Protein AF-A0A950E6N6-F1 (afdb_monomer_lite)

Secondary structure (DSSP, 8-state):
--TT---GGGGS-GGG-SEE-SSEEEEE-SS-SSTT-EEEEESS--SSGGGS-HHHHHHHHHHHHHHHHHHHHH-SSPPSEEEEE---SGGGT--SSS-EEEEEEE-TTSSS--TTGGGGGSTT-S--SS-S-------EEEEEEETTTB-HHHHHGGGSTTEEEEEEEES-B-HHHHHHHHHHHHHHHHTT-EEEEEEE-GGG-S-HHHHHHHHHHHHHHHHHT-TTSEEEEEE-GGGSTT--S-----EEEEEETT--EEEEES--BSHIIIIISEEEEEEEE-SSHHHHHHHHHHHHHHHTTSEEP-HHHHHHHHHHHHHHHHT-S--------PPPPPPPHHHHHHHHHHHHHHHTT---------TTS-HHHHHHHHHHHHHHHHTSPPPEEEEESSHHHHHHHHHHHHHHHHTTS-SPPEEEEETTEE---SSEEEEEHHHHTSHHHHHHHTT---SEEEES-GGG-

Radius of gyration: 32.16 Å; chains: 1; bounding box: 91×50×79 Å

Structure (mmCIF, N/CA/C/O backbone):
data_AF-A0A950E6N6-F1
#
_entry.id   AF-A0A950E6N6-F1
#
loop_
_atom_site.group_PDB
_atom_site.id
_atom_site.type_symbol
_atom_site.label_atom_id
_atom_site.label_alt_id
_atom_site.label_comp_id
_atom_site.label_asym_id
_atom_site.label_entity_id
_atom_site.label_seq_id
_atom_site.pdbx_PDB_ins_code
_atom_site.Cartn_x
_atom_site.Cartn_y
_atom_site.Cartn_z
_atom_site.occupancy
_atom_site.B_iso_or_equiv
_atom_site.auth_seq_id
_atom_site.auth_comp_id
_atom_site.auth_asym_id
_atom_site.auth_atom_id
_atom_site.pdbx_PDB_model_num
ATOM 1 N N . MET A 1 1 ? -47.656 -6.901 5.750 1.00 70.44 1 MET A N 1
ATOM 2 C CA . MET A 1 1 ? -47.144 -8.288 5.681 1.00 70.44 1 MET A CA 1
ATOM 3 C C . MET A 1 1 ? -47.259 -8.791 4.247 1.00 70.44 1 MET A C 1
ATOM 5 O O . MET A 1 1 ? -48.189 -8.353 3.576 1.00 70.44 1 MET A O 1
ATOM 9 N N . PRO A 1 2 ? -46.341 -9.650 3.765 1.00 67.88 2 PRO A N 1
ATOM 10 C CA . PRO A 1 2 ? -46.510 -10.362 2.494 1.00 67.88 2 PRO A CA 1
ATOM 11 C C . PRO A 1 2 ? -47.829 -11.148 2.483 1.00 67.88 2 PRO A C 1
ATOM 13 O O . PRO A 1 2 ? -48.257 -11.606 3.542 1.00 67.88 2 PRO A O 1
ATOM 16 N N . GLN A 1 3 ? -48.458 -11.304 1.313 1.00 65.81 3 GLN A N 1
ATOM 17 C CA . GLN A 1 3 ? -49.791 -11.915 1.183 1.00 65.81 3 GLN A CA 1
ATOM 18 C C . GLN A 1 3 ? -49.873 -13.385 1.646 1.00 65.81 3 GLN A C 1
ATOM 20 O O . GLN A 1 3 ? -50.966 -13.824 1.976 1.00 65.81 3 GLN A O 1
ATOM 25 N N . ASP A 1 4 ? -48.741 -14.081 1.815 1.00 78.81 4 ASP A N 1
ATOM 26 C CA . ASP A 1 4 ? -48.680 -15.503 2.201 1.00 78.81 4 ASP A CA 1
ATOM 27 C C . ASP A 1 4 ? -47.769 -15.771 3.418 1.00 78.81 4 ASP A C 1
ATOM 29 O O . ASP A 1 4 ? -47.120 -16.813 3.530 1.00 78.81 4 ASP A O 1
ATOM 33 N N . PHE A 1 5 ? -47.640 -14.806 4.333 1.00 89.44 5 PHE A N 1
ATOM 34 C CA . PHE A 1 5 ? -46.761 -14.980 5.490 1.00 89.44 5 PHE A CA 1
ATOM 35 C C . PHE A 1 5 ? -47.341 -15.956 6.527 1.00 89.44 5 PHE A C 1
ATOM 37 O O . PHE A 1 5 ? -48.295 -15.642 7.238 1.00 89.44 5 PHE A O 1
ATOM 44 N N . GLU A 1 6 ? -46.695 -17.111 6.690 1.00 92.31 6 GLU A N 1
ATOM 45 C CA . GLU A 1 6 ? -46.945 -18.020 7.808 1.00 92.31 6 GLU A CA 1
ATOM 46 C C . GLU A 1 6 ? -46.004 -17.732 8.981 1.00 92.31 6 GLU A C 1
ATOM 48 O O . GLU A 1 6 ? -44.783 -17.876 8.875 1.00 92.31 6 GLU A O 1
ATOM 53 N N . SER A 1 7 ? -46.561 -17.410 10.150 1.00 94.75 7 SER A N 1
ATOM 54 C CA . SER A 1 7 ? -45.726 -17.211 11.333 1.00 94.75 7 SER A CA 1
ATOM 55 C C . SER A 1 7 ? -45.156 -18.533 11.866 1.00 94.75 7 SER A C 1
ATOM 57 O O . SER A 1 7 ? -45.921 -19.453 12.173 1.00 94.75 7 SER A O 1
ATOM 59 N N . PRO A 1 8 ? -43.832 -18.622 12.104 1.00 94.88 8 PRO A N 1
ATOM 60 C CA . PRO A 1 8 ? -43.227 -19.797 12.727 1.00 94.88 8 PRO A CA 1
ATOM 61 C C . PRO A 1 8 ? -43.694 -20.013 14.174 1.00 94.88 8 PRO A C 1
ATOM 63 O O . PRO A 1 8 ? -43.654 -21.142 14.657 1.00 94.88 8 PRO A O 1
ATOM 66 N N . PHE A 1 9 ? -44.160 -18.966 14.863 1.00 96.38 9 PHE A N 1
ATOM 67 C CA . PHE A 1 9 ? -44.637 -19.078 16.243 1.00 96.38 9 PHE A CA 1
ATOM 68 C C . PHE A 1 9 ? -45.941 -19.872 16.342 1.00 96.38 9 PHE A C 1
ATOM 70 O O . PHE A 1 9 ? -46.110 -20.656 17.270 1.00 96.38 9 PHE A O 1
ATOM 77 N N . LEU A 1 10 ? -46.832 -19.743 15.356 1.00 95.25 10 LEU A N 1
ATOM 78 C CA . LEU A 1 10 ? -48.110 -20.466 15.336 1.00 95.25 10 LEU A CA 1
ATOM 79 C C . LEU A 1 10 ? -47.948 -21.968 15.051 1.00 95.25 10 LEU A C 1
ATOM 81 O O . LEU A 1 10 ? -48.895 -22.730 15.215 1.00 95.25 10 LEU A O 1
ATOM 85 N N . LYS A 1 11 ? -46.742 -22.409 14.666 1.00 94.88 11 LYS A N 1
ATOM 86 C CA . LYS A 1 11 ? -46.396 -23.828 14.485 1.00 94.88 11 LYS A CA 1
ATOM 87 C C . LYS A 1 11 ? -45.990 -24.514 15.800 1.00 94.88 11 LYS A C 1
ATOM 89 O O . LYS A 1 11 ? -45.809 -25.730 15.811 1.00 94.88 11 LYS A O 1
ATOM 94 N N . VAL A 1 12 ? -45.821 -23.763 16.894 1.00 95.12 12 VAL A N 1
ATOM 95 C CA . VAL A 1 12 ? -45.461 -24.306 18.215 1.00 95.12 12 VAL A CA 1
ATOM 96 C C . VAL A 1 12 ? -46.676 -24.986 18.845 1.00 95.12 12 VAL A C 1
ATOM 98 O O . VAL A 1 12 ? -47.727 -24.365 19.013 1.00 95.12 12 VAL A O 1
ATOM 101 N N . ARG A 1 13 ? -46.535 -26.262 19.222 1.00 94.31 13 ARG A N 1
ATOM 102 C CA . ARG A 1 13 ? -47.626 -27.052 19.812 1.00 94.31 13 ARG A CA 1
ATOM 103 C C . ARG A 1 13 ? -47.976 -26.542 21.207 1.00 94.31 13 ARG A C 1
ATOM 105 O O . ARG A 1 13 ? -47.090 -26.172 21.971 1.00 94.31 13 ARG A O 1
ATOM 112 N N . SER A 1 14 ? -49.251 -26.620 21.584 1.00 93.81 14 SER A N 1
ATOM 113 C CA . SER A 1 14 ? -49.719 -26.176 22.907 1.00 93.81 14 SER A CA 1
ATOM 114 C C . SER A 1 14 ? -49.080 -26.919 24.083 1.00 93.81 14 SER A C 1
ATOM 116 O O . SER A 1 14 ? -48.939 -26.350 25.160 1.00 93.81 14 SER A O 1
ATOM 118 N N . SER A 1 15 ? -48.622 -28.156 23.873 1.00 94.06 15 SER A N 1
ATOM 119 C CA . SER A 1 15 ? -47.852 -28.931 24.855 1.00 94.06 15 SER A CA 1
ATOM 120 C C . SER A 1 15 ? -46.458 -28.362 25.149 1.00 94.06 15 SER A C 1
ATOM 122 O O . SER A 1 15 ? -45.838 -28.753 26.132 1.00 94.06 15 SER A O 1
ATOM 124 N N . GLU A 1 16 ? -45.941 -27.490 24.282 1.00 92.75 16 GLU A N 1
ATOM 125 C CA . GLU A 1 16 ? -44.623 -26.855 24.412 1.00 92.75 16 GLU A CA 1
ATOM 126 C C . GLU A 1 16 ? -44.715 -25.444 25.013 1.00 92.75 16 GLU A C 1
ATOM 128 O O . GLU A 1 16 ? -43.692 -24.803 25.260 1.00 92.75 16 GLU A O 1
ATOM 133 N N . TRP A 1 17 ? -45.930 -24.943 25.256 1.00 97.31 17 TRP A N 1
ATOM 134 C CA . TRP A 1 17 ? -46.130 -23.611 25.812 1.00 97.31 17 TRP A CA 1
ATOM 135 C C . TRP A 1 17 ? -45.739 -23.559 27.292 1.00 97.31 17 TRP A C 1
ATOM 137 O O . TRP A 1 17 ? -46.041 -24.455 28.076 1.00 97.31 17 TRP A O 1
ATOM 147 N N . ILE A 1 18 ? -45.088 -22.463 27.681 1.00 96.06 18 ILE A N 1
ATOM 148 C CA . ILE A 1 18 ? -44.739 -22.146 29.071 1.00 96.06 18 ILE A CA 1
ATOM 149 C C . ILE A 1 18 ? -45.997 -21.737 29.849 1.00 96.06 18 ILE A C 1
ATOM 151 O O . ILE A 1 18 ? -46.204 -22.160 30.983 1.00 96.06 18 ILE A O 1
ATOM 155 N N . ALA A 1 19 ? -46.811 -20.884 29.232 1.00 96.19 19 ALA A N 1
ATOM 156 C CA . ALA A 1 19 ? -48.061 -20.348 29.755 1.00 96.19 19 ALA A CA 1
ATOM 157 C C . ALA A 1 19 ? -48.916 -19.858 28.579 1.00 96.19 19 ALA A C 1
ATOM 159 O O . ALA A 1 19 ? -48.382 -19.569 27.506 1.00 96.19 19 ALA A O 1
ATOM 160 N N . ALA A 1 20 ? -50.229 -19.753 28.759 1.00 97.88 20 ALA A N 1
ATOM 161 C CA . ALA A 1 20 ? -51.125 -19.192 27.755 1.00 97.88 20 ALA A CA 1
ATOM 162 C C . ALA A 1 20 ? -52.409 -18.660 28.391 1.00 97.88 20 ALA A C 1
ATOM 164 O O . ALA A 1 20 ? -52.840 -19.140 29.435 1.00 97.88 20 ALA A O 1
ATOM 165 N N . ASN A 1 21 ? -53.033 -17.699 27.719 1.00 97.50 21 ASN A N 1
ATOM 166 C CA . ASN A 1 21 ? -54.380 -17.216 28.012 1.00 97.50 21 ASN A CA 1
ATOM 167 C C . ASN A 1 21 ? -55.208 -17.219 26.719 1.00 97.50 21 ASN A C 1
ATOM 169 O O . ASN A 1 21 ? -54.811 -17.850 25.737 1.00 97.50 21 ASN A O 1
ATOM 173 N N . ASP A 1 22 ? -56.358 -16.549 26.694 1.00 97.25 22 ASP A N 1
ATOM 174 C CA . ASP A 1 22 ? -57.252 -16.572 25.532 1.00 97.25 22 ASP A CA 1
ATOM 175 C C . ASP A 1 22 ? -56.604 -15.994 24.269 1.00 97.25 22 ASP A C 1
ATOM 177 O O . ASP A 1 22 ? -56.767 -16.571 23.192 1.00 97.25 22 ASP A O 1
ATOM 181 N N . LEU A 1 23 ? -55.798 -14.935 24.398 1.00 98.12 23 LEU A N 1
ATOM 182 C CA . LEU A 1 23 ? -55.315 -14.127 23.270 1.00 98.12 23 LEU A CA 1
ATOM 183 C C . LEU A 1 23 ? -53.822 -14.305 22.950 1.00 98.12 23 LEU A C 1
ATOM 185 O O . LEU A 1 23 ? -53.386 -13.942 21.857 1.00 98.12 23 LEU A O 1
ATOM 189 N N . ALA A 1 24 ? -53.034 -14.878 23.858 1.00 98.25 24 ALA A N 1
ATOM 190 C CA . ALA A 1 24 ? -51.590 -15.022 23.712 1.00 98.25 24 ALA A CA 1
ATOM 191 C C . ALA A 1 24 ? -51.072 -16.327 24.340 1.00 98.25 24 ALA A C 1
ATOM 193 O O . ALA A 1 24 ? -51.760 -16.999 25.113 1.00 98.25 24 ALA A O 1
ATOM 194 N N . PHE A 1 25 ? -49.845 -16.696 23.991 1.00 98.62 25 PHE A N 1
ATOM 195 C CA . PHE A 1 25 ? -49.125 -17.828 24.573 1.00 98.62 25 PHE A CA 1
ATOM 196 C C . PHE A 1 25 ? -47.639 -17.501 24.711 1.00 98.62 25 PHE A C 1
ATOM 198 O O . PHE A 1 25 ? -47.134 -16.577 24.077 1.00 98.62 25 PHE A O 1
ATOM 205 N N . ALA A 1 26 ? -46.932 -18.256 25.544 1.00 98.44 26 ALA A N 1
ATOM 206 C CA . ALA A 1 26 ? -45.503 -18.119 25.753 1.00 98.44 26 ALA A CA 1
ATOM 207 C C . ALA A 1 26 ? -44.757 -19.407 25.406 1.00 98.44 26 ALA A C 1
ATOM 209 O O . ALA A 1 26 ? -45.222 -20.501 25.713 1.00 98.44 26 ALA A O 1
ATOM 210 N N . THR A 1 27 ? -43.577 -19.284 24.810 1.00 98.25 27 THR A N 1
ATOM 211 C CA . THR A 1 27 ? -42.704 -20.402 24.420 1.00 98.25 27 THR A CA 1
ATOM 212 C C . THR A 1 27 ? -41.243 -20.022 24.638 1.00 98.25 27 THR A C 1
ATOM 214 O O . THR A 1 27 ? -40.917 -18.842 24.718 1.00 98.25 27 THR A O 1
ATOM 217 N N . PHE A 1 28 ? -40.339 -20.996 24.717 1.00 97.88 28 PHE A N 1
ATOM 218 C CA . PHE A 1 28 ? -38.906 -20.699 24.675 1.00 97.88 28 PHE A CA 1
ATOM 219 C C . PHE A 1 28 ? -38.480 -20.215 23.286 1.00 97.88 28 PHE A C 1
ATOM 221 O O . PHE A 1 28 ? -39.022 -20.668 22.273 1.00 97.88 28 PHE A O 1
ATOM 228 N N . ASP A 1 29 ? -37.507 -19.304 23.250 1.00 96.44 29 ASP A N 1
ATOM 229 C CA . ASP A 1 29 ? -36.864 -18.885 22.007 1.00 96.44 29 ASP A CA 1
ATOM 230 C C . ASP A 1 29 ? -35.977 -20.024 21.472 1.00 96.44 29 ASP A C 1
ATOM 232 O O . ASP A 1 29 ? -35.286 -20.706 22.235 1.00 96.44 29 ASP A O 1
ATOM 236 N N . LYS A 1 30 ? -35.990 -20.237 20.153 1.00 94.06 30 LYS A N 1
ATOM 237 C CA . LYS A 1 30 ? -35.132 -21.226 19.481 1.00 94.06 30 LYS A CA 1
ATOM 238 C C . LYS A 1 30 ? -33.677 -20.760 19.362 1.00 94.06 30 LYS A C 1
ATOM 240 O O . LYS A 1 30 ? -32.791 -21.598 19.228 1.00 94.06 30 LYS A O 1
ATOM 245 N N . PHE A 1 31 ? -33.436 -19.453 19.440 1.00 93.69 31 PHE A N 1
ATOM 246 C CA . PHE A 1 31 ? -32.127 -18.805 19.400 1.00 93.69 31 PHE A CA 1
ATOM 247 C C . PHE A 1 31 ? -31.935 -17.958 20.671 1.00 93.69 31 PHE A C 1
ATOM 249 O O . PHE A 1 31 ? -31.953 -16.726 20.632 1.00 93.69 31 PHE A O 1
ATOM 256 N N . PRO A 1 32 ? -31.804 -18.602 21.844 1.00 94.31 32 PRO A N 1
ATOM 257 C CA . PRO A 1 32 ? -31.778 -17.900 23.116 1.00 94.31 32 PRO A CA 1
ATOM 258 C C . PRO A 1 32 ? -30.499 -17.066 23.281 1.00 94.31 32 PRO A C 1
ATOM 260 O O . PRO A 1 32 ? -29.398 -17.597 23.168 1.00 94.31 32 PRO A O 1
ATOM 263 N N . ILE A 1 33 ? -30.635 -15.781 23.632 1.00 92.12 33 ILE A N 1
ATOM 264 C CA . ILE A 1 33 ? -29.481 -14.929 23.977 1.00 92.12 33 ILE A CA 1
ATOM 265 C C . ILE A 1 33 ? -29.001 -15.138 25.420 1.00 92.12 33 ILE A C 1
ATOM 267 O O . ILE A 1 33 ? -27.883 -14.778 25.772 1.00 92.12 33 ILE A O 1
ATOM 271 N N . SER A 1 34 ? -29.843 -15.734 26.264 1.00 94.31 34 SER A N 1
ATOM 272 C CA . SER A 1 34 ? -29.496 -16.175 27.612 1.00 94.31 34 SER A CA 1
ATOM 273 C C . SER A 1 34 ? -30.292 -17.426 27.979 1.00 94.31 34 SER A C 1
ATOM 275 O O . SER A 1 34 ? -31.334 -17.730 27.385 1.00 94.31 34 SER A O 1
ATOM 277 N N . LYS A 1 35 ? -29.804 -18.186 28.968 1.00 95.12 35 LYS A N 1
ATOM 278 C CA . LYS A 1 35 ? -30.485 -19.396 29.447 1.00 95.12 35 LYS A CA 1
ATOM 279 C C . LYS A 1 35 ? -31.908 -19.048 29.897 1.00 95.12 35 LYS A C 1
ATOM 281 O O . LYS A 1 35 ? -32.096 -18.271 30.824 1.00 95.12 35 LYS A O 1
ATOM 286 N N . GLY A 1 36 ? -32.901 -19.665 29.256 1.00 95.88 36 GLY A N 1
ATOM 287 C CA . GLY A 1 36 ? -34.315 -19.446 29.565 1.00 95.88 36 GLY A CA 1
ATOM 288 C C . GLY A 1 36 ? -34.972 -18.269 28.843 1.00 95.88 36 GLY A C 1
ATOM 289 O O . GLY A 1 36 ? -36.087 -17.915 29.213 1.00 95.88 36 GLY A O 1
ATOM 290 N N . HIS A 1 37 ? -34.320 -17.680 27.833 1.00 98.44 37 HIS A N 1
ATOM 291 C CA . HIS A 1 37 ? -34.940 -16.697 26.943 1.00 98.44 37 HIS A CA 1
ATOM 292 C C . HIS A 1 37 ? -36.257 -17.242 26.368 1.00 98.44 37 HIS A C 1
ATOM 294 O O . HIS A 1 37 ? -36.290 -18.300 25.734 1.00 98.44 37 HIS A O 1
ATOM 300 N N . ALA A 1 38 ? -37.345 -16.523 26.627 1.00 98.31 38 ALA A N 1
ATOM 301 C CA . ALA A 1 38 ? -38.694 -16.883 26.226 1.00 98.31 38 ALA A CA 1
ATOM 302 C C . ALA A 1 38 ? -39.354 -15.756 25.430 1.00 98.31 38 ALA A C 1
ATOM 304 O O . ALA A 1 38 ? -38.977 -14.591 25.540 1.00 98.31 38 ALA A O 1
ATOM 305 N N . LEU A 1 39 ? -40.369 -16.120 24.658 1.00 98.38 39 LEU A N 1
ATOM 306 C CA . LEU A 1 39 ? -41.180 -15.236 23.837 1.00 98.38 39 LEU A CA 1
ATOM 307 C C . LEU A 1 39 ? -42.634 -15.332 24.292 1.00 98.38 39 LEU A C 1
ATOM 309 O O . LEU A 1 39 ? -43.148 -16.438 24.447 1.00 98.38 39 LEU A O 1
ATOM 313 N N . VAL A 1 40 ? -43.305 -14.194 24.462 1.00 98.62 40 VAL A N 1
ATOM 314 C CA . VAL A 1 40 ? -44.769 -14.101 24.563 1.00 98.62 40 VAL A CA 1
ATOM 315 C C . VAL A 1 40 ? -45.303 -13.622 23.223 1.00 98.62 40 VAL A C 1
ATOM 317 O O . VAL A 1 40 ? -44.908 -12.557 22.763 1.00 98.62 40 VAL A O 1
ATOM 320 N N . VAL A 1 41 ? -46.197 -14.382 22.602 1.00 98.25 41 VAL A N 1
ATOM 321 C CA . VAL A 1 41 ? -46.661 -14.168 21.228 1.00 98.25 41 VAL A CA 1
ATOM 322 C C . VAL A 1 41 ? -48.184 -14.066 21.203 1.00 98.25 41 VAL A C 1
ATOM 324 O O . VAL A 1 41 ? -48.874 -14.812 21.905 1.00 98.25 41 VAL A O 1
ATOM 327 N N . SER A 1 42 ? -48.724 -13.161 20.387 1.00 98.31 42 SER A N 1
ATOM 328 C CA . SER A 1 42 ? -50.160 -13.129 20.099 1.00 98.31 42 SER A CA 1
ATOM 329 C C . SER A 1 42 ? -50.603 -14.413 19.384 1.00 98.31 42 SER A C 1
ATOM 331 O O . SER A 1 42 ? -49.884 -14.966 18.554 1.00 98.31 42 SER A O 1
ATOM 333 N N . LYS A 1 43 ? -51.807 -14.915 19.678 1.00 97.75 43 LYS A N 1
ATOM 334 C CA . LYS A 1 43 ? -52.387 -16.035 18.912 1.00 97.75 43 LYS A CA 1
ATOM 335 C C . LYS A 1 43 ? -52.885 -15.589 17.542 1.00 97.75 43 LYS A C 1
ATOM 337 O O . LYS A 1 43 ? -52.811 -16.348 16.580 1.00 97.75 43 LYS A O 1
ATOM 342 N N . ARG A 1 44 ? -53.407 -14.364 17.455 1.00 96.94 44 ARG A N 1
ATOM 343 C CA . ARG A 1 44 ? -53.751 -13.737 16.180 1.00 96.94 44 ARG A CA 1
ATOM 344 C C . ARG A 1 44 ? -52.473 -13.257 15.504 1.00 96.94 44 ARG A C 1
ATOM 346 O O . ARG A 1 44 ? -51.632 -12.645 16.152 1.00 96.94 44 ARG A O 1
ATOM 353 N N . LEU A 1 45 ? -52.359 -13.496 14.199 1.00 96.44 45 LEU A N 1
ATOM 354 C CA . LEU A 1 45 ? -51.239 -13.016 13.396 1.00 96.44 45 LEU A CA 1
ATOM 355 C C . LEU A 1 45 ? -51.325 -11.493 13.210 1.00 96.44 45 LEU A C 1
ATOM 357 O O . LEU A 1 45 ? -52.095 -10.996 12.390 1.00 96.44 45 LEU A O 1
ATOM 361 N N . ILE A 1 46 ? -50.536 -10.766 13.995 1.00 94.25 46 ILE A N 1
ATOM 362 C CA . ILE A 1 46 ? -50.486 -9.298 14.043 1.00 94.25 46 ILE A CA 1
ATOM 363 C C . ILE A 1 46 ? -49.064 -8.857 13.720 1.00 94.25 46 ILE A C 1
ATOM 365 O O . ILE A 1 46 ? -48.142 -9.367 14.340 1.00 94.25 46 ILE A O 1
ATOM 369 N N . SER A 1 47 ? -48.860 -7.926 12.784 1.00 93.81 47 SER A N 1
ATOM 370 C CA . SER A 1 47 ? -47.510 -7.626 12.276 1.00 93.81 47 SER A CA 1
ATOM 371 C C . SER A 1 47 ? -46.580 -7.046 13.344 1.00 93.81 47 SER A C 1
ATOM 373 O O . SER A 1 47 ? -45.446 -7.504 13.486 1.00 93.81 47 SER A O 1
ATOM 375 N N . THR A 1 48 ? -47.036 -6.039 14.087 1.00 95.44 48 THR A N 1
ATOM 376 C CA . THR A 1 48 ? -46.244 -5.342 15.109 1.00 95.44 48 THR A CA 1
ATOM 377 C C . THR A 1 48 ? -47.043 -5.168 16.398 1.00 95.44 48 THR A C 1
ATOM 379 O O . THR A 1 48 ? -48.263 -5.314 16.405 1.00 95.44 48 THR A O 1
ATOM 382 N N . TRP A 1 49 ? -46.369 -4.820 17.497 1.00 95.88 49 TRP A N 1
ATOM 383 C CA . TRP A 1 49 ? -47.039 -4.485 18.761 1.00 95.88 49 TRP A CA 1
ATOM 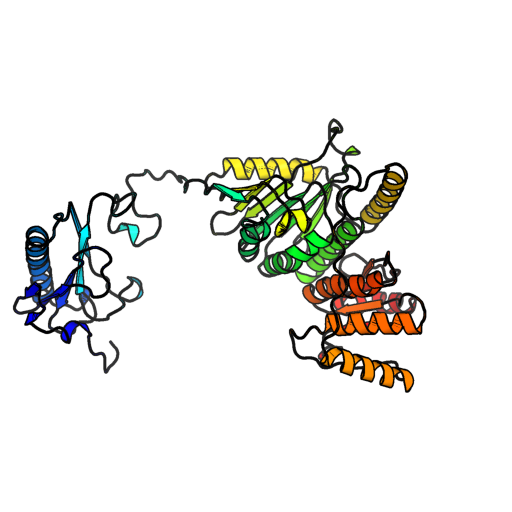384 C C . TRP A 1 49 ? -48.122 -3.408 18.591 1.00 95.88 49 TRP A C 1
ATOM 386 O O . TRP A 1 49 ? -49.182 -3.487 19.205 1.00 95.88 49 TRP A O 1
ATOM 396 N N . PHE A 1 50 ? -47.872 -2.424 17.726 1.00 96.31 50 PHE A N 1
ATOM 397 C CA . PHE A 1 50 ? -48.761 -1.281 17.518 1.00 96.31 50 PHE A CA 1
ATOM 398 C C . PHE A 1 50 ? -50.020 -1.618 16.707 1.00 96.31 50 PHE A C 1
ATOM 400 O O . PHE A 1 50 ? -50.957 -0.828 16.699 1.00 96.31 50 PHE A O 1
ATOM 407 N N . ASP A 1 51 ? -50.069 -2.795 16.075 1.00 95.12 51 ASP A N 1
ATOM 408 C CA . ASP A 1 51 ? -51.250 -3.292 15.359 1.00 95.12 51 ASP A CA 1
ATOM 409 C C . ASP A 1 51 ? -52.154 -4.173 16.255 1.00 95.12 51 ASP A C 1
ATOM 411 O O . ASP A 1 51 ? -53.198 -4.669 15.812 1.00 95.12 51 ASP A O 1
ATOM 415 N N . ALA A 1 52 ? -51.741 -4.433 17.502 1.00 95.88 52 ALA A N 1
ATOM 416 C CA . ALA A 1 52 ? -52.501 -5.225 18.462 1.00 95.88 52 ALA A CA 1
ATOM 417 C C . ALA A 1 52 ? -53.567 -4.375 19.162 1.00 95.88 52 ALA A C 1
ATOM 419 O O . ALA A 1 52 ? -53.318 -3.223 19.517 1.00 95.88 52 ALA A O 1
ATOM 420 N N . SER A 1 53 ? -54.738 -4.967 19.403 1.00 97.69 53 SER A N 1
ATOM 421 C CA . SER A 1 53 ? -55.797 -4.336 20.198 1.00 97.69 53 SER A CA 1
ATOM 422 C C . SER A 1 53 ? -55.390 -4.193 21.667 1.00 97.69 53 SER A C 1
ATOM 424 O O . SER A 1 53 ? -54.552 -4.948 22.163 1.00 97.69 53 SER A O 1
ATOM 426 N N . ASP A 1 54 ? -56.045 -3.290 22.398 1.00 97.69 54 ASP A N 1
ATOM 427 C CA . ASP A 1 54 ? -55.791 -3.083 23.832 1.00 97.69 54 ASP A CA 1
ATOM 428 C C . ASP A 1 54 ? -55.937 -4.379 24.648 1.00 97.69 54 ASP A C 1
ATOM 430 O O . ASP A 1 54 ? -55.147 -4.651 25.554 1.00 97.69 54 ASP A O 1
ATOM 434 N N . ALA A 1 55 ? -56.914 -5.220 24.291 1.00 97.88 55 ALA A N 1
ATOM 435 C CA . ALA A 1 55 ? -57.129 -6.516 24.930 1.00 97.88 55 ALA A CA 1
ATOM 436 C C . ALA A 1 55 ? -55.960 -7.486 24.684 1.00 97.88 55 ALA A C 1
ATOM 438 O O . ALA A 1 55 ? -55.535 -8.193 25.599 1.00 97.88 55 ALA A O 1
ATOM 439 N N . GLU A 1 56 ? -55.405 -7.503 23.471 1.00 98.06 56 GLU A N 1
ATOM 440 C CA . GLU A 1 56 ? -54.255 -8.344 23.124 1.00 98.06 56 GLU A CA 1
ATOM 441 C C . GLU A 1 56 ? -52.976 -7.848 23.795 1.00 98.06 56 GLU A C 1
ATOM 443 O O . GLU A 1 56 ? -52.240 -8.651 24.368 1.00 98.06 56 GLU A O 1
ATOM 448 N N . GLN A 1 57 ? -52.741 -6.533 23.803 1.00 98.06 57 GLN A N 1
ATOM 449 C CA . GLN A 1 57 ? -51.609 -5.939 24.514 1.00 98.06 57 GLN A CA 1
ATOM 450 C C . GLN A 1 57 ? -51.666 -6.276 26.011 1.00 98.06 57 GLN A C 1
ATOM 452 O O . GLN A 1 57 ? -50.675 -6.734 26.588 1.00 98.06 57 GLN A O 1
ATOM 457 N N . ALA A 1 58 ? -52.839 -6.134 26.638 1.00 97.69 58 ALA A N 1
ATOM 458 C CA . ALA A 1 58 ? -53.043 -6.490 28.040 1.00 97.69 58 ALA A CA 1
ATOM 459 C C . ALA A 1 58 ? -52.794 -7.986 28.305 1.00 97.69 58 ALA A C 1
ATOM 461 O O . ALA A 1 58 ? -52.108 -8.336 29.270 1.00 97.69 58 ALA A O 1
ATOM 462 N N . ALA A 1 59 ? -53.293 -8.864 27.432 1.00 97.88 59 ALA A N 1
ATOM 463 C CA . ALA A 1 59 ? -53.110 -10.308 27.541 1.00 97.88 59 ALA A CA 1
ATOM 464 C C . ALA A 1 59 ? -51.647 -10.746 27.354 1.00 97.88 59 ALA A C 1
ATOM 466 O O . ALA A 1 59 ? -51.174 -11.647 28.048 1.00 97.88 59 ALA A O 1
ATOM 467 N N . MET A 1 60 ? -50.898 -10.117 26.447 1.00 98.19 60 MET A N 1
ATOM 468 C CA . MET A 1 60 ? -49.470 -10.400 26.274 1.00 98.19 60 MET A CA 1
ATOM 469 C C . MET A 1 60 ? -48.663 -9.929 27.494 1.00 98.19 60 MET A C 1
ATOM 471 O O . MET A 1 60 ? -47.823 -10.664 28.014 1.00 98.19 60 MET A O 1
ATOM 475 N N . ILE A 1 61 ? -48.949 -8.734 28.017 1.00 97.75 61 ILE A N 1
ATOM 476 C CA . ILE A 1 61 ? -48.266 -8.207 29.210 1.00 97.75 61 ILE A CA 1
ATOM 477 C C . ILE A 1 61 ? -48.581 -9.035 30.461 1.00 97.75 61 ILE A C 1
ATOM 479 O O . ILE A 1 61 ? -47.699 -9.215 31.307 1.00 97.75 61 ILE A O 1
ATOM 483 N N . SER A 1 62 ? -49.796 -9.578 30.596 1.00 97.12 62 SER A N 1
ATOM 484 C CA . SER A 1 62 ? -50.124 -10.457 31.724 1.00 97.12 62 SER A CA 1
ATOM 485 C C . SER A 1 62 ? -49.251 -11.718 31.720 1.00 97.12 62 SER A C 1
ATOM 487 O O . SER A 1 62 ? -48.705 -12.085 32.763 1.00 97.12 62 SER A O 1
ATOM 489 N N . LEU A 1 63 ? -49.022 -12.317 30.545 1.00 97.81 63 LEU A N 1
ATOM 490 C CA . LEU A 1 63 ? -48.192 -13.516 30.399 1.00 97.81 63 LEU A CA 1
ATOM 491 C C . LEU A 1 63 ? -46.714 -13.281 30.704 1.00 97.81 63 LEU A C 1
ATOM 493 O O . LEU A 1 63 ? -46.064 -14.188 31.214 1.00 97.81 63 LEU A O 1
ATOM 497 N N . VAL A 1 64 ? -46.170 -12.078 30.490 1.00 98.19 64 VAL A N 1
ATOM 498 C CA . VAL A 1 64 ? -44.782 -11.763 30.889 1.00 98.19 64 VAL A CA 1
ATOM 499 C C . VAL A 1 64 ? -44.554 -12.061 32.377 1.00 98.19 64 VAL A C 1
ATOM 501 O O . VAL A 1 64 ? -43.514 -12.607 32.756 1.00 98.19 64 VAL A O 1
ATOM 504 N N . ARG A 1 65 ? -45.534 -11.739 33.235 1.00 94.81 65 ARG A N 1
ATOM 505 C CA . ARG A 1 65 ? -45.445 -11.993 34.683 1.00 94.81 65 ARG A CA 1
ATOM 506 C C . ARG A 1 65 ? -45.449 -13.488 34.991 1.00 94.81 65 ARG A C 1
ATOM 508 O O . ARG A 1 65 ? -44.679 -13.936 35.840 1.00 94.81 65 ARG A O 1
ATOM 515 N N . GLU A 1 66 ? -46.291 -14.250 34.301 1.00 97.12 66 GLU A N 1
ATOM 516 C CA . GLU A 1 66 ? -46.387 -15.704 34.459 1.00 97.12 66 GLU A CA 1
ATOM 517 C C . GLU A 1 66 ? -45.111 -16.407 33.998 1.00 97.12 66 GLU A C 1
ATOM 519 O O . GLU A 1 66 ? -44.567 -17.230 34.734 1.00 97.12 66 GLU A O 1
ATOM 524 N N . VAL A 1 67 ? -44.577 -16.008 32.839 1.00 98.19 67 VAL A N 1
ATOM 525 C CA . VAL A 1 67 ? -43.309 -16.510 32.299 1.00 98.19 67 VAL A CA 1
ATOM 526 C C . VAL A 1 67 ? -42.173 -16.239 33.275 1.00 98.19 67 VAL A C 1
ATOM 528 O O . VAL A 1 67 ? -41.463 -17.169 33.645 1.00 98.19 67 VAL A O 1
ATOM 531 N N . ARG A 1 68 ? -42.028 -15.006 33.778 1.00 97.56 68 ARG A N 1
ATOM 532 C CA . ARG A 1 68 ? -41.018 -14.696 34.801 1.00 97.56 68 ARG A CA 1
ATOM 533 C C . ARG A 1 68 ? -41.150 -15.616 36.018 1.00 97.56 68 ARG A C 1
ATOM 535 O O . ARG A 1 68 ? -40.152 -16.147 36.496 1.00 97.56 68 ARG A O 1
ATOM 542 N N . ARG A 1 69 ? -42.371 -15.812 36.529 1.00 96.81 69 ARG A N 1
ATOM 543 C CA . ARG A 1 69 ? -42.614 -16.649 37.714 1.00 96.81 69 ARG A CA 1
ATOM 544 C C . ARG A 1 69 ? -42.238 -18.110 37.462 1.00 96.81 69 ARG A C 1
ATOM 546 O O . ARG A 1 69 ? -41.647 -18.742 38.331 1.00 96.81 69 ARG A O 1
ATOM 553 N N . PHE A 1 70 ? -42.547 -18.621 36.273 1.00 97.69 70 PHE A N 1
ATOM 554 C CA . PHE A 1 70 ? -42.145 -19.953 35.833 1.00 97.69 70 PHE A CA 1
ATOM 555 C C . PHE A 1 70 ? -40.617 -20.089 35.748 1.00 97.69 70 PHE A C 1
ATOM 557 O O . PHE A 1 70 ? -40.051 -21.047 36.274 1.00 97.69 70 PHE A O 1
ATOM 564 N N . LEU A 1 71 ? -39.936 -19.119 35.130 1.00 97.62 71 LEU A N 1
ATOM 565 C CA . LEU A 1 71 ? -38.479 -19.127 34.967 1.00 97.62 71 LEU A CA 1
ATOM 566 C C . LEU A 1 71 ? -37.756 -19.041 36.319 1.00 97.62 71 LEU A C 1
ATOM 568 O O . LEU A 1 71 ? -36.822 -19.809 36.548 1.00 97.62 71 LEU A O 1
ATOM 572 N N . ASP A 1 72 ? -38.241 -18.200 37.237 1.00 97.31 72 ASP A N 1
ATOM 573 C CA . ASP A 1 72 ? -37.724 -18.080 38.607 1.00 97.31 72 ASP A CA 1
ATOM 574 C C . ASP A 1 72 ? -37.793 -19.402 39.392 1.00 97.31 72 ASP A C 1
ATOM 576 O O . ASP A 1 72 ? -36.937 -19.652 40.237 1.00 97.31 72 ASP A O 1
ATOM 580 N N . GLN A 1 73 ? -38.806 -20.237 39.136 1.00 96.50 73 GLN A N 1
ATOM 581 C CA . GLN A 1 73 ? -39.002 -21.519 39.825 1.00 96.50 73 GLN A CA 1
ATOM 582 C C . GLN A 1 73 ? -38.226 -22.667 39.176 1.00 96.50 73 GLN A C 1
ATOM 584 O O . GLN A 1 73 ? -37.776 -23.583 39.863 1.00 96.50 73 GLN A O 1
ATOM 589 N N . ARG A 1 74 ? -38.103 -22.656 37.845 1.00 94.75 74 ARG A N 1
ATOM 590 C CA . ARG A 1 74 ? -37.579 -23.803 37.097 1.00 94.75 74 ARG A CA 1
ATOM 591 C C . ARG A 1 74 ? -36.072 -23.733 36.857 1.00 94.75 74 ARG A C 1
ATOM 593 O O . ARG A 1 74 ? -35.419 -24.773 36.757 1.00 94.75 74 ARG A O 1
ATOM 600 N N . LEU A 1 75 ? -35.514 -22.534 36.703 1.00 94.69 75 LEU A N 1
ATOM 601 C CA . LEU A 1 75 ? -34.112 -22.369 36.331 1.00 94.69 75 LEU A CA 1
ATOM 602 C C . LEU A 1 75 ? -33.194 -22.388 37.551 1.00 94.69 75 LEU A C 1
ATOM 604 O O . LEU A 1 75 ? -33.443 -21.728 38.553 1.00 94.69 75 LEU A O 1
ATOM 608 N N . HIS A 1 76 ? -32.095 -23.128 37.408 1.00 91.62 76 HIS A N 1
ATOM 609 C CA . HIS A 1 76 ? -31.002 -23.189 38.372 1.00 91.62 76 HIS A CA 1
ATOM 610 C C . HIS A 1 76 ? -29.672 -22.878 37.644 1.00 91.62 76 HIS A C 1
ATOM 612 O O . HIS A 1 76 ? -29.384 -23.527 36.623 1.00 91.62 76 HIS A O 1
ATOM 618 N N . PRO A 1 77 ? -28.884 -21.878 38.097 1.00 92.44 77 PRO A N 1
ATOM 619 C CA . PRO A 1 77 ? -29.243 -20.898 39.131 1.00 92.44 77 PRO A CA 1
ATOM 620 C C . PRO A 1 77 ? -30.489 -20.082 38.744 1.00 92.44 77 PRO A C 1
ATOM 622 O O . PRO A 1 77 ? -30.821 -19.966 37.558 1.00 92.44 77 PRO A O 1
ATOM 625 N N . ARG A 1 78 ? -31.187 -19.550 39.755 1.00 96.25 78 ARG A N 1
ATOM 626 C CA . ARG A 1 78 ? -32.310 -18.628 39.547 1.00 96.25 78 ARG A CA 1
ATOM 627 C C . ARG A 1 78 ? -31.793 -17.368 38.831 1.00 96.25 78 ARG A C 1
ATOM 629 O O . ARG A 1 78 ? -30.714 -16.906 39.195 1.00 96.25 78 ARG A O 1
ATOM 636 N N . PRO A 1 79 ? -32.526 -16.802 37.855 1.00 97.81 79 PRO A N 1
ATOM 637 C CA . PRO A 1 79 ? -32.153 -15.531 37.238 1.00 97.81 79 PRO A CA 1
ATOM 638 C C . PRO A 1 79 ? -32.028 -14.392 38.258 1.00 97.81 79 PRO A C 1
ATOM 640 O O . PRO A 1 79 ? -32.863 -14.252 39.152 1.00 97.81 79 PRO A O 1
ATOM 643 N N . ASP A 1 80 ? -31.006 -13.556 38.092 1.00 97.25 80 ASP A N 1
ATOM 644 C CA . ASP A 1 80 ? -30.738 -12.387 38.939 1.00 97.25 80 ASP A CA 1
ATOM 645 C C . ASP A 1 80 ? -31.544 -11.150 38.506 1.00 97.25 80 ASP A C 1
ATOM 647 O O . ASP A 1 80 ? -31.742 -10.216 39.285 1.00 97.25 80 ASP A O 1
ATOM 651 N N . GLY A 1 81 ? -32.018 -11.129 37.259 1.00 96.50 81 GLY A N 1
ATOM 652 C CA . GLY A 1 81 ? -32.800 -10.038 36.687 1.00 96.50 81 GLY A CA 1
ATOM 653 C C . GLY A 1 81 ? -33.440 -10.428 35.359 1.00 96.50 81 GLY A C 1
ATOM 654 O O . GLY A 1 81 ? -33.325 -11.569 34.919 1.00 96.50 81 GLY A O 1
ATOM 655 N N . TYR A 1 82 ? -34.126 -9.481 34.717 1.00 97.69 82 TYR A N 1
ATOM 656 C CA . TYR A 1 82 ? -34.759 -9.698 33.416 1.00 97.69 82 TYR A CA 1
ATOM 657 C C . TYR A 1 82 ? -34.679 -8.443 32.549 1.00 97.69 82 TYR A C 1
ATOM 659 O O . TYR A 1 82 ? -34.877 -7.332 33.044 1.00 97.69 82 TYR A O 1
ATOM 667 N N . ASN A 1 83 ? -34.468 -8.625 31.247 1.00 97.25 83 ASN A N 1
ATOM 668 C CA . ASN A 1 83 ? -34.844 -7.635 30.246 1.00 97.25 83 ASN A CA 1
ATOM 669 C C . ASN A 1 83 ? -36.106 -8.109 29.532 1.00 97.25 83 ASN A C 1
ATOM 671 O O . ASN A 1 83 ? -36.213 -9.272 29.150 1.00 97.25 83 ASN A O 1
ATOM 675 N N . VAL A 1 84 ? -37.066 -7.203 29.376 1.00 97.25 84 VAL A N 1
ATOM 676 C CA . VAL A 1 84 ? -38.320 -7.467 28.677 1.00 97.25 84 VAL A CA 1
ATOM 677 C C . VAL A 1 84 ? -38.510 -6.380 27.634 1.00 97.25 84 VAL A C 1
ATOM 679 O O . VAL A 1 84 ? -38.370 -5.201 27.958 1.00 97.25 84 VAL A O 1
ATOM 682 N N . GLY A 1 85 ? -38.805 -6.762 26.398 1.00 96.31 85 GLY A N 1
ATOM 683 C CA . GLY A 1 85 ? -38.976 -5.812 25.303 1.00 96.31 85 GLY A CA 1
ATOM 684 C C . GLY A 1 85 ? -39.504 -6.470 24.039 1.00 96.31 85 GLY A C 1
ATOM 685 O O . GLY A 1 85 ? -39.608 -7.689 23.961 1.00 96.31 85 GLY A O 1
ATOM 686 N N . PHE A 1 86 ? -39.846 -5.662 23.048 1.00 96.25 86 PHE A N 1
ATOM 687 C CA . PHE A 1 86 ? -40.290 -6.114 21.734 1.00 96.25 86 PHE A CA 1
ATOM 688 C C . PHE A 1 86 ? -39.684 -5.209 20.664 1.00 96.25 86 PHE A C 1
ATOM 690 O O . PHE A 1 86 ? -39.438 -4.028 20.913 1.00 96.25 86 PHE A O 1
ATOM 697 N N . ASN A 1 87 ? -39.493 -5.757 19.467 1.00 96.62 87 ASN A N 1
ATOM 698 C CA . ASN A 1 87 ? -39.073 -4.996 18.298 1.00 96.62 87 ASN A CA 1
ATOM 699 C C . ASN A 1 87 ? -40.285 -4.812 17.378 1.00 96.62 87 ASN A C 1
ATOM 701 O O . ASN A 1 87 ? -40.927 -5.793 17.002 1.00 96.62 87 ASN A O 1
ATOM 705 N N . SER A 1 88 ? -40.585 -3.568 17.003 1.00 95.62 88 SER A N 1
ATOM 706 C CA . SER A 1 88 ? -41.680 -3.229 16.085 1.00 95.62 88 SER A CA 1
ATOM 707 C C . SER A 1 88 ? -41.122 -2.592 14.817 1.00 95.62 88 SER A C 1
ATOM 709 O O . SER A 1 88 ? -40.650 -1.457 14.840 1.00 95.62 88 SER A O 1
ATOM 711 N N . GLY A 1 89 ? -41.197 -3.320 13.707 1.00 92.88 89 GLY A N 1
ATOM 712 C CA . GLY A 1 89 ? -40.675 -2.917 12.405 1.00 92.88 89 GLY A CA 1
ATOM 713 C C . GLY A 1 89 ? -39.214 -3.312 12.165 1.00 92.88 89 GLY A C 1
ATOM 714 O O . GLY A 1 89 ? -38.439 -3.568 13.088 1.00 92.88 89 GLY A O 1
ATOM 715 N N . ILE A 1 90 ? -38.833 -3.341 10.884 1.00 92.00 90 ILE A N 1
ATOM 716 C CA . ILE A 1 90 ? -37.511 -3.799 10.420 1.00 92.00 90 ILE A CA 1
ATOM 717 C C . ILE A 1 90 ? -36.383 -2.940 11.008 1.00 92.00 90 ILE A C 1
ATOM 719 O O . ILE A 1 90 ? -35.378 -3.479 11.460 1.00 92.00 90 ILE A O 1
ATOM 723 N N . ALA A 1 91 ? -36.564 -1.616 11.071 1.00 91.88 91 ALA A N 1
ATOM 724 C CA . ALA A 1 91 ? -35.562 -0.695 11.616 1.00 91.88 91 ALA A CA 1
ATOM 725 C C . ALA A 1 91 ? -35.277 -0.921 13.114 1.00 91.88 91 ALA A C 1
ATOM 727 O O . ALA A 1 91 ? -34.169 -0.662 13.570 1.00 91.88 91 ALA A O 1
ATOM 728 N N . ALA A 1 92 ? -36.251 -1.443 13.868 1.00 92.75 92 ALA A N 1
ATOM 729 C CA . ALA A 1 92 ? -36.079 -1.825 15.269 1.00 92.75 92 ALA A CA 1
ATOM 730 C C . ALA A 1 92 ? -35.491 -3.242 15.433 1.00 92.75 92 ALA A C 1
ATOM 732 O O . ALA A 1 92 ? -35.417 -3.745 16.549 1.00 92.75 92 ALA A O 1
ATOM 733 N N . GLY A 1 93 ? -35.113 -3.913 14.339 1.00 92.81 93 GLY A N 1
ATOM 734 C CA . GLY A 1 93 ? -34.579 -5.274 14.360 1.00 92.81 93 GLY A CA 1
ATOM 735 C C . GLY A 1 93 ? -35.645 -6.371 14.438 1.00 92.81 93 GLY A C 1
ATOM 736 O O . GLY A 1 93 ? -35.340 -7.484 14.865 1.00 92.81 93 GLY A O 1
ATOM 737 N N . GLN A 1 94 ? -36.902 -6.096 14.063 1.00 95.44 94 GLN A N 1
ATOM 738 C CA . GLN A 1 94 ? -37.930 -7.137 13.986 1.00 95.44 94 GLN A CA 1
ATOM 739 C C . GLN A 1 94 ? -37.691 -8.031 12.759 1.00 95.44 94 GLN A C 1
ATOM 741 O O . GLN A 1 94 ? -37.835 -7.589 11.621 1.00 95.44 94 GLN A O 1
ATOM 746 N N . THR A 1 95 ? -37.359 -9.302 12.989 1.00 93.00 95 THR A N 1
ATOM 747 C CA . THR A 1 95 ? -37.093 -10.286 11.923 1.00 93.00 95 THR A CA 1
ATOM 748 C C . THR A 1 95 ? -38.329 -11.093 11.532 1.00 93.00 95 THR A C 1
ATOM 750 O O . THR A 1 95 ? -38.494 -11.450 10.368 1.00 93.00 95 THR A O 1
ATOM 753 N N . ILE A 1 96 ? -39.222 -11.359 12.490 1.00 94.50 96 ILE A N 1
ATOM 754 C CA . ILE A 1 96 ? -40.490 -12.059 12.273 1.00 94.50 96 ILE A CA 1
ATOM 755 C C . ILE A 1 96 ? -41.633 -11.042 12.388 1.00 94.50 96 ILE A C 1
ATOM 757 O O . ILE A 1 96 ? -41.836 -10.517 13.488 1.00 94.50 96 ILE A O 1
ATOM 761 N N . PRO A 1 97 ? -42.403 -10.768 11.313 1.00 95.06 97 PRO A N 1
ATOM 762 C CA . PRO A 1 97 ? -43.533 -9.836 11.337 1.00 95.06 97 PRO A CA 1
ATOM 763 C C . PRO A 1 97 ? -44.758 -10.461 12.028 1.00 95.06 97 PRO A C 1
ATOM 765 O O . PRO A 1 97 ? -45.816 -10.640 11.436 1.00 95.06 97 PRO A O 1
ATOM 768 N N . HIS A 1 98 ? -44.586 -10.851 13.288 1.00 97.31 98 HIS A N 1
ATOM 769 C CA . HIS A 1 98 ? -45.632 -11.291 14.198 1.00 97.31 98 HIS A CA 1
ATOM 770 C C . HIS A 1 98 ? -45.316 -10.709 15.581 1.00 97.31 98 HIS A C 1
ATOM 772 O O . HIS A 1 98 ? -44.198 -10.892 16.050 1.00 97.31 98 HIS A O 1
ATOM 778 N N . ALA A 1 99 ? -46.245 -10.008 16.225 1.00 97.44 99 ALA A N 1
ATOM 779 C CA . ALA A 1 99 ? -46.053 -9.368 17.520 1.00 97.44 99 ALA A CA 1
ATOM 780 C C . ALA A 1 99 ? -45.601 -10.375 18.594 1.00 97.44 99 ALA A C 1
ATOM 782 O O . ALA A 1 99 ? -46.304 -11.336 18.916 1.00 97.44 99 ALA A O 1
ATOM 783 N N . HIS A 1 100 ? -44.416 -10.139 19.158 1.00 98.12 100 HIS A N 1
ATOM 784 C CA . HIS A 1 100 ? -43.871 -10.932 20.254 1.00 98.12 100 HIS A CA 1
ATOM 785 C C . HIS A 1 100 ? -43.057 -10.070 21.220 1.00 98.12 100 HIS A C 1
ATOM 787 O O . HIS A 1 100 ? -42.391 -9.120 20.817 1.00 98.12 100 HIS A O 1
ATOM 793 N N . ILE A 1 101 ? -43.113 -10.423 22.503 1.00 98.44 101 ILE A N 1
ATOM 794 C CA . ILE A 1 101 ? -42.327 -9.827 23.582 1.00 98.44 101 ILE A CA 1
ATOM 795 C C . ILE A 1 101 ? -41.259 -10.831 23.999 1.00 98.44 101 ILE A C 1
ATOM 797 O O . ILE A 1 101 ? -41.571 -11.956 24.385 1.00 98.44 101 ILE A O 1
ATOM 801 N N . HIS A 1 102 ? -40.008 -10.401 23.983 1.00 98.19 102 HIS A N 1
ATOM 802 C CA . HIS A 1 102 ? -38.890 -11.113 24.574 1.00 98.19 102 HIS A CA 1
ATOM 803 C C . HIS A 1 102 ? -38.927 -10.989 26.097 1.00 98.19 102 HIS A C 1
ATOM 805 O O . HIS A 1 102 ? -39.053 -9.892 26.641 1.00 98.19 102 HIS A O 1
ATOM 811 N N . VAL A 1 103 ? -38.767 -12.114 26.786 1.00 98.38 103 VAL A N 1
ATOM 812 C CA . VAL A 1 103 ? -38.544 -12.210 28.229 1.00 98.38 103 VAL A CA 1
ATOM 813 C C . VAL A 1 103 ? -37.194 -12.886 28.422 1.00 98.38 103 VAL A C 1
ATOM 815 O O . VAL A 1 103 ? -37.064 -14.100 28.277 1.00 98.38 103 VAL A O 1
ATOM 818 N N . ILE A 1 104 ? -36.171 -12.081 28.699 1.00 98.06 104 ILE A N 1
ATOM 819 C CA . ILE A 1 104 ? -34.765 -12.493 28.715 1.00 98.06 104 ILE A CA 1
ATOM 820 C C . ILE A 1 104 ? -34.275 -12.518 30.166 1.00 98.06 104 ILE A C 1
ATOM 822 O O . ILE A 1 104 ? -34.079 -11.449 30.754 1.00 98.06 104 ILE A O 1
ATOM 826 N N . PRO A 1 105 ? -34.049 -13.701 30.760 1.00 97.94 105 PRO A N 1
ATOM 827 C CA . PRO A 1 105 ? -33.370 -13.824 32.045 1.00 97.94 105 PRO A CA 1
ATOM 828 C C . PRO A 1 105 ? -31.960 -13.237 31.996 1.00 97.94 105 PRO A C 1
ATOM 830 O O . PRO A 1 105 ? -31.239 -13.426 31.017 1.00 97.94 105 PRO A O 1
ATOM 833 N N . ARG A 1 106 ? -31.548 -12.558 33.062 1.00 97.00 106 ARG A N 1
ATOM 834 C CA . ARG A 1 106 ? -30.206 -11.999 33.244 1.00 97.00 106 ARG A CA 1
ATOM 835 C C . ARG A 1 106 ? -29.543 -12.630 34.456 1.00 97.00 106 ARG A C 1
ATOM 837 O O . ARG A 1 106 ? -30.209 -12.902 35.455 1.00 97.00 106 ARG A O 1
ATOM 844 N N . TYR A 1 107 ? -28.240 -12.837 34.360 1.00 95.38 107 TYR A N 1
ATOM 845 C CA . TYR A 1 107 ? -27.418 -13.470 35.385 1.00 95.38 107 TYR A CA 1
ATOM 846 C C . TYR A 1 107 ? -26.232 -12.570 35.716 1.00 95.38 107 TYR A C 1
ATOM 848 O O . TYR A 1 107 ? -25.676 -11.915 34.838 1.00 95.38 107 TYR A O 1
ATOM 856 N N . ARG A 1 108 ? -25.811 -12.521 36.979 1.00 92.56 108 ARG A N 1
ATOM 857 C CA . ARG A 1 108 ? -24.619 -11.748 37.355 1.00 92.56 108 ARG A CA 1
ATOM 858 C C . ARG A 1 108 ? -23.402 -12.233 36.563 1.00 92.56 108 ARG A C 1
ATOM 860 O O . ARG A 1 108 ? -23.084 -13.418 36.574 1.00 92.56 108 ARG A O 1
ATOM 867 N N . GLY A 1 109 ? -22.723 -11.296 35.903 1.00 88.94 109 GLY A N 1
ATOM 868 C CA . GLY A 1 109 ? -21.553 -11.573 35.068 1.00 88.94 109 GLY A CA 1
ATOM 869 C C . GLY A 1 109 ? -21.868 -12.061 33.651 1.00 88.94 109 GLY A C 1
ATOM 870 O O . GLY A 1 109 ? -20.935 -12.397 32.929 1.00 88.94 109 GLY A O 1
ATOM 871 N N . ASP A 1 110 ? -23.139 -12.086 33.227 1.00 87.00 110 ASP A N 1
ATOM 872 C CA . ASP A 1 110 ? -23.499 -12.436 31.843 1.00 87.00 110 ASP A CA 1
ATOM 873 C C . ASP A 1 110 ? -23.027 -11.401 30.805 1.00 87.00 110 ASP A C 1
ATOM 875 O O . ASP A 1 110 ? -22.833 -11.735 29.639 1.00 87.00 110 ASP A O 1
ATOM 879 N N . VAL A 1 111 ? -22.790 -10.163 31.241 1.00 83.62 111 VAL A N 1
ATOM 880 C CA . VAL A 1 111 ? -22.111 -9.093 30.504 1.00 83.62 111 VAL A CA 1
ATOM 881 C C . VAL A 1 111 ? -21.213 -8.306 31.460 1.00 83.62 111 VAL A C 1
ATOM 883 O O . VAL A 1 111 ? -21.425 -8.307 32.673 1.00 83.62 111 VAL A O 1
ATOM 886 N N . THR A 1 112 ? -20.226 -7.596 30.913 1.00 83.88 112 THR A N 1
ATOM 887 C CA . THR A 1 112 ? -19.249 -6.814 31.689 1.00 83.88 112 THR A CA 1
ATOM 888 C C . THR A 1 112 ? -19.860 -5.608 32.408 1.00 83.88 112 THR A C 1
ATOM 890 O O . THR A 1 112 ? -19.527 -5.362 33.563 1.00 83.88 112 THR A O 1
ATOM 893 N N . ASP A 1 113 ? -20.763 -4.870 31.754 1.00 84.88 113 ASP A N 1
ATOM 894 C CA . ASP A 1 113 ? -21.479 -3.726 32.333 1.00 84.88 113 ASP A CA 1
ATOM 895 C C . ASP A 1 113 ? -22.972 -3.774 31.952 1.00 84.88 113 ASP A C 1
ATOM 897 O O . ASP A 1 113 ? -23.344 -3.410 30.832 1.00 84.88 113 ASP A O 1
ATOM 901 N N . PRO A 1 114 ? -23.857 -4.229 32.857 1.00 85.00 114 PRO A N 1
ATOM 902 C CA . PRO A 1 114 ? -25.290 -4.303 32.582 1.00 85.00 114 PRO A CA 1
ATOM 903 C C . PRO A 1 114 ? -25.989 -2.934 32.654 1.00 85.00 114 PRO A C 1
ATOM 905 O O . PRO A 1 114 ? -27.177 -2.836 32.324 1.00 85.00 114 PRO A O 1
ATOM 908 N N . THR A 1 115 ? -25.294 -1.876 33.090 1.00 87.56 115 THR A N 1
ATOM 909 C CA . THR A 1 115 ? -25.877 -0.544 33.283 1.00 87.56 115 THR A CA 1
ATOM 910 C C . THR A 1 115 ? -26.426 -0.012 31.964 1.00 87.56 115 THR A C 1
ATOM 912 O O . THR A 1 115 ? -25.757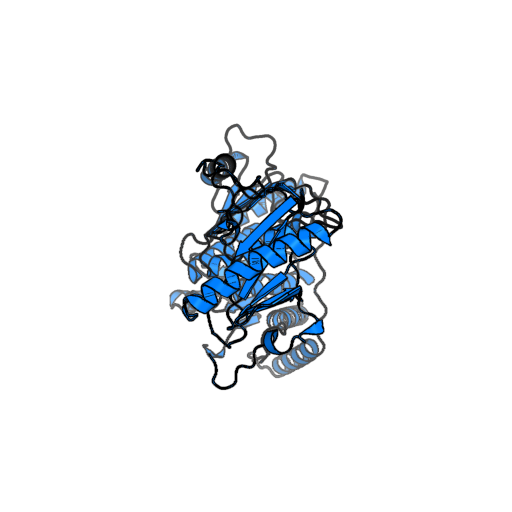 -0.047 30.932 1.00 87.56 115 THR A O 1
ATOM 915 N N . GLY A 1 116 ? -27.669 0.472 31.986 1.00 89.06 116 GLY A N 1
ATOM 916 C CA . GLY A 1 116 ? -28.359 0.965 30.793 1.00 89.06 116 GLY A CA 1
ATOM 917 C C . GLY A 1 116 ? -29.302 -0.021 30.112 1.00 89.06 116 GLY A C 1
ATOM 918 O O . GLY A 1 116 ? -30.215 0.423 29.418 1.00 89.06 116 GLY A O 1
ATOM 919 N N . GLY A 1 117 ? -29.144 -1.332 30.334 1.00 90.12 117 GLY A N 1
ATOM 920 C CA . GLY A 1 117 ? -30.088 -2.358 29.876 1.00 90.12 117 GLY A CA 1
ATOM 921 C C . GLY A 1 117 ? -30.497 -2.218 28.403 1.00 90.12 117 GLY A C 1
ATOM 922 O O . GLY A 1 117 ? -29.670 -2.349 27.508 1.00 90.12 117 GLY A O 1
ATOM 923 N N . ILE A 1 118 ? -31.776 -1.917 28.151 1.00 90.94 118 ILE A N 1
ATOM 924 C CA . ILE A 1 118 ? -32.342 -1.777 26.796 1.00 90.94 118 ILE A CA 1
ATOM 925 C C . ILE A 1 118 ? -31.624 -0.715 25.942 1.00 90.94 118 ILE A C 1
ATOM 927 O O . ILE A 1 118 ? -31.678 -0.775 24.726 1.00 90.94 118 ILE A O 1
ATOM 931 N N . ARG A 1 119 ? -30.911 0.248 26.537 1.00 88.19 119 ARG A N 1
ATOM 932 C CA . ARG A 1 119 ? -30.219 1.316 25.790 1.00 88.19 119 ARG A CA 1
ATOM 933 C C . ARG A 1 119 ? -29.030 0.806 24.970 1.00 88.19 119 ARG A C 1
ATOM 935 O O . ARG A 1 119 ? -28.598 1.490 24.049 1.00 88.19 119 ARG A O 1
ATOM 942 N N . HIS A 1 120 ? -28.550 -0.406 25.257 1.00 85.50 120 HIS A N 1
ATOM 943 C CA . HIS A 1 120 ? -27.526 -1.095 24.463 1.00 85.50 120 HIS A CA 1
ATOM 944 C C . HIS A 1 120 ? -28.007 -1.504 23.059 1.00 85.50 120 HIS A C 1
ATOM 946 O O . HIS A 1 120 ? -27.192 -1.953 22.260 1.00 85.50 120 HIS A O 1
ATOM 952 N N . VAL A 1 121 ? -29.292 -1.305 22.722 1.00 87.50 121 VAL A N 1
ATOM 953 C CA . VAL A 1 121 ? -29.792 -1.428 21.335 1.00 87.50 121 VAL A CA 1
ATOM 954 C C . VAL A 1 121 ? -29.107 -0.456 20.370 1.00 87.50 121 VAL A C 1
ATOM 956 O O . VAL A 1 121 ? -28.988 -0.768 19.190 1.00 87.50 121 VAL A O 1
ATOM 959 N N . ILE A 1 122 ? -28.624 0.691 20.864 1.00 82.69 122 ILE A N 1
ATOM 960 C CA . ILE A 1 122 ? -27.711 1.565 20.124 1.00 82.69 122 ILE A CA 1
ATOM 961 C C . ILE A 1 122 ? -26.306 1.371 20.713 1.00 82.69 122 ILE A C 1
ATOM 963 O O . ILE A 1 122 ? -26.095 1.710 21.886 1.00 82.69 122 ILE A O 1
ATOM 967 N N . PRO A 1 123 ? -25.341 0.837 19.938 1.00 75.12 123 PRO A N 1
ATOM 968 C CA . PRO A 1 123 ? -23.976 0.629 20.410 1.00 75.12 123 PRO A CA 1
ATOM 969 C C . PRO A 1 123 ? -23.389 1.889 21.060 1.00 75.12 123 PRO A C 1
ATOM 971 O O . PRO A 1 123 ? -23.553 3.001 20.561 1.00 75.12 123 PRO A O 1
ATOM 974 N N . GLY A 1 124 ? -22.749 1.724 22.220 1.00 73.62 124 GLY A N 1
ATOM 975 C CA . GLY A 1 124 ? -22.122 2.822 22.969 1.00 73.62 124 GLY A CA 1
ATOM 976 C C . GLY A 1 124 ? -23.079 3.714 23.773 1.00 73.62 124 GLY A C 1
ATOM 977 O O . GLY A 1 124 ? -22.622 4.490 24.606 1.00 73.62 124 GLY A O 1
ATOM 978 N N . LYS A 1 125 ? -24.404 3.591 23.610 1.00 76.94 125 LYS A N 1
ATOM 979 C CA . LYS A 1 125 ? -25.395 4.391 24.359 1.00 76.94 125 LYS A CA 1
ATOM 980 C C . LYS A 1 125 ? -25.997 3.664 25.563 1.00 76.94 125 LYS A C 1
ATOM 982 O O . LYS A 1 125 ? -26.948 4.166 26.148 1.00 76.94 125 LYS A O 1
ATOM 987 N N . GLY A 1 126 ? -25.454 2.517 25.967 1.00 84.31 126 GLY A N 1
ATOM 988 C CA . GLY A 1 126 ? -25.929 1.731 27.108 1.00 84.31 126 GLY A CA 1
ATOM 989 C C . GLY A 1 126 ? -25.883 2.483 28.442 1.00 84.31 126 GLY A C 1
ATOM 990 O O . GLY A 1 126 ? -26.903 3.001 28.908 1.00 84.31 126 GLY A O 1
ATOM 991 N N . ASN A 1 127 ? -24.707 2.554 29.064 1.00 83.19 127 ASN A N 1
ATOM 992 C CA . ASN A 1 127 ? -24.517 3.150 30.387 1.00 83.19 127 ASN A CA 1
ATOM 993 C C . ASN A 1 127 ? -24.514 4.695 30.329 1.00 83.19 127 ASN A C 1
ATOM 995 O O . ASN A 1 127 ? -23.497 5.291 30.005 1.00 83.19 127 ASN A O 1
ATOM 999 N N . TYR A 1 128 ? -25.640 5.338 30.671 1.00 75.06 128 TYR A N 1
ATOM 1000 C CA . TYR A 1 128 ? -25.770 6.810 30.784 1.00 75.06 128 TYR A CA 1
ATOM 1001 C C . TYR A 1 128 ? -25.285 7.398 32.109 1.00 75.06 128 TYR A C 1
ATOM 1003 O O . TYR A 1 128 ? -25.269 8.615 32.264 1.00 75.06 128 TYR A O 1
ATOM 1011 N N . LEU A 1 129 ? -25.008 6.558 33.107 1.00 72.25 129 LEU A N 1
ATOM 1012 C CA . LEU A 1 129 ? -24.520 7.027 34.407 1.00 72.25 129 LEU A CA 1
ATOM 1013 C C . LEU A 1 129 ? -23.013 7.256 34.387 1.00 72.25 129 LEU A C 1
ATOM 1015 O O . LEU A 1 129 ? -22.485 7.981 35.227 1.00 72.25 129 LEU A O 1
ATOM 1019 N N . ARG A 1 130 ? -22.327 6.697 33.390 1.00 60.56 130 ARG A N 1
ATOM 1020 C CA . ARG A 1 130 ? -21.126 7.342 32.880 1.00 60.56 130 ARG A CA 1
ATOM 1021 C C . ARG A 1 130 ? -21.582 8.701 32.365 1.00 60.56 130 ARG A C 1
ATOM 1023 O O . ARG A 1 130 ? -22.317 8.755 31.384 1.00 60.56 130 ARG A O 1
ATOM 1030 N N . ALA A 1 131 ? -21.236 9.763 33.098 1.00 44.50 131 ALA A N 1
ATOM 1031 C CA . ALA A 1 131 ? -21.454 11.133 32.653 1.00 44.50 131 ALA A CA 1
ATOM 1032 C C . ALA A 1 131 ? -21.015 11.253 31.186 1.00 44.50 131 ALA A C 1
ATOM 1034 O O . ALA A 1 131 ? -20.091 10.541 30.785 1.00 44.50 131 ALA A O 1
ATOM 1035 N N . ASP A 1 132 ? -21.644 12.144 30.413 1.00 43.31 132 ASP A N 1
ATOM 1036 C CA . ASP A 1 132 ? -21.150 12.598 29.103 1.00 43.31 132 ASP A CA 1
ATOM 1037 C C . ASP A 1 132 ? -19.798 13.324 29.278 1.00 43.31 132 ASP A C 1
ATOM 1039 O O . ASP A 1 132 ? -19.620 14.507 29.018 1.00 43.31 132 ASP A O 1
ATOM 1043 N N . THR A 1 133 ? -18.805 12.611 29.774 1.00 40.22 133 THR A N 1
ATOM 1044 C CA . THR A 1 133 ? -17.460 12.678 29.267 1.00 40.22 133 THR A CA 1
ATOM 1045 C C . THR A 1 133 ? -17.522 12.015 27.901 1.00 40.22 133 THR A C 1
ATOM 1047 O O . THR A 1 133 ? -17.976 10.875 27.788 1.00 40.22 133 THR A O 1
ATOM 1050 N N . ALA A 1 134 ? -17.039 12.694 26.869 1.00 39.22 134 ALA A N 1
ATOM 1051 C CA . ALA A 1 134 ? -16.420 12.028 25.735 1.00 39.22 134 ALA A CA 1
ATOM 1052 C C . ALA A 1 134 ? -15.245 11.171 26.260 1.00 39.22 134 ALA A C 1
ATOM 1054 O O . ALA A 1 134 ? -14.083 11.538 26.143 1.00 39.22 134 ALA A O 1
ATOM 1055 N N . ALA A 1 135 ? -15.567 10.083 26.958 1.00 36.22 135 ALA A N 1
ATOM 1056 C CA . ALA A 1 135 ? -14.643 9.156 27.570 1.00 36.22 135 ALA A CA 1
ATOM 1057 C C . ALA A 1 135 ? -14.610 7.931 26.679 1.00 36.22 135 ALA A C 1
ATOM 1059 O O . ALA A 1 135 ? -15.486 7.065 26.727 1.00 36.22 135 ALA A O 1
ATOM 1060 N N . THR A 1 136 ? -13.597 7.950 25.822 1.00 39.12 136 THR A N 1
ATOM 1061 C CA . THR A 1 136 ? -12.638 6.861 25.761 1.00 39.12 136 THR A CA 1
ATOM 1062 C C . THR A 1 136 ? -13.261 5.469 25.833 1.00 39.12 136 THR A C 1
ATOM 1064 O O . THR A 1 136 ? -13.436 4.883 26.906 1.00 39.12 136 THR A O 1
ATOM 1067 N N . GLU A 1 137 ? -13.461 4.852 24.660 1.00 39.84 137 GLU A N 1
ATOM 1068 C CA . GLU A 1 137 ? -13.132 3.426 24.593 1.00 39.84 137 GLU A CA 1
ATOM 1069 C C . GLU A 1 137 ? -11.763 3.250 25.278 1.00 39.84 137 GLU A C 1
ATOM 1071 O O . GLU A 1 137 ? -10.908 4.123 25.137 1.00 39.84 137 GLU A O 1
ATOM 1076 N N . PRO A 1 138 ? -11.501 2.198 26.067 1.00 44.78 138 PRO A N 1
ATOM 1077 C CA . PRO A 1 138 ? -10.120 1.947 26.454 1.00 44.78 138 PRO A CA 1
ATOM 1078 C C . PRO A 1 138 ? -9.300 1.953 25.164 1.00 44.78 138 PRO A C 1
ATOM 1080 O O . PRO A 1 138 ? -9.673 1.240 24.230 1.00 44.78 138 PRO A O 1
ATOM 1083 N N . THR A 1 139 ? -8.253 2.786 25.090 1.00 53.00 139 THR A N 1
ATOM 1084 C CA . THR A 1 139 ? -7.283 2.759 23.993 1.00 53.00 139 THR A CA 1
ATOM 1085 C C . THR A 1 139 ? -6.990 1.290 23.740 1.00 53.00 139 THR A C 1
ATOM 1087 O O . THR A 1 139 ? -6.441 0.615 24.616 1.00 53.00 139 THR A O 1
ATOM 1090 N N . LYS A 1 140 ? -7.466 0.741 22.616 1.00 66.12 140 LYS A N 1
ATOM 1091 C CA . LYS A 1 140 ? -7.221 -0.664 22.297 1.00 66.12 140 LYS A CA 1
ATOM 1092 C C . LYS A 1 140 ? -5.750 -0.748 21.961 1.00 66.12 140 LYS A C 1
ATOM 1094 O O . LYS A 1 140 ? -5.359 -0.454 20.838 1.00 66.12 140 LYS A O 1
ATOM 1099 N N . VAL A 1 141 ? -4.950 -1.063 22.971 1.00 78.31 141 VAL A N 1
ATOM 1100 C CA . VAL A 1 141 ? -3.517 -1.273 22.837 1.00 78.31 141 VAL A CA 1
ATOM 1101 C C . VAL A 1 141 ? -3.309 -2.740 22.499 1.00 78.31 141 VAL A C 1
ATOM 1103 O O . VAL A 1 141 ? -3.644 -3.627 23.284 1.00 78.31 141 VAL A O 1
ATOM 1106 N N . ALA A 1 142 ? -2.766 -2.989 21.318 1.00 85.56 142 ALA A N 1
ATOM 1107 C CA . ALA A 1 142 ? -2.322 -4.294 20.869 1.00 85.56 142 ALA A CA 1
ATOM 1108 C C . ALA A 1 142 ? -0.811 -4.261 20.630 1.00 85.56 142 ALA A C 1
ATOM 1110 O O . ALA A 1 142 ? -0.228 -3.215 20.346 1.00 85.56 142 ALA A O 1
ATOM 1111 N N . ILE A 1 143 ? -0.173 -5.423 20.743 1.00 88.19 143 ILE A N 1
ATOM 1112 C CA . ILE A 1 143 ? 1.236 -5.590 20.395 1.00 88.19 143 ILE A CA 1
ATOM 1113 C C . ILE A 1 143 ? 1.309 -6.416 19.113 1.00 88.19 143 ILE A C 1
ATOM 1115 O O . ILE A 1 143 ? 0.711 -7.486 19.003 1.00 88.19 143 ILE A O 1
ATOM 1119 N N . SER A 1 144 ? 2.070 -5.918 18.147 1.00 89.31 144 SER A N 1
ATOM 1120 C CA . SER A 1 144 ? 2.511 -6.643 16.961 1.00 89.31 144 SER A CA 1
ATOM 1121 C C . SER A 1 144 ? 3.958 -7.060 17.194 1.00 89.31 144 SER A C 1
ATOM 1123 O O . SER A 1 144 ? 4.795 -6.186 17.387 1.00 89.31 144 SER A O 1
ATOM 1125 N N . THR A 1 145 ? 4.251 -8.363 17.202 1.00 89.69 145 THR A N 1
ATOM 1126 C CA . THR A 1 145 ? 5.611 -8.905 17.428 1.00 89.69 145 THR A CA 1
ATOM 1127 C C . THR A 1 145 ? 6.307 -9.389 16.151 1.00 89.69 145 THR A C 1
ATOM 1129 O O . THR A 1 145 ? 7.449 -9.849 16.199 1.00 89.69 145 THR A O 1
ATOM 1132 N N . GLY A 1 146 ? 5.644 -9.281 14.997 1.00 86.25 146 GLY A N 1
ATOM 1133 C CA . GLY A 1 146 ? 6.173 -9.750 13.726 1.00 86.25 146 GLY A CA 1
ATOM 1134 C C . GLY A 1 146 ? 5.985 -11.258 13.551 1.00 86.25 146 GLY A C 1
ATOM 1135 O O . GLY A 1 146 ? 4.930 -11.821 13.857 1.00 86.25 146 GLY A O 1
ATOM 1136 N N . HIS A 1 147 ? 7.003 -11.924 13.021 1.00 79.00 147 HIS A N 1
ATOM 1137 C CA . HIS A 1 147 ? 7.032 -13.372 12.853 1.00 79.00 147 HIS A CA 1
ATOM 1138 C C . HIS A 1 147 ? 7.004 -14.112 14.212 1.00 79.00 147 HIS A C 1
ATOM 1140 O O . HIS A 1 147 ? 7.674 -13.675 15.148 1.00 79.00 147 HIS A O 1
ATOM 1146 N N . PRO A 1 148 ? 6.282 -15.249 14.345 1.00 77.50 148 PRO A N 1
ATOM 1147 C CA . PRO A 1 148 ? 5.505 -15.937 13.307 1.00 77.50 148 PRO A CA 1
ATOM 1148 C C . PRO A 1 148 ? 4.028 -15.538 13.201 1.00 77.50 148 PRO A C 1
ATOM 1150 O O . PRO A 1 148 ? 3.400 -15.860 12.197 1.00 77.50 148 PRO A O 1
ATOM 1153 N N . SER A 1 149 ? 3.456 -14.870 14.204 1.00 70.25 149 SER A N 1
ATOM 1154 C CA . SER A 1 149 ? 1.995 -14.813 14.379 1.00 70.25 149 SER A CA 1
ATOM 1155 C C . SER A 1 149 ? 1.400 -13.409 14.520 1.00 70.25 149 SER A C 1
ATOM 1157 O O . SER A 1 149 ? 0.238 -13.282 14.897 1.00 70.25 149 SER A O 1
ATOM 1159 N N . GLY A 1 150 ? 2.147 -12.349 14.206 1.00 81.81 150 GLY A N 1
ATOM 1160 C CA . GLY A 1 150 ? 1.637 -10.978 14.274 1.00 81.81 150 GLY A CA 1
ATOM 1161 C C . GLY A 1 150 ? 2.434 -9.971 13.444 1.00 81.81 150 GLY A C 1
ATOM 1162 O O . GLY A 1 150 ? 2.961 -9.025 14.033 1.00 81.81 150 GLY A O 1
ATOM 1163 N N . PRO A 1 151 ? 2.545 -10.141 12.110 1.00 90.56 151 PRO A N 1
ATOM 1164 C CA . PRO A 1 151 ? 3.166 -9.146 11.239 1.00 90.56 151 PRO A CA 1
ATOM 1165 C C . PRO A 1 151 ? 2.385 -7.832 11.249 1.00 90.56 151 PRO A C 1
ATOM 1167 O O . PRO A 1 151 ? 1.154 -7.840 11.152 1.00 90.56 151 PRO A O 1
ATOM 1170 N N . LEU A 1 152 ? 3.104 -6.706 11.289 1.00 93.69 152 LEU A N 1
ATOM 1171 C CA . LEU A 1 152 ? 2.489 -5.381 11.377 1.00 93.69 152 LEU A CA 1
ATOM 1172 C C . LEU A 1 152 ? 1.526 -5.120 10.214 1.00 93.69 152 LEU A C 1
ATOM 1174 O O . LEU A 1 152 ? 0.418 -4.630 10.424 1.00 93.69 152 LEU A O 1
ATOM 1178 N N . TRP A 1 153 ? 1.903 -5.512 8.992 1.00 94.81 153 TRP A N 1
ATOM 1179 C CA . TRP A 1 153 ? 1.065 -5.292 7.812 1.00 94.81 153 TRP A CA 1
ATOM 1180 C C . TRP A 1 153 ? -0.322 -5.935 7.924 1.00 94.81 153 TRP A C 1
ATOM 1182 O O . TRP A 1 153 ? -1.315 -5.351 7.489 1.00 94.81 153 TRP A O 1
ATOM 1192 N N . GLY A 1 154 ? -0.414 -7.116 8.545 1.00 89.75 154 GLY A N 1
ATOM 1193 C CA . GLY A 1 154 ? -1.695 -7.790 8.773 1.00 89.75 154 GLY A CA 1
ATOM 1194 C C . GLY A 1 154 ? -2.628 -6.999 9.694 1.00 89.75 154 GLY A C 1
ATOM 1195 O O . GLY A 1 154 ? -3.844 -7.110 9.570 1.00 89.75 154 GLY A O 1
ATOM 1196 N N . GLN A 1 155 ? -2.068 -6.164 10.574 1.00 88.06 155 GLN A N 1
ATOM 1197 C CA . GLN A 1 155 ? -2.832 -5.338 11.507 1.00 88.06 155 GLN A CA 1
ATOM 1198 C C . GLN A 1 155 ? -3.230 -3.983 10.915 1.00 88.06 155 GLN A C 1
ATOM 1200 O O . GLN A 1 155 ? -4.307 -3.498 11.233 1.00 88.06 155 GLN A O 1
ATOM 1205 N N . ILE A 1 156 ? -2.410 -3.385 10.045 1.00 91.56 156 ILE A N 1
ATOM 1206 C CA . ILE A 1 156 ? -2.662 -2.020 9.541 1.00 91.56 156 ILE A CA 1
ATOM 1207 C C . ILE A 1 156 ? -3.342 -1.969 8.168 1.00 91.56 156 ILE A C 1
ATOM 1209 O O . ILE A 1 156 ? -4.083 -1.033 7.884 1.00 91.56 156 ILE A O 1
ATOM 1213 N N . SER A 1 157 ? -3.124 -2.967 7.307 1.00 92.19 157 SER A N 1
ATOM 1214 C CA . SER A 1 157 ? -3.522 -2.901 5.889 1.00 92.19 157 SER A CA 1
ATOM 1215 C C . SER A 1 157 ? -5.018 -2.684 5.663 1.00 92.19 157 SER A C 1
ATOM 1217 O O . SER A 1 157 ? -5.400 -1.938 4.768 1.00 92.19 157 SER A O 1
ATOM 1219 N N . HIS A 1 158 ? -5.861 -3.286 6.502 1.00 88.00 158 HIS A N 1
ATOM 1220 C CA . HIS A 1 158 ? -7.318 -3.188 6.401 1.00 88.00 158 HIS A CA 1
ATOM 1221 C C . HIS A 1 158 ? -7.885 -1.813 6.794 1.00 88.00 158 HIS A C 1
ATOM 1223 O O . HIS A 1 158 ? -9.067 -1.575 6.575 1.00 88.00 158 HIS A O 1
ATOM 1229 N N . ARG A 1 159 ? -7.069 -0.935 7.396 1.00 88.75 159 ARG A N 1
ATOM 1230 C CA . ARG A 1 159 ? -7.465 0.420 7.818 1.00 88.75 159 ARG A CA 1
ATOM 1231 C C . ARG A 1 159 ? -7.097 1.500 6.811 1.00 88.75 159 ARG A C 1
ATOM 1233 O O . ARG A 1 159 ? -7.558 2.624 6.949 1.00 88.75 159 ARG A O 1
ATOM 1240 N N . LEU A 1 160 ? -6.228 1.187 5.849 1.00 91.62 160 LEU A N 1
ATOM 1241 C CA . LEU A 1 160 ? -5.812 2.151 4.833 1.00 91.62 160 LEU A CA 1
ATOM 1242 C C . LEU A 1 160 ? -6.967 2.481 3.870 1.00 91.62 160 LEU A C 1
ATOM 1244 O O . LEU A 1 160 ? -7.212 3.668 3.662 1.00 91.62 160 LEU A O 1
ATOM 1248 N N . PRO A 1 161 ? -7.734 1.501 3.340 1.00 85.44 161 PRO A N 1
ATOM 1249 C CA . PRO A 1 161 ? -9.021 1.803 2.714 1.00 85.44 161 PRO A CA 1
ATOM 1250 C C . PRO A 1 161 ? -9.969 2.435 3.745 1.00 85.44 161 PRO A C 1
ATOM 1252 O O . PRO A 1 161 ? -10.110 1.923 4.855 1.00 85.44 161 PRO A O 1
ATOM 1255 N N . GLY A 1 162 ? -10.602 3.551 3.396 1.00 85.69 162 GLY A N 1
ATOM 1256 C CA . GLY A 1 162 ? -11.452 4.355 4.276 1.00 85.69 162 GLY A CA 1
ATOM 1257 C C . GLY A 1 162 ? -10.709 5.383 5.136 1.00 85.69 162 GLY A C 1
ATOM 1258 O O . GLY A 1 162 ? -11.351 6.128 5.883 1.00 85.69 162 GLY A O 1
ATOM 1259 N N . ALA A 1 163 ? -9.377 5.455 5.047 1.00 94.12 163 ALA A N 1
ATOM 1260 C CA . ALA A 1 163 ? -8.608 6.485 5.732 1.00 94.12 163 ALA A CA 1
ATOM 1261 C C . ALA A 1 163 ? -8.848 7.872 5.118 1.00 94.12 163 ALA A C 1
ATOM 1263 O O . ALA A 1 163 ? -9.021 8.030 3.912 1.00 94.12 163 ALA A O 1
ATOM 1264 N N . ARG A 1 164 ? -8.811 8.901 5.963 1.00 94.44 164 ARG A N 1
ATOM 1265 C CA . ARG A 1 164 ? -8.808 10.317 5.575 1.00 94.44 164 ARG A CA 1
ATOM 1266 C C . ARG A 1 164 ? -7.392 10.883 5.542 1.00 94.44 164 ARG A C 1
ATOM 1268 O O . ARG A 1 164 ? -7.055 11.616 4.618 1.00 94.44 164 ARG A O 1
ATOM 1275 N N . GLU A 1 165 ? -6.566 10.521 6.521 1.00 95.81 165 GLU A N 1
ATOM 1276 C CA . GLU A 1 165 ? -5.164 10.940 6.608 1.00 95.81 165 GLU A CA 1
ATOM 1277 C C . GLU A 1 165 ? -4.266 9.755 6.953 1.00 95.81 165 GLU A C 1
ATOM 1279 O O . GLU A 1 165 ? -4.601 8.950 7.822 1.00 95.81 165 GLU A O 1
ATOM 1284 N N . ILE A 1 166 ? -3.120 9.656 6.283 1.00 97.88 166 ILE A N 1
ATOM 1285 C CA . ILE A 1 166 ? -2.119 8.614 6.502 1.00 97.88 166 ILE A CA 1
ATOM 1286 C C . ILE A 1 166 ? -0.747 9.275 6.605 1.00 97.88 166 ILE A C 1
ATOM 1288 O O . ILE A 1 166 ? -0.221 9.760 5.613 1.00 97.88 166 ILE A O 1
ATOM 1292 N N . ASP A 1 167 ? -0.123 9.226 7.772 1.00 98.31 167 ASP A N 1
ATOM 1293 C CA . ASP A 1 167 ? 1.258 9.652 7.963 1.00 98.31 167 ASP A CA 1
ATOM 1294 C C . ASP A 1 167 ? 2.133 8.450 8.294 1.00 98.31 167 ASP A C 1
ATOM 1296 O O . ASP A 1 167 ? 1.856 7.680 9.217 1.00 98.31 167 ASP A O 1
ATOM 1300 N N . ILE A 1 168 ? 3.213 8.302 7.538 1.00 98.50 168 ILE A N 1
ATOM 1301 C CA . ILE A 1 168 ? 4.169 7.213 7.671 1.00 98.50 168 ILE A CA 1
ATOM 1302 C C . ILE A 1 168 ? 5.525 7.828 7.970 1.00 98.50 168 ILE A C 1
ATOM 1304 O O . ILE A 1 168 ? 6.076 8.551 7.146 1.00 98.50 168 ILE A O 1
ATOM 1308 N N . LEU A 1 169 ? 6.077 7.525 9.138 1.00 98.50 169 LEU A N 1
ATOM 1309 C CA . LEU A 1 169 ? 7.437 7.871 9.521 1.00 98.50 169 LEU A CA 1
ATOM 1310 C C . LEU A 1 169 ? 8.256 6.589 9.581 1.00 98.50 169 LEU A C 1
ATOM 1312 O O . LEU A 1 169 ? 7.928 5.678 10.336 1.00 98.50 169 LEU A O 1
ATOM 1316 N N . ALA A 1 170 ? 9.338 6.521 8.819 1.00 97.81 170 ALA A N 1
ATOM 1317 C CA . ALA A 1 170 ? 10.305 5.439 8.915 1.00 97.81 170 ALA A CA 1
ATOM 1318 C C . ALA A 1 170 ? 11.719 6.011 8.953 1.00 97.81 170 ALA A C 1
ATOM 1320 O O . ALA A 1 170 ? 12.013 7.032 8.338 1.00 97.81 170 ALA A O 1
ATOM 1321 N N . SER A 1 171 ? 12.633 5.343 9.651 1.00 96.00 171 SER A N 1
ATOM 1322 C CA . SER A 1 171 ? 14.028 5.782 9.639 1.00 96.00 171 SER A CA 1
ATOM 1323 C C . SER A 1 171 ? 14.693 5.499 8.303 1.00 96.00 171 SER A C 1
ATOM 1325 O O . SER A 1 171 ? 15.566 6.249 7.890 1.00 96.00 171 SER A O 1
ATOM 1327 N N . PHE A 1 172 ? 14.264 4.427 7.633 1.00 96.00 172 PHE A N 1
ATOM 1328 C CA . PHE A 1 172 ? 14.659 4.121 6.268 1.00 96.00 172 PHE A CA 1
ATOM 1329 C C . PHE A 1 172 ? 13.518 3.466 5.488 1.00 96.00 172 PHE A C 1
ATOM 1331 O O . PHE A 1 172 ? 12.565 2.931 6.066 1.00 96.00 172 PHE A O 1
ATOM 1338 N N . VAL A 1 173 ? 13.657 3.456 4.165 1.00 97.00 173 VAL A N 1
ATOM 1339 C CA . VAL A 1 173 ? 12.739 2.785 3.239 1.00 97.00 173 VAL A CA 1
ATOM 1340 C C . VAL A 1 173 ? 13.491 1.872 2.279 1.00 97.00 173 VAL A C 1
ATOM 1342 O O . VAL A 1 173 ? 14.561 2.220 1.794 1.00 97.00 173 VAL A O 1
ATOM 1345 N N . GLN A 1 174 ? 12.918 0.708 1.994 1.00 95.12 174 GLN A N 1
ATOM 1346 C CA . GLN A 1 174 ? 13.376 -0.217 0.961 1.00 95.12 174 GLN A CA 1
ATOM 1347 C C . GLN A 1 174 ? 12.275 -0.417 -0.086 1.00 95.12 174 GLN A C 1
ATOM 1349 O O . GLN A 1 174 ? 11.083 -0.284 0.214 1.00 95.12 174 GLN A O 1
ATOM 1354 N N . LEU A 1 175 ? 12.647 -0.813 -1.308 1.00 92.12 175 LEU A N 1
ATOM 1355 C CA . LEU A 1 175 ? 11.676 -1.101 -2.374 1.00 92.12 175 LEU A CA 1
ATOM 1356 C C . LEU A 1 175 ? 10.650 -2.153 -1.956 1.00 92.12 175 LEU A C 1
ATOM 1358 O O . LEU A 1 175 ? 9.471 -2.026 -2.282 1.00 92.12 175 LEU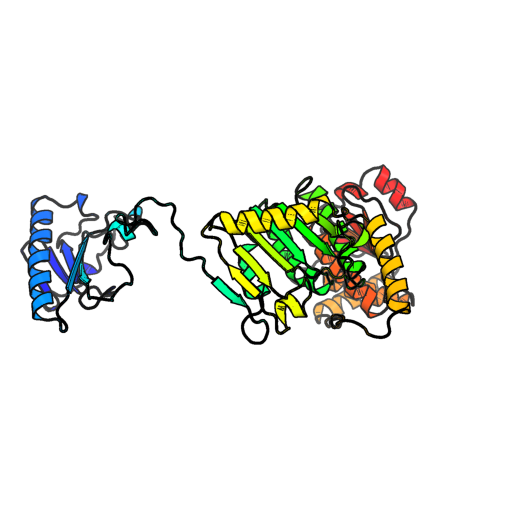 A O 1
ATOM 1362 N N . SER A 1 176 ? 11.080 -3.173 -1.209 1.00 92.75 176 SER A N 1
ATOM 1363 C CA . SER A 1 176 ? 10.195 -4.259 -0.787 1.00 92.75 176 SER A CA 1
ATOM 1364 C C . SER A 1 176 ? 9.098 -3.791 0.180 1.00 92.75 176 SER A C 1
ATOM 1366 O O . SER A 1 176 ? 8.023 -4.388 0.217 1.00 92.75 176 SER A O 1
ATOM 1368 N N . GLY A 1 177 ? 9.351 -2.722 0.945 1.00 95.25 177 GLY A N 1
ATOM 1369 C CA . GLY A 1 177 ? 8.347 -2.085 1.789 1.00 95.25 177 GLY A CA 1
ATOM 1370 C C . GLY A 1 177 ? 7.308 -1.358 0.946 1.00 95.25 177 GLY A C 1
ATOM 1371 O O . GLY A 1 177 ? 6.112 -1.553 1.144 1.00 95.25 177 GLY A O 1
ATOM 1372 N N . LEU A 1 178 ? 7.754 -0.595 -0.056 1.00 96.31 178 LEU A N 1
ATOM 1373 C CA . LEU A 1 178 ? 6.855 0.088 -0.993 1.00 96.31 178 LEU A CA 1
ATOM 1374 C C . LEU A 1 178 ? 5.978 -0.903 -1.765 1.00 96.31 178 LEU A C 1
ATOM 1376 O O . LEU A 1 178 ? 4.766 -0.733 -1.836 1.00 96.31 178 LEU A O 1
ATOM 1380 N N . ASP A 1 179 ? 6.573 -1.997 -2.235 1.00 93.19 179 ASP A N 1
ATOM 1381 C CA . ASP A 1 179 ? 5.905 -3.133 -2.876 1.00 93.19 179 ASP A CA 1
ATOM 1382 C C . ASP A 1 179 ? 4.734 -3.716 -2.057 1.00 93.19 179 ASP A C 1
ATOM 1384 O O . ASP A 1 179 ? 3.802 -4.288 -2.631 1.00 93.19 179 ASP A O 1
ATOM 1388 N N . ILE A 1 180 ? 4.802 -3.635 -0.724 1.00 94.81 180 ILE A N 1
ATOM 1389 C CA . ILE A 1 180 ? 3.761 -4.131 0.184 1.00 94.81 180 ILE A CA 1
ATOM 1390 C C . ILE A 1 180 ? 2.618 -3.128 0.313 1.00 94.81 180 ILE A C 1
ATOM 1392 O O . ILE A 1 180 ? 1.460 -3.538 0.317 1.00 94.81 180 ILE A O 1
ATOM 1396 N N . ILE A 1 181 ? 2.943 -1.841 0.446 1.00 96.38 181 ILE A N 1
ATOM 1397 C CA . ILE A 1 181 ? 1.967 -0.810 0.822 1.00 96.38 181 ILE A CA 1
ATOM 1398 C C . ILE A 1 181 ? 1.268 -0.182 -0.388 1.00 96.38 181 ILE A C 1
ATOM 1400 O O . ILE A 1 181 ? 0.188 0.379 -0.236 1.00 96.38 181 ILE A O 1
ATOM 1404 N N . GLN A 1 182 ? 1.872 -0.295 -1.576 1.00 95.12 182 GLN A N 1
ATOM 1405 C CA . GLN A 1 182 ? 1.461 0.358 -2.820 1.00 95.12 182 GLN A CA 1
ATOM 1406 C C . GLN A 1 182 ? -0.046 0.290 -3.082 1.00 95.12 182 GLN A C 1
ATOM 1408 O O . GLN A 1 182 ? -0.701 1.321 -3.186 1.00 95.12 182 GLN A O 1
ATOM 1413 N N . GLU A 1 183 ? -0.607 -0.917 -3.164 1.00 93.62 183 GLU A N 1
ATOM 1414 C CA . GLU A 1 183 ? -2.019 -1.108 -3.512 1.00 93.62 183 GLU A CA 1
ATOM 1415 C C . GLU A 1 183 ? -2.954 -0.419 -2.510 1.00 93.62 183 GLU A C 1
ATOM 1417 O O . GLU A 1 183 ? -3.885 0.279 -2.905 1.00 93.62 183 GLU A O 1
ATOM 1422 N N . ALA A 1 184 ? -2.667 -0.555 -1.214 1.00 95.50 184 ALA A N 1
ATOM 1423 C CA . ALA A 1 184 ? -3.497 0.005 -0.156 1.00 95.50 184 ALA A CA 1
ATOM 1424 C C . ALA A 1 184 ? -3.407 1.537 -0.084 1.00 95.50 184 ALA A C 1
ATOM 1426 O O . ALA A 1 184 ? -4.422 2.194 0.134 1.00 95.50 184 ALA A O 1
ATOM 1427 N N . ILE A 1 185 ? -2.221 2.115 -0.309 1.00 96.69 185 ILE A N 1
ATOM 1428 C CA . ILE A 1 185 ? -2.044 3.572 -0.362 1.00 96.69 185 ILE A CA 1
ATOM 1429 C C . ILE A 1 185 ? -2.816 4.159 -1.543 1.00 96.69 185 ILE A C 1
ATOM 1431 O O . ILE A 1 185 ? -3.612 5.072 -1.351 1.00 96.69 185 ILE A O 1
ATOM 1435 N N . PHE A 1 186 ? -2.651 3.615 -2.751 1.00 95.62 186 PHE A N 1
ATOM 1436 C CA . PHE A 1 186 ? -3.373 4.119 -3.923 1.00 95.62 186 PHE A CA 1
ATOM 1437 C C . PHE A 1 186 ? -4.887 3.883 -3.830 1.00 95.62 186 PHE A C 1
ATOM 1439 O O . PHE A 1 186 ? -5.659 4.714 -4.306 1.00 95.62 186 PHE A O 1
ATOM 1446 N N . ALA A 1 187 ? -5.333 2.807 -3.171 1.00 94.19 187 ALA A N 1
ATOM 1447 C CA . ALA A 1 187 ? -6.747 2.620 -2.854 1.00 94.19 187 ALA A CA 1
ATOM 1448 C C . ALA A 1 187 ? -7.277 3.729 -1.929 1.00 94.19 187 ALA A C 1
ATOM 1450 O O . ALA A 1 187 ? -8.310 4.321 -2.233 1.00 94.19 187 ALA A O 1
ATOM 1451 N N . ALA A 1 188 ? -6.539 4.068 -0.868 1.00 95.69 188 ALA A N 1
ATOM 1452 C CA . ALA A 1 188 ? -6.902 5.151 0.043 1.00 95.69 188 ALA A CA 1
ATOM 1453 C C . ALA A 1 188 ? -6.967 6.513 -0.672 1.00 95.69 188 ALA A C 1
ATOM 1455 O O . ALA A 1 188 ? -7.931 7.259 -0.512 1.00 95.69 188 ALA A O 1
ATOM 1456 N N . LEU A 1 189 ? -5.979 6.829 -1.520 1.00 96.19 189 LEU A N 1
ATOM 1457 C CA . LEU A 1 189 ? -5.967 8.071 -2.305 1.00 96.19 189 LEU A CA 1
ATOM 1458 C C . LEU A 1 189 ? -7.190 8.183 -3.229 1.00 96.19 189 LEU A C 1
ATOM 1460 O O . LEU A 1 189 ? -7.776 9.260 -3.343 1.00 96.19 189 LEU A O 1
ATOM 1464 N N . ARG A 1 190 ? -7.615 7.066 -3.838 1.00 93.88 190 ARG A N 1
ATOM 1465 C CA . ARG A 1 190 ? -8.808 7.003 -4.697 1.00 93.88 190 ARG A CA 1
ATOM 1466 C C . ARG A 1 190 ? -10.099 7.284 -3.929 1.00 93.88 190 ARG A C 1
ATOM 1468 O O . ARG A 1 190 ? -11.010 7.906 -4.467 1.00 93.88 190 ARG A O 1
ATOM 1475 N N . GLU A 1 191 ? -10.168 6.855 -2.674 1.00 93.81 191 GLU A N 1
ATOM 1476 C CA . GLU A 1 191 ? -11.274 7.157 -1.751 1.00 93.81 191 GLU A CA 1
ATOM 1477 C C . GLU A 1 191 ? -11.179 8.565 -1.145 1.00 93.81 191 GLU A C 1
ATOM 1479 O O . GLU A 1 191 ? -12.088 9.036 -0.464 1.00 93.81 191 GLU A O 1
ATOM 1484 N N . GLY A 1 192 ? -10.101 9.276 -1.463 1.00 94.31 192 GLY A N 1
ATOM 1485 C CA . GLY A 1 192 ? -9.916 10.677 -1.158 1.00 94.31 192 GLY A CA 1
ATOM 1486 C C . GLY A 1 192 ? -9.075 10.961 0.077 1.00 94.31 192 GLY A C 1
ATOM 1487 O O . GLY A 1 192 ? -9.119 12.093 0.568 1.00 94.31 192 GLY A O 1
ATOM 1488 N N . ALA A 1 193 ? -8.296 9.984 0.541 1.00 96.31 193 ALA A N 1
ATOM 1489 C CA . ALA A 1 193 ? -7.300 10.177 1.583 1.00 96.31 193 ALA A CA 1
ATOM 1490 C C . ALA A 1 193 ? -6.201 11.165 1.159 1.00 96.31 193 ALA A C 1
ATOM 1492 O O . ALA A 1 193 ? -5.910 11.351 -0.027 1.00 96.31 193 ALA A O 1
ATOM 1493 N N . PHE A 1 194 ? -5.548 11.753 2.154 1.00 97.12 194 PHE A N 1
ATOM 1494 C CA . PHE A 1 194 ? -4.243 12.387 2.023 1.00 97.12 194 PHE A CA 1
ATOM 1495 C C . PHE A 1 194 ? -3.176 11.514 2.688 1.00 97.12 194 PHE A C 1
ATOM 1497 O O . PHE A 1 194 ? -3.398 11.014 3.791 1.00 97.12 194 PHE A O 1
ATOM 1504 N N . ALA A 1 195 ? -2.022 11.334 2.044 1.00 98.25 195 ALA A N 1
ATOM 1505 C CA . ALA A 1 195 ? -0.935 10.522 2.580 1.00 98.25 195 ALA A CA 1
ATOM 1506 C C . ALA A 1 195 ? 0.420 11.245 2.561 1.00 98.25 195 ALA A C 1
ATOM 1508 O O . ALA A 1 195 ? 0.800 11.868 1.569 1.00 98.25 195 ALA A O 1
ATOM 1509 N N . ARG A 1 196 ? 1.178 11.113 3.650 1.00 98.69 196 ARG A N 1
ATOM 1510 C CA . ARG A 1 196 ? 2.526 11.655 3.819 1.00 98.69 196 ARG A CA 1
ATOM 1511 C C . ARG A 1 196 ? 3.510 10.571 4.212 1.00 98.69 196 ARG A C 1
ATOM 1513 O O . ARG A 1 196 ? 3.271 9.815 5.150 1.00 98.69 196 ARG A O 1
ATOM 1520 N N . VAL A 1 197 ? 4.653 10.535 3.539 1.00 98.75 197 VAL A N 1
ATOM 1521 C CA . VAL A 1 197 ? 5.749 9.611 3.842 1.00 98.75 197 VAL A CA 1
ATOM 1522 C C . VAL A 1 197 ? 6.996 10.396 4.215 1.00 98.75 197 VAL A C 1
ATOM 1524 O O . VAL A 1 197 ? 7.488 11.214 3.445 1.00 98.75 197 VAL A O 1
ATOM 1527 N N . LEU A 1 198 ? 7.527 10.135 5.401 1.00 98.50 198 LEU A N 1
ATOM 1528 C CA . LEU A 1 198 ? 8.728 10.762 5.922 1.00 98.50 198 LEU A CA 1
ATOM 1529 C C . LEU A 1 198 ? 9.788 9.691 6.176 1.00 98.50 198 LEU A C 1
ATOM 1531 O O . LEU A 1 198 ? 9.561 8.753 6.943 1.00 98.50 198 LEU A O 1
ATOM 1535 N N . VAL A 1 199 ? 10.935 9.821 5.509 1.00 98.00 199 VAL A N 1
ATOM 1536 C CA . VAL A 1 199 ? 12.045 8.854 5.563 1.00 98.00 199 VAL A CA 1
ATOM 1537 C C . VAL A 1 199 ? 13.358 9.554 5.890 1.00 98.00 199 VAL A C 1
ATOM 1539 O O . VAL A 1 199 ? 13.510 10.727 5.573 1.00 98.00 199 VAL A O 1
ATOM 1542 N N . GLY A 1 200 ? 14.302 8.871 6.539 1.00 95.81 200 GLY A N 1
ATOM 1543 C CA . GLY A 1 200 ? 15.593 9.449 6.928 1.00 95.81 200 GLY A CA 1
ATOM 1544 C C . GLY A 1 200 ? 16.755 9.100 5.996 1.00 95.81 200 GLY A C 1
ATOM 1545 O O . GLY A 1 200 ? 16.729 8.094 5.277 1.00 95.81 200 GLY A O 1
ATOM 1546 N N . ASP A 1 201 ? 17.811 9.915 6.060 1.00 94.75 201 ASP A N 1
ATOM 1547 C CA . ASP A 1 201 ? 19.106 9.665 5.416 1.00 94.75 201 ASP A CA 1
ATOM 1548 C C . ASP A 1 201 ? 20.133 8.963 6.324 1.00 94.75 201 ASP A C 1
ATOM 1550 O O . ASP A 1 201 ? 21.267 8.719 5.899 1.00 94.75 201 ASP A O 1
ATOM 1554 N N . TYR A 1 202 ? 19.747 8.603 7.556 1.00 92.44 202 TYR A N 1
ATOM 1555 C CA . TYR A 1 202 ? 20.667 8.028 8.534 1.00 92.44 202 TYR A CA 1
ATOM 1556 C C . TYR A 1 202 ? 21.396 6.816 7.986 1.00 92.44 202 TYR A C 1
ATOM 1558 O O . TYR A 1 202 ? 20.788 5.897 7.437 1.00 92.44 202 TYR A O 1
ATOM 1566 N N . LEU A 1 203 ? 22.718 6.839 8.144 1.00 89.69 203 LEU A N 1
ATOM 1567 C CA . LEU A 1 203 ? 23.633 5.805 7.676 1.00 89.69 203 LEU A CA 1
ATOM 1568 C C . LEU A 1 203 ? 23.486 5.445 6.180 1.00 89.69 203 LEU A C 1
ATOM 1570 O O . LEU A 1 203 ? 24.113 4.484 5.747 1.00 89.69 203 LEU A O 1
ATOM 1574 N N . TYR A 1 204 ? 22.756 6.232 5.386 1.00 91.94 204 TYR A N 1
ATOM 1575 C CA . TYR A 1 204 ? 22.450 5.965 3.981 1.00 91.94 204 TYR A CA 1
ATOM 1576 C C . TYR A 1 204 ? 21.823 4.581 3.717 1.00 91.94 204 TYR A C 1
ATOM 1578 O O . TYR A 1 204 ? 22.155 3.893 2.745 1.00 91.94 204 TYR A O 1
ATOM 1586 N N . VAL A 1 205 ? 20.927 4.170 4.619 1.00 91.06 205 VAL A N 1
ATOM 1587 C CA . VAL A 1 205 ? 20.287 2.843 4.599 1.00 91.06 205 VAL A CA 1
ATOM 1588 C C . VAL A 1 205 ? 19.113 2.790 3.631 1.00 91.06 205 VAL A C 1
ATOM 1590 O O . VAL A 1 205 ? 18.882 1.746 3.021 1.00 91.06 205 VAL A O 1
ATOM 1593 N N . SER A 1 206 ? 18.380 3.898 3.469 1.00 94.69 206 SER A N 1
ATOM 1594 C CA . SER A 1 206 ? 17.274 3.975 2.511 1.00 94.69 206 SER A CA 1
ATOM 1595 C C . SER A 1 206 ? 17.753 3.599 1.108 1.00 94.69 206 SER A C 1
ATOM 1597 O O . SER A 1 206 ? 18.832 3.993 0.667 1.00 94.69 206 SER A O 1
ATOM 1599 N N . ASP A 1 207 ? 16.951 2.815 0.398 1.00 92.69 207 ASP A N 1
ATOM 1600 C CA . ASP A 1 207 ? 17.229 2.444 -0.983 1.00 92.69 207 ASP A CA 1
ATOM 1601 C C . ASP A 1 207 ? 17.014 3.672 -1.889 1.00 92.69 207 ASP A C 1
ATOM 1603 O O . ASP A 1 207 ? 15.893 4.194 -1.937 1.00 92.69 207 ASP A O 1
ATOM 1607 N N . PRO A 1 208 ? 18.038 4.141 -2.632 1.00 92.69 208 PRO A N 1
ATOM 1608 C CA . PRO A 1 208 ? 17.884 5.266 -3.554 1.00 92.69 208 PRO A CA 1
ATOM 1609 C C . PRO A 1 208 ? 16.750 5.066 -4.566 1.00 92.69 208 PRO A C 1
ATOM 1611 O O . PRO A 1 208 ? 16.011 5.999 -4.880 1.00 92.69 208 PRO A O 1
ATOM 1614 N N . ALA A 1 209 ? 16.538 3.832 -5.020 1.00 92.25 209 ALA A N 1
ATOM 1615 C CA . ALA A 1 209 ? 15.453 3.528 -5.935 1.00 92.25 209 ALA A CA 1
ATOM 1616 C C . ALA A 1 209 ? 14.074 3.586 -5.268 1.00 92.25 209 ALA A C 1
ATOM 1618 O O . ALA A 1 209 ? 13.085 3.886 -5.935 1.00 92.25 209 ALA A O 1
ATOM 1619 N N . ALA A 1 210 ? 13.988 3.325 -3.962 1.00 95.44 210 ALA A N 1
ATOM 1620 C CA . ALA A 1 210 ? 12.750 3.519 -3.219 1.00 95.44 210 ALA A CA 1
ATOM 1621 C C . ALA A 1 210 ? 12.409 5.011 -3.080 1.00 95.44 210 ALA A C 1
ATOM 1623 O O . ALA A 1 210 ? 11.241 5.373 -3.203 1.00 95.44 210 ALA A O 1
ATOM 1624 N N . LEU A 1 211 ? 13.411 5.883 -2.907 1.00 97.50 211 LEU A N 1
ATOM 1625 C CA . LEU A 1 211 ? 13.205 7.338 -2.925 1.00 97.50 211 LEU A CA 1
ATOM 1626 C C . LEU A 1 211 ? 12.722 7.820 -4.301 1.00 97.50 211 LEU A C 1
ATOM 1628 O O . LEU A 1 211 ? 11.728 8.541 -4.381 1.00 97.50 211 LEU A O 1
ATOM 1632 N N . CYS A 1 212 ? 13.351 7.343 -5.381 1.00 95.75 212 CYS A N 1
ATOM 1633 C CA . CYS A 1 212 ? 12.920 7.627 -6.753 1.00 95.75 212 CYS A CA 1
ATOM 1634 C C . CYS A 1 212 ? 11.474 7.157 -7.016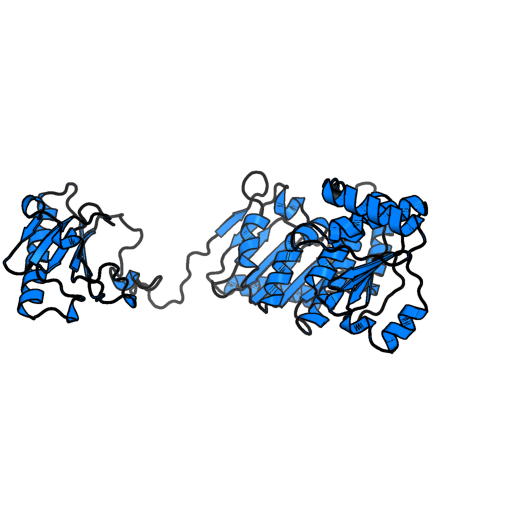 1.00 95.75 212 CYS A C 1
ATOM 1636 O O . CYS A 1 212 ? 10.684 7.863 -7.646 1.00 95.75 212 CYS A O 1
ATOM 1638 N N . ARG A 1 213 ? 11.084 5.991 -6.483 1.00 96.75 213 ARG A N 1
ATOM 1639 C CA . ARG A 1 213 ? 9.706 5.489 -6.574 1.00 96.75 213 ARG A CA 1
ATOM 1640 C C . ARG A 1 213 ? 8.716 6.348 -5.790 1.00 96.75 213 ARG A C 1
ATOM 1642 O O . ARG A 1 213 ? 7.644 6.633 -6.310 1.00 96.75 213 ARG A O 1
ATOM 1649 N N . LEU A 1 214 ? 9.055 6.765 -4.568 1.00 98.12 214 LEU A N 1
ATOM 1650 C CA . LEU A 1 214 ? 8.210 7.665 -3.775 1.00 98.12 214 LEU A CA 1
ATOM 1651 C C . LEU A 1 214 ? 7.992 9.003 -4.485 1.00 98.12 214 LEU A C 1
ATOM 1653 O O . LEU A 1 214 ? 6.865 9.490 -4.503 1.00 98.12 214 LEU A O 1
ATOM 1657 N N . HIS A 1 215 ? 9.033 9.559 -5.113 1.00 97.62 215 HIS A N 1
ATOM 1658 C CA . HIS A 1 215 ? 8.894 10.735 -5.972 1.00 97.62 215 HIS A CA 1
ATOM 1659 C C . HIS A 1 215 ? 7.919 10.470 -7.129 1.00 97.62 215 HIS A C 1
ATOM 1661 O O . HIS A 1 215 ? 6.962 11.215 -7.314 1.00 97.62 215 HIS A O 1
ATOM 1667 N N . GLY A 1 216 ? 8.079 9.345 -7.829 1.00 97.00 216 GLY A N 1
ATOM 1668 C CA . GLY A 1 216 ? 7.135 8.915 -8.858 1.00 97.00 216 GLY A CA 1
ATOM 1669 C C . GLY A 1 216 ? 5.690 8.828 -8.368 1.00 97.00 216 GLY A C 1
ATOM 1670 O O . GLY A 1 216 ? 4.779 9.311 -9.034 1.00 97.00 216 GLY A O 1
ATOM 1671 N N . TRP A 1 217 ? 5.461 8.272 -7.175 1.00 97.81 217 TRP A N 1
ATOM 1672 C CA . TRP A 1 217 ? 4.125 8.210 -6.573 1.00 97.81 217 TRP A CA 1
ATOM 1673 C C . TRP A 1 217 ? 3.532 9.599 -6.319 1.00 97.81 217 TRP A C 1
ATOM 1675 O O . TRP A 1 217 ? 2.329 9.770 -6.511 1.00 97.81 217 TRP A O 1
ATOM 1685 N N . MET A 1 218 ? 4.347 10.590 -5.936 1.00 97.44 218 MET A N 1
ATOM 1686 C CA . MET A 1 218 ? 3.892 11.979 -5.794 1.00 97.44 218 MET A CA 1
ATOM 1687 C C . MET A 1 218 ? 3.404 12.543 -7.126 1.00 97.44 218 MET A C 1
ATOM 1689 O O . MET A 1 218 ? 2.337 13.153 -7.178 1.00 97.44 218 MET A O 1
ATOM 1693 N N . GLU A 1 219 ? 4.142 12.301 -8.207 1.00 96.19 219 GLU A N 1
ATOM 1694 C CA . GLU A 1 219 ? 3.784 12.800 -9.535 1.00 96.19 219 GLU A CA 1
ATOM 1695 C C . GLU A 1 219 ? 2.548 12.094 -10.095 1.00 96.19 219 GLU A C 1
ATOM 1697 O O . GLU A 1 219 ? 1.661 12.747 -10.650 1.00 96.19 219 GLU A O 1
ATOM 1702 N N . VAL A 1 220 ? 2.428 10.784 -9.857 1.00 96.25 220 VAL A N 1
ATOM 1703 C CA . VAL A 1 220 ? 1.242 9.999 -10.226 1.00 96.25 220 VAL A CA 1
ATOM 1704 C C . VAL A 1 220 ? 0.017 10.518 -9.477 1.00 96.25 220 VAL A C 1
ATOM 1706 O O . VAL A 1 220 ? -1.020 10.787 -10.084 1.00 96.25 220 VAL A O 1
ATOM 1709 N N . ALA A 1 221 ? 0.135 10.707 -8.162 1.00 96.12 221 ALA A N 1
ATOM 1710 C CA . ALA A 1 221 ? -0.966 11.197 -7.346 1.00 96.12 221 ALA A CA 1
ATOM 1711 C C . ALA A 1 221 ? -1.367 12.634 -7.706 1.00 96.12 221 ALA A C 1
ATOM 1713 O O . ALA A 1 221 ? -2.558 12.945 -7.713 1.00 96.12 221 ALA A O 1
ATOM 1714 N N . ARG A 1 222 ? -0.393 13.495 -8.034 1.00 94.75 222 ARG A N 1
ATOM 1715 C CA . ARG A 1 222 ? -0.624 14.879 -8.468 1.00 94.75 222 ARG A CA 1
ATOM 1716 C C . ARG A 1 222 ? -1.494 14.941 -9.717 1.00 94.75 222 ARG A C 1
ATOM 1718 O O . ARG A 1 222 ? -2.388 15.782 -9.783 1.00 94.75 222 ARG A O 1
ATOM 1725 N N . GLU A 1 223 ? -1.200 14.098 -10.703 1.00 92.88 223 GLU A N 1
ATOM 1726 C CA . GLU A 1 223 ? -1.921 14.087 -11.974 1.00 92.88 223 GLU A CA 1
ATOM 1727 C C . GLU A 1 223 ? -3.315 13.459 -11.845 1.00 92.88 223 GLU A C 1
ATOM 1729 O O . GLU A 1 223 ? -4.273 14.009 -12.384 1.00 92.88 223 GLU A O 1
ATOM 1734 N N . GLU A 1 224 ? -3.454 12.355 -11.103 1.00 93.06 224 GLU A N 1
ATOM 1735 C CA . GLU A 1 224 ? -4.723 11.617 -11.033 1.00 93.06 224 GLU A CA 1
ATOM 1736 C C . GLU A 1 224 ? -5.681 12.112 -9.943 1.00 93.06 224 GLU A C 1
ATOM 1738 O O . GLU A 1 224 ? -6.881 12.249 -10.182 1.00 93.06 224 GLU A O 1
ATOM 1743 N N . PHE A 1 225 ? -5.175 12.379 -8.738 1.00 93.62 225 PHE A N 1
ATOM 1744 C CA . PHE A 1 225 ? -6.008 12.683 -7.568 1.00 93.62 225 PHE A CA 1
ATOM 1745 C C . PHE A 1 225 ? -5.996 14.169 -7.189 1.00 93.62 225 PHE A C 1
ATOM 1747 O O . PHE A 1 225 ? -6.792 14.593 -6.345 1.00 93.62 225 PHE A O 1
ATOM 1754 N N . GLY A 1 226 ? -5.111 14.954 -7.806 1.00 90.31 226 GLY A N 1
ATOM 1755 C CA . GLY A 1 226 ? -4.929 16.379 -7.558 1.00 90.31 226 GLY A CA 1
ATOM 1756 C C . GLY A 1 226 ? -3.684 16.710 -6.724 1.00 90.31 226 GLY A C 1
ATOM 1757 O O . GLY A 1 226 ? -3.010 15.824 -6.190 1.00 90.31 226 GLY A O 1
ATOM 1758 N N . PRO A 1 227 ? -3.347 18.007 -6.609 1.00 87.88 227 PRO A N 1
ATOM 1759 C CA . PRO A 1 227 ? -2.157 18.445 -5.892 1.00 87.88 227 PRO A CA 1
ATOM 1760 C C . PRO A 1 227 ? -2.236 18.077 -4.407 1.00 87.88 227 PRO A C 1
ATOM 1762 O O . PRO A 1 227 ? -3.308 18.127 -3.805 1.00 87.88 227 PRO A O 1
ATOM 1765 N N . SER A 1 228 ? -1.085 17.738 -3.820 1.00 87.75 228 SER A N 1
ATOM 1766 C CA . SER A 1 228 ? -0.955 17.450 -2.386 1.00 87.75 228 SER A CA 1
ATOM 1767 C C . SER A 1 228 ? -1.897 16.350 -1.892 1.00 87.75 228 SER A C 1
ATOM 1769 O O . SER A 1 228 ? -2.450 16.461 -0.809 1.00 87.75 228 SER A O 1
ATOM 1771 N N . ARG A 1 229 ? -2.106 15.284 -2.676 1.00 95.69 229 ARG A N 1
ATOM 1772 C CA . ARG A 1 229 ? -2.773 14.052 -2.207 1.00 95.69 229 ARG A CA 1
ATOM 1773 C C . ARG A 1 229 ? -1.796 13.034 -1.630 1.00 95.69 229 ARG A C 1
ATOM 1775 O O . ARG A 1 229 ? -2.123 12.350 -0.667 1.00 95.69 229 ARG A O 1
ATOM 1782 N N . PHE A 1 230 ? -0.596 12.972 -2.192 1.00 98.00 230 PHE A N 1
ATOM 1783 C CA . PHE A 1 230 ? 0.509 12.165 -1.695 1.00 98.00 230 PHE A CA 1
ATOM 1784 C C . PHE A 1 230 ? 1.775 13.019 -1.678 1.00 98.00 230 PHE A C 1
ATOM 1786 O O . PHE A 1 230 ? 2.145 13.592 -2.703 1.00 98.00 230 PHE A O 1
ATOM 1793 N N . GLU A 1 231 ? 2.442 13.106 -0.532 1.00 98.12 231 GLU A N 1
ATOM 1794 C CA . GLU A 1 231 ? 3.722 13.801 -0.395 1.00 98.12 231 GLU A CA 1
ATOM 1795 C C . GLU A 1 231 ? 4.748 12.896 0.281 1.00 98.12 231 GLU A C 1
ATOM 1797 O O . GLU A 1 231 ? 4.443 12.202 1.248 1.00 98.12 231 GLU A O 1
ATOM 1802 N N . ALA A 1 232 ? 5.988 12.930 -0.195 1.00 98.50 232 ALA A N 1
ATOM 1803 C CA . ALA A 1 232 ? 7.092 12.231 0.436 1.00 98.50 232 ALA A CA 1
ATOM 1804 C C . ALA A 1 232 ? 8.283 13.174 0.635 1.00 98.50 232 ALA A C 1
ATOM 1806 O O . ALA A 1 232 ? 8.611 13.981 -0.239 1.00 98.50 232 ALA A O 1
ATOM 1807 N N . ARG A 1 233 ? 8.923 13.092 1.803 1.00 98.56 233 ARG A N 1
ATOM 1808 C CA . ARG A 1 233 ? 10.071 13.933 2.164 1.00 98.56 233 ARG A CA 1
ATOM 1809 C C . ARG A 1 233 ? 11.200 13.113 2.771 1.00 98.56 233 ARG A C 1
ATOM 1811 O O . ARG A 1 233 ? 10.968 12.102 3.436 1.00 98.56 233 ARG A O 1
ATOM 1818 N N . LEU A 1 234 ? 12.417 13.598 2.560 1.00 98.44 234 LEU A N 1
ATOM 1819 C CA . LEU A 1 234 ? 13.642 13.076 3.142 1.00 98.44 234 LEU A CA 1
ATOM 1820 C C . LEU A 1 234 ? 14.086 13.975 4.299 1.00 98.44 234 LEU A C 1
ATOM 1822 O O . LEU A 1 234 ? 14.324 15.169 4.120 1.00 98.44 234 LEU A O 1
ATOM 1826 N N . VAL A 1 235 ? 14.218 13.395 5.486 1.00 97.44 235 VAL A N 1
ATOM 1827 C CA . VAL A 1 235 ? 14.893 14.020 6.620 1.00 97.44 235 VAL A CA 1
ATOM 1828 C C . VAL A 1 235 ? 16.392 13.854 6.423 1.00 97.44 235 VAL A C 1
ATOM 1830 O O . VAL A 1 235 ? 16.911 12.740 6.503 1.00 97.44 235 VAL A O 1
ATOM 1833 N N . GLU A 1 236 ? 17.076 14.967 6.183 1.00 94.88 236 GLU A N 1
ATOM 1834 C CA . GLU A 1 236 ? 18.533 15.019 6.129 1.00 94.88 236 GLU A CA 1
ATOM 1835 C C . GLU A 1 236 ? 19.052 15.319 7.542 1.00 94.88 236 GLU A C 1
ATOM 1837 O O . GLU A 1 236 ? 18.776 16.382 8.090 1.00 94.88 236 GLU A O 1
ATOM 1842 N N . ILE A 1 237 ? 19.808 14.420 8.178 1.00 91.56 237 ILE A N 1
ATOM 1843 C CA . ILE A 1 237 ? 20.247 14.618 9.579 1.00 91.56 237 ILE A CA 1
ATOM 1844 C C . ILE A 1 237 ? 21.013 15.926 9.769 1.00 91.56 237 ILE A C 1
ATOM 1846 O O . ILE A 1 237 ? 20.951 16.551 10.829 1.00 91.56 237 ILE A O 1
ATOM 1850 N N . GLN A 1 238 ? 21.722 16.366 8.733 1.00 88.19 238 GLN A N 1
ATOM 1851 C CA . GLN A 1 238 ? 22.466 17.619 8.764 1.00 88.19 238 GLN A CA 1
ATOM 1852 C C . GLN A 1 238 ? 21.562 18.860 8.829 1.00 88.19 238 GLN A C 1
ATOM 1854 O O . GLN A 1 238 ? 22.033 19.899 9.302 1.00 88.19 238 GLN A O 1
ATOM 1859 N N . SER A 1 239 ? 20.303 18.762 8.379 1.00 88.62 239 SER A N 1
ATOM 1860 C CA . SER A 1 239 ? 19.310 19.841 8.463 1.00 88.62 239 SER A CA 1
ATOM 1861 C C . SER A 1 239 ? 18.588 19.886 9.813 1.00 88.62 239 SER A C 1
ATOM 1863 O O . SER A 1 239 ? 17.977 20.904 10.141 1.00 88.62 239 SER A O 1
ATOM 1865 N N . LEU A 1 240 ? 18.688 18.831 10.631 1.00 90.56 240 LEU A N 1
ATOM 1866 C CA . LEU A 1 240 ? 18.036 18.784 11.937 1.00 90.56 240 LEU A CA 1
ATOM 1867 C C . LEU A 1 240 ? 18.748 19.669 12.983 1.00 90.56 240 LEU A C 1
ATOM 1869 O O . LEU A 1 240 ? 19.985 19.678 13.063 1.00 90.56 240 LEU A O 1
ATOM 1873 N N . PRO A 1 241 ? 17.988 20.362 13.858 1.00 88.06 241 PRO A N 1
ATOM 1874 C CA . PRO A 1 241 ? 18.526 21.056 15.020 1.00 88.06 241 PRO A CA 1
ATOM 1875 C C . PRO A 1 241 ? 19.405 20.138 15.865 1.00 88.06 241 PRO A C 1
ATOM 1877 O O . PRO A 1 241 ? 19.077 18.975 16.089 1.00 88.06 241 PRO A O 1
ATOM 1880 N N . HIS A 1 242 ? 20.528 20.671 16.345 1.00 87.81 242 HIS A N 1
ATOM 1881 C CA . HIS A 1 242 ? 21.510 19.953 17.168 1.00 87.81 242 HIS A CA 1
ATOM 1882 C C . HIS A 1 242 ? 22.175 18.730 16.516 1.00 87.81 242 HIS A C 1
ATOM 1884 O O . HIS A 1 242 ? 23.037 18.142 17.160 1.00 87.81 242 HIS A O 1
ATOM 1890 N N . ARG A 1 243 ? 21.848 18.395 15.255 1.00 87.94 243 ARG A N 1
ATOM 1891 C CA . ARG A 1 243 ? 22.467 17.319 14.459 1.00 87.94 243 ARG A CA 1
ATOM 1892 C C . ARG A 1 243 ? 22.609 16.022 15.267 1.00 87.94 243 ARG A C 1
ATOM 1894 O O . ARG A 1 243 ? 23.725 15.661 15.645 1.00 87.94 243 ARG A O 1
ATOM 1901 N N . PRO A 1 244 ? 21.487 15.354 15.581 1.00 89.19 244 PRO A N 1
ATOM 1902 C CA . PRO A 1 244 ? 21.506 14.178 16.437 1.00 89.19 244 PRO A CA 1
ATOM 1903 C C . PRO A 1 244 ? 22.405 13.083 15.854 1.00 89.19 244 PRO A C 1
ATOM 1905 O O . PRO A 1 244 ? 22.505 12.916 14.640 1.00 89.19 244 PRO A O 1
ATOM 1908 N N . GLU A 1 245 ? 23.027 12.299 16.734 1.00 87.50 245 GLU A N 1
ATOM 1909 C CA . GLU A 1 245 ? 23.920 11.198 16.342 1.00 87.50 245 GLU A CA 1
ATOM 1910 C C . GLU A 1 245 ? 23.187 10.046 15.638 1.00 87.50 245 GLU A C 1
ATOM 1912 O O . GLU A 1 245 ? 23.815 9.232 14.957 1.00 87.50 245 GLU A O 1
ATOM 1917 N N . SER A 1 246 ? 21.863 9.959 15.803 1.00 89.62 246 SER A N 1
ATOM 1918 C CA . SER A 1 246 ? 21.030 8.929 15.188 1.00 89.62 246 SER A CA 1
ATOM 1919 C C . SER A 1 246 ? 19.631 9.431 14.832 1.00 89.62 246 SER A C 1
ATOM 1921 O O . SER A 1 246 ? 19.098 10.348 15.460 1.00 89.62 246 SER A O 1
ATOM 1923 N N . PHE A 1 247 ? 19.023 8.798 13.827 1.00 91.69 247 PHE A N 1
ATOM 1924 C CA . PHE A 1 247 ? 17.624 8.997 13.456 1.00 91.69 247 PHE A CA 1
ATOM 1925 C C . PHE A 1 247 ? 16.968 7.632 13.256 1.00 91.69 247 PHE A C 1
ATOM 1927 O O . PHE A 1 247 ? 17.159 6.974 12.236 1.00 91.69 247 PHE A O 1
ATOM 1934 N N . HIS A 1 248 ? 16.201 7.191 14.254 1.00 93.06 248 HIS A N 1
ATOM 1935 C CA . HIS A 1 248 ? 15.526 5.892 14.238 1.00 93.06 248 HIS A CA 1
ATOM 1936 C C . HIS A 1 248 ? 14.023 5.884 14.568 1.00 93.06 248 HIS A C 1
ATOM 1938 O O . HIS A 1 248 ? 13.532 4.816 14.946 1.00 93.06 248 HIS A O 1
ATOM 1944 N N . PRO A 1 249 ? 13.246 6.971 14.411 1.00 95.75 249 PRO A N 1
ATOM 1945 C CA . PRO A 1 249 ? 11.814 6.876 14.659 1.00 95.75 249 PRO A CA 1
ATOM 1946 C C . PRO A 1 249 ? 11.141 5.979 13.609 1.00 95.75 249 PRO A C 1
ATOM 1948 O O . PRO A 1 249 ? 11.517 6.005 12.436 1.00 95.75 249 PRO A O 1
ATOM 1951 N N . LYS A 1 250 ? 10.140 5.196 14.027 1.00 97.12 250 LYS A N 1
ATOM 1952 C CA . LYS A 1 250 ? 9.159 4.590 13.120 1.00 97.12 250 LYS A CA 1
ATOM 1953 C C . LYS A 1 250 ? 7.768 4.726 13.709 1.00 97.12 250 LYS A C 1
ATOM 1955 O O . LYS A 1 250 ? 7.549 4.374 14.871 1.00 97.12 250 LYS A O 1
ATOM 1960 N N . ALA A 1 251 ? 6.846 5.239 12.913 1.00 97.44 251 ALA A N 1
ATOM 1961 C CA . ALA A 1 251 ? 5.468 5.393 13.319 1.00 97.44 251 ALA A CA 1
ATOM 1962 C C . ALA A 1 251 ? 4.517 5.383 12.123 1.00 97.44 251 ALA A C 1
ATOM 1964 O O . ALA A 1 251 ? 4.880 5.774 11.016 1.00 97.44 251 ALA A O 1
ATOM 1965 N N . TRP A 1 252 ? 3.280 4.980 12.381 1.00 97.31 252 TRP A N 1
ATOM 1966 C CA . TRP A 1 252 ? 2.153 5.168 11.477 1.00 97.31 252 TRP A CA 1
ATOM 1967 C C . TRP A 1 252 ? 1.068 5.945 12.207 1.00 97.31 252 TRP A C 1
ATOM 1969 O O . TRP A 1 252 ? 0.789 5.669 13.373 1.00 97.31 252 TRP A O 1
ATOM 1979 N N . ARG A 1 253 ? 0.427 6.880 11.515 1.00 95.94 253 ARG A N 1
ATOM 1980 C CA . ARG A 1 253 ? -0.804 7.530 11.958 1.00 95.94 253 ARG A CA 1
ATOM 1981 C C . ARG A 1 253 ? -1.818 7.449 10.828 1.00 95.94 253 ARG A C 1
ATOM 1983 O O . ARG A 1 253 ? -1.607 8.021 9.772 1.00 95.94 253 ARG A O 1
ATOM 1990 N N . ILE A 1 254 ? -2.898 6.715 11.052 1.00 95.25 254 ILE A N 1
ATOM 1991 C CA . ILE A 1 254 ? -3.988 6.502 10.102 1.00 95.25 254 ILE A CA 1
ATOM 1992 C C . ILE A 1 254 ? -5.245 7.055 10.761 1.00 95.25 254 ILE A C 1
ATOM 1994 O O . ILE A 1 254 ? -5.670 6.544 11.791 1.00 95.25 254 ILE A O 1
ATOM 1998 N N . LEU A 1 255 ? -5.828 8.113 10.214 1.00 92.62 255 LEU A N 1
ATOM 1999 C CA . LEU A 1 255 ? -7.074 8.686 10.714 1.00 92.62 255 LEU A CA 1
ATOM 2000 C C . LEU A 1 255 ? -8.214 8.272 9.793 1.00 92.62 255 LEU A C 1
ATOM 2002 O O . LEU A 1 255 ? -8.128 8.440 8.581 1.00 92.62 255 LEU A O 1
ATOM 2006 N N . ASP A 1 256 ? -9.288 7.755 10.371 1.00 87.69 256 ASP A N 1
ATOM 2007 C CA . ASP A 1 256 ? -10.489 7.297 9.674 1.00 87.69 256 ASP A CA 1
ATOM 2008 C C . ASP A 1 256 ? -11.735 7.638 10.509 1.00 87.69 256 ASP A C 1
ATOM 2010 O O . ASP A 1 256 ? -11.635 8.148 11.627 1.00 87.69 256 ASP A O 1
ATOM 2014 N N . GLU A 1 257 ? -12.928 7.366 9.980 1.00 80.50 257 GLU A N 1
ATOM 2015 C CA . GLU A 1 257 ? -14.192 7.675 10.672 1.00 80.50 257 GLU A CA 1
ATOM 2016 C C . GLU A 1 257 ? -14.432 6.837 11.937 1.00 80.50 257 GLU A C 1
ATOM 2018 O O . GLU A 1 257 ? -15.283 7.178 12.756 1.00 80.50 257 GLU A O 1
ATOM 2023 N N . SER A 1 258 ? -13.681 5.750 12.118 1.00 73.88 258 SER A N 1
ATOM 2024 C CA . SER A 1 258 ? -13.819 4.813 13.234 1.00 73.88 258 SER A CA 1
ATOM 2025 C C . SER A 1 258 ? -12.840 5.081 14.384 1.00 73.88 258 SER A C 1
ATOM 2027 O O . SER A 1 258 ? -12.591 4.195 15.201 1.00 73.88 258 SER A O 1
ATOM 2029 N N . GLY A 1 259 ? -12.279 6.293 14.447 1.00 75.38 259 GLY A N 1
ATOM 2030 C CA . GLY A 1 259 ? -11.405 6.740 15.535 1.00 75.38 259 GLY A CA 1
ATOM 2031 C C . GLY A 1 259 ? -9.908 6.587 15.262 1.00 75.38 259 GLY A C 1
ATOM 2032 O O . GLY A 1 259 ? -9.112 6.887 16.141 1.00 75.38 259 GLY A O 1
ATOM 2033 N N . GLY A 1 260 ? -9.503 6.160 14.061 1.00 84.50 260 GLY A N 1
ATOM 2034 C CA . GLY A 1 260 ? -8.094 6.086 13.668 1.00 84.50 260 GLY A CA 1
ATOM 2035 C C . GLY A 1 260 ? -7.276 4.963 14.325 1.00 84.50 260 GLY A C 1
ATOM 2036 O O . GLY A 1 260 ? -7.745 4.165 15.141 1.00 84.50 260 GLY A O 1
ATOM 2037 N N . MET A 1 261 ? -6.016 4.873 13.914 1.00 91.25 261 MET A N 1
ATOM 2038 C CA . MET A 1 261 ? -5.037 3.873 14.314 1.00 91.25 261 MET A CA 1
ATOM 2039 C C . MET A 1 261 ? -3.645 4.494 14.279 1.00 91.25 261 MET A C 1
ATOM 2041 O O . MET A 1 261 ? -3.217 5.059 13.276 1.00 91.25 261 MET A O 1
ATOM 2045 N N . LEU A 1 262 ? -2.918 4.342 15.373 1.00 93.94 262 LEU A N 1
ATOM 2046 C CA . LEU A 1 262 ? -1.554 4.806 15.525 1.00 93.94 262 LEU A CA 1
ATOM 2047 C C . LEU A 1 262 ? -0.656 3.602 15.823 1.00 93.94 262 LEU A C 1
ATOM 2049 O O . LEU A 1 262 ? -1.057 2.665 16.516 1.00 93.94 262 LEU A O 1
ATOM 2053 N N . VAL A 1 263 ? 0.560 3.618 15.295 1.00 95.25 263 VAL A N 1
ATOM 2054 C CA . VAL A 1 263 ? 1.554 2.565 15.507 1.00 95.25 263 VAL A CA 1
ATOM 2055 C C . VAL A 1 263 ? 2.887 3.208 15.820 1.00 95.25 263 VAL A C 1
ATOM 2057 O O . VAL A 1 263 ? 3.304 4.111 15.105 1.00 95.25 263 VAL A O 1
ATOM 2060 N N . ILE A 1 264 ? 3.574 2.727 16.853 1.00 95.81 264 ILE A N 1
ATOM 2061 C CA . ILE A 1 264 ? 4.959 3.102 17.162 1.00 95.81 264 ILE A CA 1
ATOM 2062 C C . ILE A 1 264 ? 5.735 1.825 17.467 1.00 95.81 264 ILE A C 1
ATOM 2064 O O . ILE A 1 264 ? 5.261 0.977 18.225 1.00 95.81 264 ILE A O 1
ATOM 2068 N N . GLY A 1 265 ? 6.927 1.675 16.895 1.00 94.06 265 GLY A N 1
ATOM 2069 C CA . GLY A 1 265 ? 7.715 0.466 17.104 1.00 94.06 265 GLY A CA 1
ATOM 2070 C C . GLY A 1 265 ? 9.017 0.419 16.326 1.00 94.06 265 GLY A C 1
ATOM 2071 O O . GLY A 1 265 ? 9.594 1.455 15.997 1.00 94.06 265 GLY A O 1
ATOM 2072 N N . SER A 1 266 ? 9.486 -0.799 16.060 1.00 93.56 266 SER A N 1
ATOM 2073 C CA . SER A 1 266 ? 10.748 -1.072 15.365 1.00 93.56 266 SER A CA 1
ATOM 2074 C C . SER A 1 266 ? 10.603 -1.253 13.844 1.00 93.56 266 SER A C 1
ATOM 2076 O O . SER A 1 266 ? 11.607 -1.177 13.133 1.00 93.56 266 SER A O 1
ATOM 2078 N N . SER A 1 267 ? 9.375 -1.362 13.319 1.00 95.44 267 SER A N 1
ATOM 2079 C CA . SER A 1 267 ? 9.134 -1.637 11.898 1.00 95.44 267 SER A CA 1
ATOM 2080 C C . SER A 1 267 ? 9.385 -0.435 10.975 1.00 95.44 267 SER A C 1
ATOM 2082 O O . SER A 1 267 ? 8.605 0.515 10.940 1.00 95.44 267 SER A O 1
ATOM 2084 N N . ASN A 1 268 ? 10.432 -0.513 10.151 1.00 96.19 268 ASN A N 1
ATOM 2085 C CA . ASN A 1 268 ? 10.655 0.377 9.002 1.00 96.19 268 ASN A CA 1
ATOM 2086 C C . ASN A 1 268 ? 9.791 0.010 7.778 1.00 96.19 268 ASN A C 1
ATOM 2088 O O . ASN A 1 268 ? 9.056 -0.977 7.779 1.00 96.19 268 ASN A O 1
ATOM 2092 N N . LEU A 1 269 ? 9.912 0.783 6.693 1.00 96.38 269 LEU A N 1
ATOM 2093 C CA . LEU A 1 269 ? 9.311 0.446 5.400 1.00 96.38 269 LEU A CA 1
ATOM 2094 C C . LEU A 1 269 ? 10.165 -0.575 4.632 1.00 96.38 269 LEU A C 1
ATOM 2096 O O . LEU A 1 269 ? 10.785 -0.254 3.620 1.00 96.38 269 LEU A O 1
ATOM 2100 N N . SER A 1 270 ? 10.176 -1.820 5.106 1.00 95.00 270 SER A N 1
ATOM 2101 C CA . SER A 1 270 ? 10.775 -2.975 4.423 1.00 95.00 270 SER A CA 1
ATOM 2102 C C . SER A 1 270 ? 9.933 -4.235 4.632 1.00 95.00 270 SER A C 1
ATOM 2104 O O . SER A 1 270 ? 9.103 -4.313 5.541 1.00 95.00 270 SER A O 1
ATOM 2106 N N . ARG A 1 271 ? 10.122 -5.257 3.797 1.00 93.06 271 ARG A N 1
ATOM 2107 C CA . ARG A 1 271 ? 9.403 -6.530 3.922 1.00 93.06 271 ARG A CA 1
ATOM 2108 C C . ARG A 1 271 ? 9.709 -7.277 5.221 1.00 93.06 271 ARG A C 1
ATOM 2110 O O . ARG A 1 271 ? 8.735 -7.723 5.836 1.00 93.06 271 ARG A O 1
ATOM 2117 N N . PRO A 1 272 ? 10.973 -7.408 5.672 1.00 91.69 272 PRO A N 1
ATOM 2118 C CA . PRO A 1 272 ? 11.271 -7.934 6.997 1.00 91.69 272 PRO A CA 1
ATOM 2119 C C . PRO A 1 272 ? 10.482 -7.195 8.072 1.00 91.69 272 PRO A C 1
ATOM 2121 O O . PRO A 1 272 ? 9.719 -7.823 8.799 1.00 91.69 272 PRO A O 1
ATOM 2124 N N . ALA A 1 273 ? 10.529 -5.866 8.072 1.00 92.69 273 ALA A N 1
ATOM 2125 C CA . ALA A 1 273 ? 9.860 -5.069 9.086 1.00 92.69 273 ALA A CA 1
ATOM 2126 C C . ALA A 1 273 ? 8.322 -5.205 9.085 1.00 92.69 273 ALA A C 1
ATOM 2128 O O . ALA A 1 273 ? 7.679 -5.143 10.133 1.00 92.69 273 ALA A O 1
ATOM 2129 N N . LEU A 1 274 ? 7.710 -5.376 7.910 1.00 94.38 274 LEU A N 1
ATOM 2130 C CA . LEU A 1 274 ? 6.253 -5.381 7.759 1.00 94.38 274 LEU A CA 1
ATOM 2131 C C . LEU A 1 274 ? 5.619 -6.781 7.792 1.00 94.38 274 LEU A C 1
ATOM 2133 O O . LEU A 1 274 ? 4.446 -6.897 8.156 1.00 94.38 274 LEU A O 1
ATOM 2137 N N . LYS A 1 275 ? 6.343 -7.835 7.385 1.00 91.94 275 LYS A N 1
ATOM 2138 C CA . LYS A 1 275 ? 5.768 -9.177 7.155 1.00 91.94 275 LYS A CA 1
ATOM 2139 C C . LYS A 1 275 ? 6.537 -10.349 7.761 1.00 91.94 275 LYS A C 1
ATOM 2141 O O . LYS A 1 275 ? 5.886 -11.298 8.189 1.00 91.94 275 LYS A O 1
ATOM 2146 N N . THR A 1 276 ? 7.869 -10.352 7.737 1.00 89.12 276 THR A N 1
ATOM 2147 C CA . THR A 1 276 ? 8.635 -11.603 7.950 1.00 89.12 276 THR A CA 1
ATOM 2148 C C . THR A 1 276 ? 9.639 -11.569 9.099 1.00 89.12 276 THR A C 1
ATOM 2150 O O . THR A 1 276 ? 10.096 -12.626 9.517 1.00 89.12 276 THR A O 1
ATOM 2153 N N . GLY A 1 277 ? 9.995 -10.392 9.603 1.00 87.56 277 GLY A N 1
ATOM 2154 C CA . GLY A 1 277 ? 10.935 -10.190 10.703 1.00 87.56 277 GLY A CA 1
ATOM 2155 C C . GLY A 1 277 ? 10.260 -10.229 12.071 1.00 87.56 277 GLY A C 1
ATOM 2156 O O . GLY A 1 277 ? 9.034 -10.164 12.178 1.00 87.56 277 GLY A O 1
ATOM 2157 N N . VAL A 1 278 ? 11.073 -10.344 13.121 1.00 90.38 278 VAL A N 1
ATOM 2158 C CA . VAL A 1 278 ? 10.640 -10.166 14.513 1.00 90.38 278 VAL A CA 1
ATOM 2159 C C . VAL A 1 278 ? 10.722 -8.679 14.829 1.00 90.38 278 VAL A C 1
ATOM 2161 O O . VAL A 1 278 ? 11.806 -8.108 14.817 1.00 90.38 278 VAL A O 1
ATOM 2164 N N . GLU A 1 279 ? 9.576 -8.056 15.078 1.00 93.00 279 GLU A N 1
ATOM 2165 C CA . GLU A 1 279 ? 9.438 -6.601 15.154 1.00 93.00 279 GLU A CA 1
ATOM 2166 C C . GLU A 1 279 ? 8.422 -6.240 16.213 1.00 93.00 279 GLU A C 1
ATOM 2168 O O . GLU A 1 279 ? 7.326 -6.789 16.211 1.00 93.00 279 GLU A O 1
ATOM 2173 N N . TRP A 1 280 ? 8.753 -5.329 17.116 1.00 93.06 280 TRP A N 1
ATOM 2174 C CA . TRP A 1 280 ? 7.855 -4.963 18.201 1.00 93.06 280 TRP A CA 1
ATOM 2175 C C . TRP A 1 280 ? 7.224 -3.617 17.899 1.00 93.06 280 TRP A C 1
ATOM 2177 O O . TRP A 1 280 ? 7.905 -2.597 17.805 1.00 93.06 280 TRP A O 1
ATOM 2187 N N . ASN A 1 281 ? 5.904 -3.617 17.766 1.00 95.19 281 ASN A N 1
ATOM 2188 C CA . ASN A 1 281 ? 5.121 -2.414 17.565 1.00 95.19 281 ASN A CA 1
ATOM 2189 C C . ASN A 1 281 ? 3.944 -2.395 18.524 1.00 95.19 281 ASN A C 1
ATOM 2191 O O . ASN A 1 281 ? 3.259 -3.402 18.716 1.00 95.19 281 ASN A O 1
ATOM 2195 N N . VAL A 1 282 ? 3.697 -1.226 19.092 1.00 92.81 282 VAL A N 1
ATOM 2196 C CA . VAL A 1 282 ? 2.488 -0.936 19.847 1.00 92.81 282 VAL A CA 1
ATOM 2197 C C . VAL A 1 282 ? 1.496 -0.320 18.873 1.00 92.81 282 VAL A C 1
ATOM 2199 O O . VAL A 1 282 ? 1.784 0.710 18.267 1.00 92.81 282 VAL A O 1
ATOM 2202 N N . VAL A 1 283 ? 0.346 -0.968 18.714 1.00 90.69 283 VAL A N 1
ATOM 2203 C CA . VAL A 1 283 ? -0.777 -0.508 17.893 1.00 90.69 283 VAL A CA 1
ATOM 2204 C C . VAL A 1 283 ? -1.855 0.005 18.833 1.00 90.69 283 VAL A C 1
ATOM 2206 O O . VAL A 1 283 ? -2.243 -0.695 19.766 1.00 90.69 283 VAL A O 1
ATOM 2209 N N . PHE A 1 284 ? -2.322 1.227 18.619 1.00 87.06 284 PHE A N 1
ATOM 2210 C CA . PHE A 1 284 ? -3.303 1.874 19.477 1.00 87.06 284 PHE A CA 1
ATOM 2211 C C . PHE A 1 284 ? -4.375 2.571 18.645 1.00 87.06 284 PHE A C 1
ATOM 2213 O O . PHE A 1 284 ? -4.070 3.341 17.739 1.00 87.06 284 PHE A O 1
ATOM 2220 N N . SER A 1 285 ? -5.642 2.317 18.967 1.00 82.75 285 SER A N 1
ATOM 2221 C CA . SER A 1 285 ? -6.756 3.150 18.502 1.00 82.75 285 SER A CA 1
ATOM 2222 C C . SER A 1 285 ? -6.897 4.326 19.470 1.00 82.75 285 SER A C 1
ATOM 2224 O O . SER A 1 285 ? -7.193 4.078 20.646 1.00 82.75 285 SER A O 1
ATOM 2226 N N . PRO A 1 286 ? -6.617 5.571 19.044 1.00 66.69 286 PRO A N 1
ATOM 2227 C CA . PRO A 1 286 ? -6.631 6.714 19.938 1.00 66.69 286 PRO A CA 1
ATOM 2228 C C . PRO A 1 286 ? -8.061 6.962 20.411 1.00 66.69 286 PRO A C 1
ATOM 2230 O O . PRO A 1 286 ? -8.952 7.297 19.641 1.00 66.69 286 PRO A O 1
ATOM 2233 N N . ALA A 1 287 ? -8.275 6.762 21.704 1.00 56.91 287 ALA A N 1
ATOM 2234 C CA . ALA A 1 287 ? -9.535 7.084 22.353 1.00 56.91 287 ALA A CA 1
ATOM 2235 C C . ALA A 1 287 ? -9.528 8.491 22.982 1.00 56.91 287 ALA A C 1
ATOM 2237 O O . ALA A 1 287 ? -10.580 9.036 23.307 1.00 56.91 287 ALA A O 1
ATOM 2238 N N . GLU A 1 288 ? -8.328 9.062 23.145 1.00 56.25 288 GLU A N 1
ATOM 2239 C CA . GLU A 1 288 ? -8.035 10.421 23.598 1.00 56.25 288 GLU A CA 1
ATOM 2240 C C . GLU A 1 288 ? -7.223 11.157 22.524 1.00 56.25 288 GLU A C 1
ATOM 2242 O O . GLU A 1 288 ? -6.174 10.671 22.093 1.00 56.25 288 GLU A O 1
ATOM 2247 N N . ASP A 1 289 ? -7.635 12.378 22.175 1.00 64.75 289 ASP A N 1
ATOM 2248 C CA . ASP A 1 289 ? -6.940 13.227 21.194 1.00 64.75 289 ASP A CA 1
ATOM 2249 C C . ASP A 1 289 ? -5.524 13.649 21.635 1.00 64.75 289 ASP A C 1
ATOM 2251 O O . ASP A 1 289 ? -4.797 14.273 20.871 1.00 64.75 289 ASP A O 1
ATOM 2255 N N . SER A 1 290 ? -5.125 13.436 22.894 1.00 74.69 290 SER A N 1
ATOM 2256 C CA . SER A 1 290 ? -3.861 13.954 23.443 1.00 74.69 290 SER A CA 1
ATOM 2257 C C . SER A 1 290 ? -2.630 13.291 22.809 1.00 74.69 290 SER A C 1
ATOM 2259 O O . SER A 1 290 ? -1.733 13.991 22.340 1.00 74.69 290 SER A O 1
ATOM 2261 N N . LEU A 1 291 ? -2.607 11.955 22.741 1.00 80.56 291 LEU A N 1
ATOM 2262 C CA . LEU A 1 291 ? -1.494 11.184 22.178 1.00 80.56 291 LEU A CA 1
ATOM 2263 C C . LEU A 1 291 ? -1.408 11.329 20.657 1.00 80.56 291 LEU A C 1
ATOM 2265 O O . LEU A 1 291 ? -0.310 11.454 20.116 1.00 80.56 291 LEU A O 1
ATOM 2269 N N . GLU A 1 292 ? -2.558 11.344 19.980 1.00 86.75 292 GLU A N 1
ATOM 2270 C CA . GLU A 1 292 ? -2.637 11.621 18.544 1.00 86.75 292 GLU A CA 1
ATOM 2271 C C . GLU A 1 292 ? -2.031 12.993 18.233 1.00 86.75 292 GLU A C 1
ATOM 2273 O O . GLU A 1 292 ? -1.097 13.065 17.434 1.00 86.75 292 GLU A O 1
ATOM 2278 N N . ARG A 1 293 ? -2.439 14.047 18.956 1.00 85.69 293 ARG A N 1
ATOM 2279 C CA . ARG A 1 293 ? -1.891 15.401 18.786 1.00 85.69 293 ARG A CA 1
ATOM 2280 C C . ARG A 1 293 ? -0.397 15.471 19.073 1.00 85.69 293 ARG A C 1
ATOM 2282 O O . ARG A 1 293 ? 0.326 16.161 18.357 1.00 85.69 293 ARG A O 1
ATOM 2289 N N . SER A 1 294 ? 0.089 14.768 20.098 1.00 88.81 294 SER A N 1
ATOM 2290 C CA . SER A 1 294 ? 1.527 14.694 20.382 1.00 88.81 294 SER A CA 1
ATOM 2291 C C . SER A 1 294 ? 2.301 14.015 19.250 1.00 88.81 294 SER A C 1
ATOM 2293 O O . SER A 1 294 ? 3.335 14.536 18.832 1.00 88.81 294 SER A O 1
ATOM 2295 N N . LEU A 1 295 ? 1.800 12.896 18.717 1.00 91.31 295 LEU A N 1
ATOM 2296 C CA . LEU A 1 295 ? 2.434 12.200 17.596 1.00 91.31 295 LEU A CA 1
ATOM 2297 C C . LEU A 1 295 ? 2.379 13.038 16.312 1.00 91.31 295 LEU A C 1
ATOM 2299 O O . LEU A 1 295 ? 3.384 13.143 15.614 1.00 91.31 295 LEU A O 1
ATOM 2303 N N . ALA A 1 296 ? 1.244 13.678 16.027 1.00 92.56 296 ALA A N 1
ATOM 2304 C CA . ALA A 1 296 ? 1.086 14.594 14.904 1.00 92.56 296 ALA A CA 1
ATOM 2305 C C . ALA A 1 296 ? 2.058 15.779 15.009 1.00 92.56 296 ALA A C 1
ATOM 2307 O O . ALA A 1 296 ? 2.746 16.094 14.042 1.00 92.56 296 ALA A O 1
ATOM 2308 N N . SER A 1 297 ? 2.196 16.390 16.190 1.00 93.81 297 SER A N 1
ATOM 2309 C CA . SER A 1 297 ? 3.154 17.477 16.423 1.00 93.81 297 SER A CA 1
ATOM 2310 C C . SER A 1 297 ? 4.608 17.026 16.253 1.00 93.81 297 SER A C 1
ATOM 2312 O O . SER A 1 297 ? 5.398 17.763 15.666 1.00 93.81 297 SER A O 1
ATOM 2314 N N . ALA A 1 298 ? 4.966 15.834 16.738 1.00 94.12 298 ALA A N 1
ATOM 2315 C CA . ALA A 1 298 ? 6.307 15.273 16.572 1.00 94.12 298 ALA A CA 1
ATOM 2316 C C . ALA A 1 298 ? 6.613 14.903 15.111 1.00 94.12 298 ALA A C 1
ATOM 2318 O O . ALA A 1 298 ? 7.742 15.058 14.654 1.00 94.12 298 ALA A O 1
ATOM 2319 N N . PHE A 1 299 ? 5.611 14.440 14.361 1.00 97.19 299 PHE A N 1
ATOM 2320 C CA . PHE A 1 299 ? 5.736 14.225 12.923 1.00 97.19 299 PHE A CA 1
ATOM 2321 C C . PHE A 1 299 ? 5.941 15.553 12.187 1.00 97.19 299 PHE A C 1
ATOM 2323 O O . PHE A 1 299 ? 6.864 15.675 11.384 1.00 97.19 299 PHE A O 1
ATOM 2330 N N . MET A 1 300 ? 5.119 16.564 12.489 1.00 97.38 300 MET A N 1
ATOM 2331 C CA . MET A 1 300 ? 5.169 17.868 11.825 1.00 97.38 300 MET A CA 1
ATOM 2332 C C . MET A 1 300 ? 6.490 18.604 12.054 1.00 97.38 300 MET A C 1
ATOM 2334 O O . MET A 1 300 ? 7.012 19.196 11.114 1.00 97.38 300 MET A O 1
ATOM 2338 N N . SER A 1 301 ? 7.080 18.510 13.250 1.00 95.06 301 SER A N 1
ATOM 2339 C CA . SER A 1 301 ? 8.377 19.141 13.527 1.00 95.06 301 SER A CA 1
ATOM 2340 C C . SER A 1 301 ? 9.508 18.585 12.657 1.00 95.06 301 SER A C 1
ATOM 2342 O O . SER A 1 301 ? 10.407 19.326 12.269 1.00 95.06 301 SER A O 1
ATOM 2344 N N . LEU A 1 302 ? 9.453 17.297 12.305 1.00 96.50 302 LEU A N 1
ATOM 2345 C CA . LEU A 1 302 ? 10.373 16.696 11.341 1.00 96.50 302 LEU A CA 1
ATOM 2346 C C . LEU A 1 302 ? 9.971 17.038 9.901 1.00 96.50 302 LEU A C 1
ATOM 2348 O O . LEU A 1 302 ? 10.831 17.353 9.084 1.00 96.50 302 LEU A O 1
ATOM 2352 N N . TRP A 1 303 ? 8.674 17.000 9.590 1.00 97.44 303 TRP A N 1
ATOM 2353 C CA . TRP A 1 303 ? 8.129 17.264 8.256 1.00 97.44 303 TRP A CA 1
ATOM 2354 C C . TRP A 1 303 ? 8.489 18.655 7.721 1.00 97.44 303 TRP A C 1
ATOM 2356 O O . TRP A 1 303 ? 8.828 18.800 6.545 1.00 97.44 303 TRP A O 1
ATOM 2366 N N . GLU A 1 304 ? 8.423 19.674 8.578 1.00 96.00 304 GLU A N 1
ATOM 2367 C CA . GLU A 1 304 ? 8.735 21.068 8.240 1.00 96.00 304 GLU A CA 1
ATOM 2368 C C . GLU A 1 304 ? 10.220 21.288 7.919 1.00 96.00 304 GLU A C 1
ATOM 2370 O O . GLU A 1 304 ? 10.549 22.159 7.117 1.00 96.00 304 GLU A O 1
ATOM 2375 N N . LEU A 1 305 ? 11.104 20.478 8.506 1.00 95.88 305 LEU A N 1
ATOM 2376 C CA . LEU A 1 305 ? 12.555 20.521 8.291 1.00 95.88 305 LEU A CA 1
ATOM 2377 C C . LEU A 1 305 ? 13.029 19.592 7.165 1.00 95.88 305 LEU A C 1
ATOM 2379 O O . LEU A 1 305 ? 14.185 19.668 6.740 1.00 95.88 305 LEU A O 1
ATOM 2383 N N . ALA A 1 306 ? 12.161 18.683 6.728 1.00 97.44 306 ALA A N 1
ATOM 2384 C CA . ALA A 1 306 ? 12.469 17.685 5.722 1.00 97.44 306 ALA A CA 1
ATOM 2385 C C . ALA A 1 306 ? 12.393 18.261 4.307 1.00 97.44 306 ALA A C 1
ATOM 2387 O O . ALA A 1 306 ? 11.542 19.093 3.983 1.00 97.44 306 ALA A O 1
ATOM 2388 N N . THR A 1 307 ? 13.254 17.743 3.441 1.00 97.81 307 THR A N 1
ATOM 2389 C CA . THR A 1 307 ? 13.342 18.139 2.041 1.00 97.81 307 THR A CA 1
ATOM 2390 C C . THR A 1 307 ? 12.333 17.338 1.219 1.00 97.81 307 THR A C 1
ATOM 2392 O O . THR A 1 307 ? 12.340 16.106 1.250 1.00 97.81 307 THR A O 1
ATOM 2395 N N . THR A 1 308 ? 11.463 18.013 0.464 1.00 97.56 308 THR A N 1
ATOM 2396 C CA . THR A 1 308 ? 10.547 17.357 -0.483 1.00 97.56 308 THR A CA 1
ATOM 2397 C C . THR A 1 308 ? 11.318 16.511 -1.488 1.00 97.56 308 THR A C 1
ATOM 2399 O O . THR A 1 308 ? 12.294 16.986 -2.068 1.00 97.56 308 THR A O 1
ATOM 2402 N N . LEU A 1 309 ? 10.891 15.261 -1.692 1.00 97.38 309 LEU A N 1
ATOM 2403 C CA . LEU A 1 309 ? 11.529 14.389 -2.671 1.00 97.38 309 LEU A CA 1
ATOM 2404 C C . LEU A 1 309 ? 11.315 14.927 -4.087 1.00 97.38 309 LEU A C 1
ATOM 2406 O O . LEU A 1 309 ? 10.199 15.250 -4.488 1.00 97.38 309 LEU A O 1
ATOM 2410 N N . THR A 1 310 ? 12.413 14.983 -4.831 1.00 95.38 310 THR A N 1
ATOM 2411 C CA . THR A 1 310 ? 12.473 15.275 -6.264 1.00 95.38 310 THR A CA 1
ATOM 2412 C C . THR A 1 310 ? 13.474 14.321 -6.917 1.00 95.38 310 THR A C 1
ATOM 2414 O O . THR A 1 310 ? 14.226 13.621 -6.221 1.00 95.38 310 THR A O 1
ATOM 2417 N N . SER A 1 311 ? 13.532 14.314 -8.250 1.00 90.88 311 SER A N 1
ATOM 2418 C CA . SER A 1 311 ? 14.565 13.586 -9.000 1.00 90.88 311 SER A CA 1
ATOM 2419 C C . SER A 1 311 ? 15.972 14.020 -8.566 1.00 90.88 311 SER A C 1
ATOM 2421 O O . SER A 1 311 ? 16.794 13.181 -8.208 1.00 90.88 311 SER A O 1
ATOM 2423 N N . GLU A 1 312 ? 16.207 15.329 -8.430 1.00 93.38 312 GLU A N 1
ATOM 2424 C CA . GLU A 1 312 ? 17.495 15.892 -7.994 1.00 93.38 312 GLU A CA 1
ATOM 2425 C C . GLU A 1 312 ? 17.885 15.473 -6.566 1.00 93.38 312 GLU A C 1
ATOM 2427 O O . GLU A 1 312 ? 19.047 15.170 -6.286 1.00 93.38 312 GLU A O 1
ATOM 2432 N N . VAL A 1 313 ? 16.922 15.450 -5.636 1.00 95.69 313 VAL A N 1
ATOM 2433 C CA . VAL A 1 313 ? 17.162 14.998 -4.254 1.00 95.69 313 VAL A CA 1
ATOM 2434 C C . VAL A 1 313 ? 17.518 13.512 -4.233 1.00 95.69 313 VAL A C 1
ATOM 2436 O O . VAL A 1 313 ? 18.443 13.116 -3.523 1.00 95.69 313 VAL A O 1
ATOM 2439 N N . SER A 1 314 ? 16.830 12.703 -5.042 1.00 93.69 314 SER A N 1
ATOM 2440 C CA . SER A 1 314 ? 17.076 11.260 -5.145 1.00 93.69 314 SER A CA 1
ATOM 2441 C C . SER A 1 314 ? 18.466 10.962 -5.724 1.00 93.69 314 SER A C 1
ATOM 2443 O O . SER A 1 314 ? 19.203 10.160 -5.153 1.00 93.69 314 SER A O 1
ATOM 2445 N N . GLU A 1 315 ? 18.874 11.663 -6.786 1.00 92.44 315 GLU A N 1
ATOM 2446 C CA . GLU A 1 315 ? 20.206 11.538 -7.404 1.00 92.44 315 GLU A CA 1
ATOM 2447 C C . GLU A 1 315 ? 21.339 11.979 -6.459 1.00 92.44 315 GLU A C 1
ATOM 2449 O O . GLU A 1 315 ? 22.385 11.320 -6.348 1.00 92.44 315 GLU A O 1
ATOM 2454 N N . ARG A 1 316 ? 21.131 13.090 -5.733 1.00 95.50 316 ARG A N 1
ATOM 2455 C CA . ARG A 1 316 ? 22.071 13.567 -4.708 1.00 95.50 316 ARG A CA 1
ATOM 2456 C C . ARG A 1 316 ? 22.247 12.521 -3.611 1.00 95.50 316 ARG A C 1
ATOM 2458 O O . ARG A 1 316 ? 23.383 12.221 -3.231 1.00 95.50 316 ARG A O 1
ATOM 2465 N N . TYR A 1 317 ? 21.139 11.963 -3.125 1.00 95.81 317 TYR A N 1
ATOM 2466 C CA . TYR A 1 317 ? 21.156 10.916 -2.113 1.00 95.81 317 TYR A CA 1
ATOM 2467 C C . TYR A 1 317 ? 21.878 9.662 -2.609 1.00 95.81 317 TYR A C 1
ATOM 2469 O O . TYR A 1 317 ? 22.742 9.151 -1.905 1.00 95.81 317 TYR A O 1
ATOM 2477 N N . GLU A 1 318 ? 21.587 9.193 -3.825 1.00 93.44 318 GLU A N 1
ATOM 2478 C CA . GLU A 1 318 ? 22.236 8.016 -4.413 1.00 93.44 318 GLU A CA 1
ATOM 2479 C C . GLU A 1 318 ? 23.759 8.174 -4.469 1.00 93.44 318 GLU A C 1
ATOM 2481 O O . GLU A 1 318 ? 24.510 7.285 -4.058 1.00 93.44 318 GLU A O 1
ATOM 2486 N N . THR A 1 319 ? 24.224 9.343 -4.914 1.00 93.69 319 THR A N 1
ATOM 2487 C CA . THR A 1 319 ? 25.654 9.658 -4.987 1.00 93.69 319 THR A CA 1
ATOM 2488 C C . THR A 1 319 ? 26.305 9.634 -3.602 1.00 93.69 319 THR A C 1
ATOM 2490 O O . THR A 1 319 ? 27.386 9.060 -3.433 1.00 93.69 319 THR A O 1
ATOM 2493 N N . ALA A 1 320 ? 25.650 10.225 -2.600 1.00 92.75 320 ALA A N 1
ATOM 2494 C CA . ALA A 1 320 ? 26.132 10.231 -1.223 1.00 92.75 320 ALA A CA 1
ATOM 2495 C C . ALA A 1 320 ? 26.113 8.827 -0.591 1.00 92.75 320 ALA A C 1
ATOM 2497 O O . ALA A 1 320 ? 27.091 8.428 0.046 1.00 92.75 320 ALA A O 1
ATOM 2498 N N . ALA A 1 321 ? 25.056 8.049 -0.833 1.00 91.00 321 ALA A N 1
ATOM 2499 C CA . ALA A 1 321 ? 24.902 6.682 -0.354 1.00 91.00 321 ALA A CA 1
ATOM 2500 C C . ALA A 1 321 ? 25.966 5.747 -0.938 1.00 91.00 321 ALA A C 1
ATOM 2502 O O . ALA A 1 321 ? 26.572 4.975 -0.196 1.00 91.00 321 ALA A O 1
ATOM 2503 N N . ARG A 1 322 ? 26.258 5.853 -2.242 1.00 89.00 322 ARG A N 1
ATOM 2504 C CA . ARG A 1 322 ? 27.341 5.097 -2.892 1.00 89.00 322 ARG A CA 1
ATOM 2505 C C . ARG A 1 322 ? 28.688 5.382 -2.228 1.00 89.00 322 ARG A C 1
ATOM 2507 O O . ARG A 1 322 ? 29.363 4.451 -1.799 1.00 89.00 322 ARG A O 1
ATOM 2514 N N . LYS A 1 323 ? 29.021 6.662 -2.039 1.00 88.81 323 LYS A N 1
ATOM 2515 C CA . LYS A 1 323 ? 30.253 7.077 -1.353 1.00 88.81 323 LYS A CA 1
ATOM 2516 C C . LYS A 1 323 ? 30.314 6.571 0.094 1.00 88.81 323 LYS A C 1
ATOM 2518 O O . LYS A 1 323 ? 31.371 6.163 0.563 1.00 88.81 323 LYS A O 1
ATOM 2523 N N . ALA A 1 324 ? 29.195 6.596 0.817 1.00 86.31 324 ALA A N 1
ATOM 2524 C CA . ALA A 1 324 ? 29.131 6.105 2.192 1.00 86.31 324 ALA A CA 1
ATOM 2525 C C . ALA A 1 324 ? 29.312 4.579 2.285 1.00 86.31 324 ALA A C 1
ATOM 2527 O O . ALA A 1 324 ? 29.958 4.105 3.218 1.00 86.31 324 ALA A O 1
ATOM 2528 N N . ARG A 1 325 ? 28.777 3.821 1.319 1.00 82.50 325 ARG A N 1
ATOM 2529 C CA . ARG A 1 325 ? 28.919 2.358 1.228 1.00 82.50 325 ARG A CA 1
ATOM 2530 C C . ARG A 1 325 ? 30.346 1.936 0.894 1.00 82.50 325 ARG A C 1
ATOM 2532 O O . ARG A 1 325 ? 30.834 0.988 1.486 1.00 82.50 325 ARG A O 1
ATOM 2539 N N . GLU A 1 326 ? 31.043 2.668 0.027 1.00 81.62 326 GLU A N 1
ATOM 2540 C CA . GLU A 1 326 ? 32.470 2.425 -0.257 1.00 81.62 326 GLU A CA 1
ATOM 2541 C C . GLU A 1 326 ? 33.355 2.552 0.997 1.00 81.62 326 GLU A C 1
ATOM 2543 O O . GLU A 1 326 ? 34.395 1.906 1.099 1.00 81.62 326 GLU A O 1
ATOM 2548 N N . LEU A 1 327 ? 32.938 3.376 1.963 1.00 76.38 327 LEU A N 1
ATOM 2549 C CA . LEU A 1 327 ? 33.674 3.647 3.200 1.00 76.38 327 LEU A CA 1
ATOM 2550 C C . LEU A 1 327 ? 33.319 2.695 4.359 1.00 76.38 327 LEU A C 1
ATOM 2552 O O . LEU A 1 327 ? 33.980 2.749 5.397 1.00 76.38 327 LEU A O 1
ATOM 2556 N N . ARG A 1 328 ? 32.284 1.851 4.232 1.00 70.25 328 ARG A N 1
ATOM 2557 C CA . ARG A 1 328 ? 31.785 0.972 5.307 1.00 70.25 328 ARG A CA 1
ATOM 2558 C C . ARG A 1 328 ? 31.845 -0.499 4.894 1.00 70.25 328 ARG A C 1
ATOM 2560 O O . ARG A 1 328 ? 31.454 -0.853 3.793 1.00 70.25 328 ARG A O 1
ATOM 2567 N N . VAL A 1 329 ? 32.326 -1.359 5.797 1.00 51.94 329 VAL A N 1
ATOM 2568 C CA . VAL A 1 329 ? 32.588 -2.788 5.519 1.00 51.94 329 VAL A CA 1
ATOM 2569 C C . VAL A 1 329 ? 31.365 -3.688 5.749 1.00 51.94 329 VAL A C 1
ATOM 2571 O O . VAL A 1 329 ? 31.334 -4.796 5.222 1.00 51.94 329 VAL A O 1
ATOM 2574 N N . GLU A 1 330 ? 30.335 -3.238 6.469 1.00 48.78 330 GLU A N 1
ATOM 2575 C CA . GLU A 1 330 ? 29.159 -4.077 6.736 1.00 48.78 330 GLU A CA 1
ATOM 2576 C C . GLU A 1 330 ? 27.898 -3.588 6.013 1.00 48.78 330 GLU A C 1
ATOM 2578 O O . GLU A 1 330 ? 27.531 -2.415 6.141 1.00 48.78 330 GLU A O 1
ATOM 2583 N N . PRO A 1 331 ? 27.199 -4.471 5.275 1.00 49.94 331 PRO A N 1
ATOM 2584 C CA . PRO A 1 331 ? 25.859 -4.183 4.803 1.00 49.94 331 PRO A CA 1
ATOM 2585 C C . PRO A 1 331 ? 24.875 -4.338 5.969 1.00 49.94 331 PRO A C 1
ATOM 2587 O O . PRO A 1 331 ? 24.670 -5.437 6.484 1.00 49.94 331 PRO A O 1
ATOM 2590 N N . GLU A 1 332 ? 24.218 -3.244 6.359 1.00 52.25 332 GLU A N 1
ATOM 2591 C CA . GLU A 1 332 ? 22.931 -3.356 7.050 1.00 52.25 332 GLU A CA 1
ATOM 2592 C C . GLU A 1 332 ? 21.954 -4.140 6.167 1.00 52.25 332 GLU A C 1
ATOM 2594 O O . GLU A 1 332 ? 22.040 -4.077 4.939 1.00 52.25 332 GLU A O 1
ATOM 2599 N N . SER A 1 333 ? 21.060 -4.900 6.805 1.00 51.34 333 SER A N 1
ATOM 2600 C CA . SER A 1 333 ? 20.127 -5.851 6.192 1.00 51.34 333 SER A CA 1
ATOM 2601 C C . SER A 1 333 ? 19.541 -5.349 4.868 1.00 51.34 333 SER A C 1
ATOM 2603 O O . SER A 1 333 ? 18.558 -4.606 4.851 1.00 51.34 333 SER A O 1
ATOM 2605 N N . GLN A 1 334 ? 20.140 -5.765 3.754 1.00 58.12 334 GLN A N 1
ATOM 2606 C CA . GLN A 1 334 ? 19.547 -5.578 2.440 1.00 58.12 334 GLN A CA 1
ATOM 2607 C C . GLN A 1 334 ? 18.414 -6.584 2.304 1.00 58.12 334 GLN A C 1
ATOM 2609 O O . GLN A 1 334 ? 18.539 -7.743 2.712 1.00 58.12 334 GLN A O 1
ATOM 2614 N N . ASP A 1 335 ? 17.293 -6.138 1.749 1.00 65.12 335 ASP A N 1
ATOM 2615 C CA . ASP A 1 335 ? 16.207 -7.054 1.454 1.00 65.12 335 ASP A CA 1
ATOM 2616 C C . ASP A 1 335 ? 16.694 -8.157 0.517 1.00 65.12 335 ASP A C 1
ATOM 2618 O O . ASP A 1 335 ? 17.407 -7.911 -0.458 1.00 65.12 335 ASP A O 1
ATOM 2622 N N . ILE A 1 336 ? 16.258 -9.385 0.788 1.00 63.59 336 ILE A N 1
ATOM 2623 C CA . ILE A 1 336 ? 16.433 -10.478 -0.159 1.00 63.59 336 ILE A CA 1
ATOM 2624 C C . ILE A 1 336 ? 15.623 -10.110 -1.402 1.00 63.59 336 ILE A C 1
ATOM 2626 O O . ILE A 1 336 ? 14.391 -10.036 -1.354 1.00 63.59 336 ILE A O 1
ATOM 2630 N N . ILE A 1 337 ? 16.321 -9.863 -2.510 1.00 66.50 337 ILE A N 1
ATOM 2631 C CA . ILE A 1 337 ? 15.695 -9.639 -3.810 1.00 66.50 337 ILE A CA 1
ATOM 2632 C C . ILE A 1 337 ? 14.955 -10.926 -4.173 1.00 66.50 337 ILE A C 1
ATOM 2634 O O . ILE A 1 337 ? 15.568 -11.976 -4.362 1.00 66.50 337 ILE A O 1
ATOM 2638 N N . GLU A 1 338 ? 13.624 -10.864 -4.238 1.00 68.38 338 GLU A N 1
ATOM 2639 C CA . GLU A 1 338 ? 12.844 -12.022 -4.662 1.00 68.38 338 GLU A CA 1
ATOM 2640 C C . GLU A 1 338 ? 13.160 -12.342 -6.132 1.00 68.38 338 GLU A C 1
ATOM 2642 O O . GLU A 1 338 ? 13.041 -11.449 -6.983 1.00 68.38 338 GLU A O 1
ATOM 2647 N N . PRO A 1 339 ? 13.483 -13.608 -6.459 1.00 73.44 339 PRO A N 1
ATOM 2648 C CA . PRO A 1 339 ? 13.766 -14.006 -7.833 1.00 73.44 339 PRO A CA 1
ATOM 2649 C C . PRO A 1 339 ? 12.553 -13.725 -8.715 1.00 73.44 339 PRO A C 1
ATOM 2651 O O . PRO A 1 339 ? 11.413 -13.771 -8.240 1.00 73.44 339 PRO A O 1
ATOM 2654 N N . MET A 1 340 ? 12.771 -13.392 -9.986 1.00 82.44 340 MET A N 1
ATOM 2655 C CA . MET A 1 340 ? 11.665 -13.213 -10.925 1.00 82.44 340 MET A CA 1
ATOM 2656 C C . MET A 1 340 ? 10.790 -14.485 -10.939 1.00 82.44 340 MET A C 1
ATOM 2658 O O . MET A 1 340 ? 11.341 -15.584 -10.983 1.00 82.44 340 MET A O 1
ATOM 2662 N N . PRO A 1 341 ? 9.450 -14.372 -10.851 1.00 88.88 341 PRO A N 1
ATOM 2663 C CA . PRO A 1 341 ? 8.581 -15.543 -10.927 1.00 88.88 341 PRO A CA 1
ATOM 2664 C C . PRO A 1 341 ? 8.696 -16.208 -12.300 1.00 88.88 341 PRO A C 1
ATOM 2666 O O . PRO A 1 341 ? 8.946 -15.526 -13.290 1.00 88.88 341 PRO A O 1
ATOM 2669 N N . ASP A 1 342 ? 8.443 -17.512 -12.379 1.00 91.06 342 ASP A N 1
ATOM 2670 C CA . ASP A 1 342 ? 8.386 -18.195 -13.671 1.00 91.06 342 ASP A CA 1
ATOM 2671 C C . ASP A 1 342 ? 7.136 -17.778 -14.470 1.00 91.06 342 ASP A C 1
ATOM 2673 O O . ASP A 1 342 ? 6.055 -17.579 -13.891 1.00 91.06 342 ASP A O 1
ATOM 2677 N N . PRO A 1 343 ? 7.247 -17.639 -15.805 1.00 93.88 343 PRO A N 1
ATOM 2678 C CA . PRO A 1 343 ? 6.101 -17.352 -16.653 1.00 93.88 343 PRO A CA 1
ATOM 2679 C C . PRO A 1 343 ? 5.091 -18.503 -16.611 1.00 93.88 343 PRO A C 1
ATOM 2681 O O . PRO A 1 343 ? 5.429 -19.683 -16.607 1.00 93.88 343 PRO A O 1
ATOM 2684 N N . ARG A 1 344 ? 3.800 -18.165 -16.627 1.00 95.25 344 ARG A N 1
ATOM 2685 C CA . ARG A 1 344 ? 2.728 -19.159 -16.764 1.00 95.25 344 ARG A CA 1
ATOM 2686 C C . ARG A 1 344 ? 2.768 -19.775 -18.172 1.00 95.25 344 ARG A C 1
ATOM 2688 O O . ARG A 1 344 ? 3.093 -19.061 -19.121 1.00 95.25 344 ARG A O 1
ATOM 2695 N N . PRO A 1 345 ? 2.273 -21.012 -18.378 1.00 95.56 345 PRO A N 1
ATOM 2696 C CA . PRO A 1 345 ? 2.317 -21.670 -19.691 1.00 95.56 345 PRO A CA 1
ATOM 2697 C C . PRO A 1 345 ? 1.679 -20.876 -20.843 1.00 95.56 345 PRO A C 1
ATOM 2699 O O . PRO A 1 345 ? 2.070 -20.996 -22.001 1.00 95.56 345 PRO A O 1
ATOM 2702 N N . TRP A 1 346 ? 0.663 -20.057 -20.557 1.00 94.31 346 TRP A N 1
ATOM 2703 C CA . TRP A 1 346 ? 0.058 -19.195 -21.576 1.00 94.31 346 TRP A CA 1
ATOM 2704 C C . TRP A 1 346 ? 0.913 -17.952 -21.879 1.00 94.31 346 TRP A C 1
ATOM 2706 O O . TRP A 1 346 ? 0.897 -17.483 -23.014 1.00 94.31 346 TRP A O 1
ATOM 2716 N N . GLN A 1 347 ? 1.671 -17.441 -20.898 1.00 96.06 347 GLN A N 1
ATOM 2717 C CA . GLN A 1 347 ? 2.613 -16.332 -21.081 1.00 96.06 347 GLN A CA 1
ATOM 2718 C C . GLN A 1 347 ? 3.805 -16.787 -21.922 1.00 96.06 347 GLN A C 1
ATOM 2720 O O . GLN A 1 347 ? 4.203 -16.066 -22.827 1.00 96.06 347 GLN A O 1
ATOM 2725 N N . GLU A 1 348 ? 4.310 -18.005 -21.704 1.00 95.69 348 GLU A N 1
ATOM 2726 C CA . GLU A 1 348 ? 5.345 -18.615 -22.552 1.00 95.69 348 GLU A CA 1
ATOM 2727 C C . GLU A 1 348 ? 4.900 -18.698 -24.015 1.00 95.69 348 GLU A C 1
ATOM 2729 O O . GLU A 1 348 ? 5.586 -18.202 -24.907 1.00 95.69 348 GLU A O 1
ATOM 2734 N N . LYS A 1 349 ? 3.698 -19.237 -24.258 1.00 95.44 349 LYS A N 1
ATOM 2735 C CA . LYS A 1 349 ? 3.108 -19.289 -25.604 1.00 95.44 349 LYS A CA 1
ATOM 2736 C C . LYS A 1 349 ? 2.938 -17.897 -26.209 1.00 95.44 349 LYS A C 1
ATOM 2738 O O . LYS A 1 349 ? 3.169 -17.715 -27.400 1.00 95.44 349 LYS A O 1
ATOM 2743 N N . ALA A 1 350 ? 2.522 -16.912 -25.413 1.00 95.81 350 ALA A N 1
ATOM 2744 C CA . ALA A 1 350 ? 2.382 -15.539 -25.882 1.00 95.81 350 ALA A CA 1
ATOM 2745 C C . ALA A 1 350 ? 3.740 -14.935 -26.277 1.00 95.81 350 ALA A C 1
ATOM 2747 O O . ALA A 1 350 ? 3.845 -14.363 -27.358 1.00 95.81 350 ALA A O 1
ATOM 2748 N N . MET A 1 351 ? 4.785 -15.122 -25.467 1.00 95.88 351 MET A N 1
ATOM 2749 C CA . MET A 1 351 ? 6.147 -14.679 -25.787 1.00 95.88 351 MET A CA 1
ATOM 2750 C C . MET A 1 351 ? 6.707 -15.355 -27.036 1.00 95.88 351 MET A C 1
ATOM 2752 O O . MET A 1 351 ? 7.320 -14.690 -27.866 1.00 95.88 351 MET A O 1
ATOM 2756 N N . GLU A 1 352 ? 6.460 -16.654 -27.224 1.00 95.38 352 GLU A N 1
ATOM 2757 C CA . GLU A 1 352 ? 6.868 -17.358 -28.443 1.00 95.38 352 GLU A CA 1
ATOM 2758 C C . GLU A 1 352 ? 6.240 -16.705 -29.686 1.00 95.38 352 GLU A C 1
ATOM 2760 O O . GLU A 1 352 ? 6.925 -16.432 -30.674 1.00 95.38 352 GLU A O 1
ATOM 2765 N N . ARG A 1 353 ? 4.943 -16.374 -29.620 1.00 95.62 353 ARG A N 1
ATOM 2766 C CA . ARG A 1 353 ? 4.241 -15.665 -30.700 1.00 95.62 353 ARG A CA 1
ATOM 2767 C C . ARG A 1 353 ? 4.773 -14.250 -30.908 1.00 95.62 353 ARG A C 1
ATOM 2769 O O . ARG A 1 353 ? 4.983 -13.862 -32.054 1.00 95.62 353 ARG A O 1
ATOM 2776 N N . LEU A 1 354 ? 5.025 -13.496 -29.839 1.00 95.38 354 LEU A N 1
ATOM 2777 C CA . LEU A 1 354 ? 5.629 -12.161 -29.923 1.00 95.38 354 LEU A CA 1
ATOM 2778 C C . LEU A 1 354 ? 7.026 -12.220 -30.561 1.00 95.38 354 LEU A C 1
ATOM 2780 O O . LEU A 1 354 ? 7.347 -11.407 -31.429 1.00 95.38 354 LEU A O 1
ATOM 2784 N N . GLY A 1 355 ? 7.823 -13.234 -30.216 1.00 93.81 355 GLY A N 1
ATOM 2785 C CA . GLY A 1 355 ? 9.106 -13.527 -30.849 1.00 93.81 355 GLY A CA 1
ATOM 2786 C C . GLY A 1 355 ? 8.974 -13.825 -32.345 1.00 93.81 355 GLY A C 1
ATOM 2787 O O . GLY A 1 355 ? 9.692 -13.232 -33.148 1.00 93.81 355 GLY A O 1
ATOM 2788 N N . GLN A 1 356 ? 8.023 -14.677 -32.742 1.00 94.56 356 GLN A N 1
ATOM 2789 C CA . GLN A 1 356 ? 7.743 -14.981 -34.155 1.00 94.56 356 GLN A CA 1
ATOM 2790 C C . GLN A 1 356 ? 7.335 -13.729 -34.946 1.00 94.56 356 GLN A C 1
ATOM 2792 O O . GLN A 1 356 ? 7.840 -13.508 -36.046 1.00 94.56 356 GLN A O 1
ATOM 2797 N N . ILE A 1 357 ? 6.470 -12.884 -34.376 1.00 94.75 357 ILE A N 1
ATOM 2798 C CA . ILE A 1 357 ? 6.042 -11.613 -34.979 1.00 94.75 357 ILE A CA 1
ATOM 2799 C C . ILE A 1 357 ? 7.254 -10.696 -35.213 1.00 94.75 357 ILE A C 1
ATOM 2801 O O . ILE A 1 357 ? 7.406 -10.141 -36.304 1.00 94.75 357 ILE A O 1
ATOM 2805 N N . ARG A 1 358 ? 8.164 -10.587 -34.235 1.00 93.25 358 ARG A N 1
ATOM 2806 C CA . ARG A 1 358 ? 9.407 -9.811 -34.384 1.00 93.25 358 ARG A CA 1
ATOM 2807 C C . ARG A 1 358 ? 10.338 -10.381 -35.455 1.00 93.25 358 ARG A C 1
ATOM 2809 O O . ARG A 1 358 ? 10.878 -9.613 -36.247 1.00 93.25 358 ARG A O 1
ATOM 2816 N N . LEU A 1 359 ? 10.497 -11.707 -35.529 1.00 92.69 359 LEU A N 1
ATOM 2817 C CA . LEU A 1 359 ? 11.312 -12.368 -36.563 1.00 92.69 359 LEU A CA 1
ATOM 2818 C C . LEU A 1 359 ? 10.772 -12.139 -37.981 1.00 92.69 359 LEU A C 1
ATOM 2820 O O . LEU A 1 359 ? 11.545 -12.089 -38.933 1.00 92.69 359 LEU A O 1
ATOM 2824 N N . GLN A 1 360 ? 9.459 -11.951 -38.124 1.00 95.56 360 GLN A N 1
ATOM 2825 C CA . GLN A 1 360 ? 8.816 -11.582 -39.389 1.00 95.56 360 GLN A CA 1
ATOM 2826 C C . GLN A 1 360 ? 8.993 -10.093 -39.752 1.00 95.56 360 GLN A C 1
ATOM 2828 O O . GLN A 1 360 ? 8.513 -9.654 -40.794 1.00 95.56 360 GLN A O 1
ATOM 2833 N N . GLY A 1 361 ? 9.684 -9.306 -38.920 1.00 94.69 361 GLY A N 1
ATOM 2834 C CA . GLY A 1 361 ? 9.978 -7.892 -39.162 1.00 94.69 361 GLY A CA 1
ATOM 2835 C C . GLY A 1 361 ? 8.900 -6.921 -38.674 1.00 94.69 361 GLY A C 1
ATOM 2836 O O . GLY A 1 361 ? 9.053 -5.707 -38.835 1.00 94.69 361 GLY A O 1
ATOM 2837 N N . TYR A 1 362 ? 7.825 -7.414 -38.051 1.00 95.12 362 TYR A N 1
ATOM 2838 C CA . TYR A 1 362 ? 6.811 -6.549 -37.458 1.00 95.12 362 TYR A CA 1
ATOM 2839 C C . TYR A 1 362 ? 7.347 -5.873 -36.191 1.00 95.12 362 TYR A C 1
ATOM 2841 O O . TYR A 1 362 ? 7.957 -6.500 -35.328 1.00 95.12 362 TYR A O 1
ATOM 2849 N N . ARG A 1 363 ? 7.075 -4.570 -36.069 1.00 91.94 363 ARG A N 1
ATOM 2850 C CA . ARG A 1 363 ? 7.511 -3.722 -34.940 1.00 91.94 363 ARG A CA 1
ATOM 2851 C C . ARG A 1 363 ? 6.388 -3.377 -33.962 1.00 91.94 363 ARG A C 1
ATOM 2853 O O . ARG A 1 363 ? 6.600 -2.618 -33.025 1.00 91.94 363 ARG A O 1
ATOM 2860 N N . ARG A 1 364 ? 5.175 -3.869 -34.221 1.00 93.38 364 ARG A N 1
ATOM 2861 C CA . ARG A 1 364 ? 3.971 -3.606 -33.428 1.00 93.38 364 ARG A CA 1
ATOM 2862 C C . ARG A 1 364 ? 3.213 -4.913 -33.257 1.00 93.38 364 ARG A C 1
ATOM 2864 O O . ARG A 1 364 ? 3.040 -5.645 -34.229 1.00 93.38 364 ARG A O 1
ATOM 2871 N N . ALA A 1 365 ? 2.767 -5.180 -32.039 1.00 93.31 365 ALA A N 1
ATOM 2872 C CA . ALA A 1 365 ? 1.973 -6.348 -31.695 1.00 93.31 365 ALA A CA 1
ATOM 2873 C C . ALA A 1 365 ? 0.934 -5.962 -30.638 1.00 93.31 365 ALA A C 1
ATOM 2875 O O . ALA A 1 365 ? 1.176 -5.066 -29.832 1.00 93.31 365 ALA A O 1
ATOM 2876 N N . LEU A 1 366 ? -0.206 -6.651 -30.643 1.00 91.94 366 LEU A N 1
ATOM 2877 C CA . LEU A 1 366 ? -1.258 -6.491 -29.643 1.00 91.94 366 LEU A CA 1
ATOM 2878 C C . LEU A 1 366 ? -1.440 -7.814 -28.900 1.00 91.94 366 LEU A C 1
ATOM 2880 O O . LEU A 1 366 ? -1.731 -8.839 -29.516 1.00 91.94 366 LEU A O 1
ATOM 2884 N N . ALA A 1 367 ? -1.301 -7.778 -27.577 1.00 90.62 367 ALA A N 1
ATOM 2885 C CA . ALA A 1 367 ? -1.608 -8.904 -26.705 1.00 90.62 367 ALA A CA 1
ATOM 2886 C C . ALA A 1 367 ? -2.941 -8.648 -25.987 1.00 90.62 367 ALA A C 1
ATOM 2888 O O . ALA A 1 367 ? -3.012 -7.865 -25.042 1.00 90.62 367 ALA A O 1
ATOM 2889 N N . ALA A 1 368 ? -4.005 -9.320 -26.429 1.00 89.06 368 ALA A N 1
ATOM 2890 C CA . ALA A 1 368 ? -5.304 -9.270 -25.766 1.00 89.06 368 ALA A CA 1
ATOM 2891 C C . ALA A 1 368 ? -5.350 -10.305 -24.632 1.00 89.06 368 ALA A C 1
ATOM 2893 O O . ALA A 1 368 ? -5.322 -11.512 -24.870 1.00 89.06 368 ALA A O 1
ATOM 2894 N N . VAL A 1 369 ? -5.406 -9.827 -23.391 1.00 88.12 369 VAL A N 1
ATOM 2895 C CA . VAL A 1 369 ? -5.376 -10.661 -22.182 1.00 88.12 369 VAL A CA 1
ATOM 2896 C C . VAL A 1 369 ? -6.530 -10.247 -21.269 1.00 88.12 369 VAL A C 1
ATOM 2898 O O . VAL A 1 369 ? -6.839 -9.059 -21.168 1.00 88.12 369 VAL A O 1
ATOM 2901 N N . ALA A 1 370 ? -7.172 -11.200 -20.591 1.00 85.62 370 ALA A N 1
ATOM 2902 C CA . ALA A 1 370 ? -8.188 -10.884 -19.586 1.00 85.62 370 ALA A CA 1
ATOM 2903 C C . ALA A 1 370 ? -7.571 -10.170 -18.365 1.00 85.62 370 ALA A C 1
ATOM 2905 O O . ALA A 1 370 ? -6.378 -10.307 -18.073 1.00 85.62 370 ALA A O 1
ATOM 2906 N N . THR A 1 371 ? -8.372 -9.381 -17.651 1.00 82.00 371 THR A N 1
ATOM 2907 C CA . THR A 1 371 ? -7.938 -8.696 -16.424 1.00 82.00 371 THR A CA 1
ATOM 2908 C C . THR A 1 371 ? -7.506 -9.706 -15.353 1.00 82.00 371 THR A C 1
ATOM 2910 O O . THR A 1 371 ? -7.993 -10.833 -15.303 1.00 82.00 371 THR A O 1
ATOM 2913 N N . GLY A 1 372 ? -6.521 -9.338 -14.529 1.00 80.50 372 GLY A N 1
ATOM 2914 C CA . GLY A 1 372 ? -6.024 -10.190 -13.437 1.00 80.50 372 GLY A CA 1
ATOM 2915 C C . GLY A 1 372 ? -5.156 -11.390 -13.850 1.00 80.50 372 GLY A C 1
ATOM 2916 O O . GLY A 1 372 ? -4.654 -12.104 -12.984 1.00 80.50 372 GLY A O 1
ATOM 2917 N N . LEU A 1 373 ? -4.913 -11.624 -15.147 1.00 85.50 373 LEU A N 1
ATOM 2918 C CA . LEU A 1 373 ? -4.054 -12.736 -15.583 1.00 85.50 373 LEU A CA 1
ATOM 2919 C C . LEU A 1 373 ? -2.550 -12.432 -15.521 1.00 85.50 373 LEU A C 1
ATOM 2921 O O . LEU A 1 373 ? -1.758 -13.364 -15.626 1.00 85.50 373 LEU A O 1
ATOM 2925 N N . GLY A 1 374 ? -2.149 -11.177 -15.295 1.00 87.88 374 GLY A N 1
ATOM 2926 C CA . GLY A 1 374 ? -0.741 -10.761 -15.249 1.00 87.88 374 GLY A CA 1
ATOM 2927 C C . GLY A 1 374 ? -0.227 -10.252 -16.598 1.00 87.88 374 GLY A C 1
ATOM 2928 O O . GLY A 1 374 ? 0.782 -10.741 -17.108 1.00 87.88 374 GLY A O 1
ATOM 2929 N N . LYS A 1 375 ? -0.933 -9.277 -17.190 1.00 90.81 375 LYS A N 1
ATOM 2930 C CA . LYS A 1 375 ? -0.551 -8.639 -18.466 1.00 90.81 375 LYS A CA 1
ATOM 2931 C C . LYS A 1 375 ? 0.807 -7.943 -18.361 1.00 90.81 375 LYS A C 1
ATOM 2933 O O . LYS A 1 375 ? 1.671 -8.133 -19.209 1.00 90.81 375 LYS A O 1
ATOM 2938 N N . THR A 1 376 ? 1.016 -7.216 -17.270 1.00 91.06 376 THR A N 1
ATOM 2939 C CA . THR A 1 376 ? 2.261 -6.501 -16.972 1.00 91.06 376 THR A CA 1
ATOM 2940 C C . THR A 1 376 ? 3.443 -7.459 -16.837 1.00 91.06 376 THR A C 1
ATOM 2942 O O . THR A 1 376 ? 4.525 -7.193 -17.352 1.00 91.06 376 THR A O 1
ATOM 2945 N N . TRP A 1 377 ? 3.224 -8.627 -16.223 1.00 93.69 377 TRP A N 1
ATOM 2946 C CA . TRP A 1 377 ? 4.237 -9.681 -16.147 1.00 93.69 377 TRP A CA 1
ATOM 2947 C C . TRP A 1 377 ? 4.589 -10.254 -17.517 1.00 93.69 377 TRP A C 1
ATOM 2949 O O . TRP A 1 377 ? 5.770 -10.433 -17.794 1.00 93.69 377 TRP A O 1
ATOM 2959 N N . LEU A 1 378 ? 3.604 -10.479 -18.397 1.00 95.38 378 LEU A N 1
ATOM 2960 C CA . LEU A 1 378 ? 3.877 -10.873 -19.785 1.00 95.38 378 LEU A CA 1
ATOM 2961 C C . LEU A 1 378 ? 4.795 -9.853 -20.476 1.00 95.38 378 LEU A C 1
ATOM 2963 O O . LEU A 1 378 ? 5.783 -10.253 -21.086 1.00 95.38 378 LEU A O 1
ATOM 2967 N N . ALA A 1 379 ? 4.503 -8.555 -20.342 1.00 95.00 379 ALA A N 1
ATOM 2968 C CA . ALA A 1 379 ? 5.354 -7.503 -20.896 1.00 95.00 379 ALA A CA 1
ATOM 2969 C C . ALA A 1 379 ? 6.774 -7.547 -20.307 1.00 95.00 379 ALA A C 1
ATOM 2971 O O . ALA A 1 379 ? 7.745 -7.488 -21.055 1.00 95.00 379 ALA A O 1
ATOM 2972 N N . GLY A 1 380 ? 6.907 -7.720 -18.988 1.00 95.12 380 GLY A N 1
ATOM 2973 C CA . GLY A 1 380 ? 8.203 -7.844 -18.318 1.00 95.12 380 GLY A CA 1
ATOM 2974 C C . GLY A 1 380 ? 9.035 -9.024 -18.826 1.00 95.12 380 GLY A C 1
ATOM 2975 O O . GLY A 1 380 ? 10.205 -8.849 -19.168 1.00 95.12 380 GLY A O 1
ATOM 2976 N N . PHE A 1 381 ? 8.440 -10.216 -18.931 1.00 95.69 381 PHE A N 1
ATOM 2977 C CA . PHE A 1 381 ? 9.141 -11.391 -19.457 1.00 95.69 381 PHE A CA 1
ATOM 2978 C C . PHE A 1 381 ? 9.604 -11.190 -20.902 1.00 95.69 381 PHE A C 1
ATOM 2980 O O . PHE A 1 381 ? 10.737 -11.534 -21.246 1.00 95.69 381 PHE A O 1
ATOM 2987 N N . ASP A 1 382 ? 8.752 -10.594 -21.732 1.00 95.75 382 ASP A N 1
ATOM 2988 C CA . ASP A 1 382 ? 9.050 -10.372 -23.141 1.00 95.75 382 ASP A CA 1
ATOM 2989 C C . ASP A 1 382 ? 10.123 -9.287 -23.348 1.00 95.75 382 ASP A C 1
ATOM 2991 O O . ASP A 1 382 ? 11.021 -9.452 -24.172 1.00 95.75 382 ASP A O 1
ATOM 2995 N N . ILE A 1 383 ? 10.110 -8.226 -22.532 1.00 95.19 383 ILE A N 1
ATOM 2996 C CA . ILE A 1 383 ? 11.168 -7.203 -22.472 1.00 95.19 383 ILE A CA 1
ATOM 2997 C C . ILE A 1 383 ? 12.512 -7.823 -22.083 1.00 95.19 383 ILE A C 1
ATOM 2999 O O . ILE A 1 383 ? 13.540 -7.497 -22.687 1.00 95.19 383 ILE A O 1
ATOM 3003 N N . ARG A 1 384 ? 12.522 -8.729 -21.093 1.00 94.00 384 ARG A N 1
ATOM 3004 C CA . ARG A 1 384 ? 13.737 -9.450 -20.693 1.00 94.00 384 ARG A CA 1
ATOM 3005 C C . ARG A 1 384 ? 14.277 -10.266 -21.868 1.00 94.00 384 ARG A C 1
ATOM 3007 O O . ARG A 1 384 ? 15.433 -10.086 -22.240 1.00 94.00 384 ARG A O 1
ATOM 3014 N N . ALA A 1 385 ? 13.434 -11.083 -22.503 1.00 92.88 385 ALA A N 1
ATOM 3015 C CA . ALA A 1 385 ? 13.807 -11.890 -23.671 1.00 92.88 385 ALA A CA 1
ATOM 3016 C C . ALA A 1 385 ? 14.286 -11.031 -24.862 1.00 92.88 385 ALA A C 1
ATOM 3018 O O . ALA A 1 385 ? 15.235 -11.383 -25.572 1.00 92.88 385 ALA A O 1
ATOM 3019 N N . HIS A 1 386 ? 13.673 -9.863 -25.064 1.00 93.75 386 HIS A N 1
ATOM 3020 C CA . HIS A 1 386 ? 14.110 -8.898 -26.067 1.00 93.75 386 HIS A CA 1
ATOM 3021 C C . HIS A 1 386 ? 15.520 -8.369 -25.771 1.00 93.75 386 HIS A C 1
ATOM 3023 O O . HIS A 1 386 ? 16.386 -8.400 -26.646 1.00 93.75 386 HIS A O 1
ATOM 3029 N N . GLY A 1 387 ? 15.791 -7.967 -24.525 1.00 93.75 387 GLY A N 1
ATOM 3030 C CA . GLY A 1 387 ? 17.129 -7.546 -24.103 1.00 93.75 387 GLY A CA 1
ATOM 3031 C C . GLY A 1 387 ? 18.186 -8.641 -24.289 1.00 93.75 387 GLY A C 1
ATOM 3032 O O . GLY A 1 387 ? 19.320 -8.365 -24.675 1.00 93.75 387 GLY A O 1
ATOM 3033 N N . GLU A 1 388 ? 17.820 -9.911 -24.095 1.00 93.44 388 GLU A N 1
ATOM 3034 C CA . GLU A 1 388 ? 18.738 -11.037 -24.309 1.00 93.44 388 GLU A CA 1
ATOM 3035 C C . GLU A 1 388 ? 19.122 -11.179 -25.777 1.00 93.44 388 GLU A C 1
ATOM 3037 O O . GLU A 1 388 ? 20.291 -11.402 -26.095 1.00 93.44 388 GLU A O 1
ATOM 3042 N N . THR A 1 389 ? 18.153 -10.967 -26.665 1.00 92.12 389 THR A N 1
ATOM 3043 C CA . THR A 1 389 ? 18.382 -10.934 -28.112 1.00 92.12 389 THR A CA 1
ATOM 3044 C C . THR A 1 389 ? 19.318 -9.783 -28.491 1.00 92.12 389 THR A C 1
ATOM 3046 O O . THR A 1 389 ? 20.221 -9.962 -29.307 1.00 92.12 389 THR A O 1
ATOM 3049 N N . LEU A 1 390 ? 19.159 -8.617 -27.852 1.00 92.69 390 LEU A N 1
ATOM 3050 C CA . LEU A 1 390 ? 20.035 -7.454 -28.034 1.00 92.69 390 LEU A CA 1
ATOM 3051 C C . LEU A 1 390 ? 21.396 -7.583 -27.330 1.00 92.69 390 LEU A C 1
ATOM 3053 O O . LEU A 1 390 ? 22.290 -6.778 -27.588 1.00 92.69 390 LEU A O 1
ATOM 3057 N N . LYS A 1 391 ? 21.561 -8.566 -26.436 1.00 94.62 391 LYS A N 1
ATOM 3058 C CA . LYS A 1 391 ? 22.712 -8.717 -25.526 1.00 94.62 391 LYS A CA 1
ATOM 3059 C C . LYS A 1 391 ? 22.977 -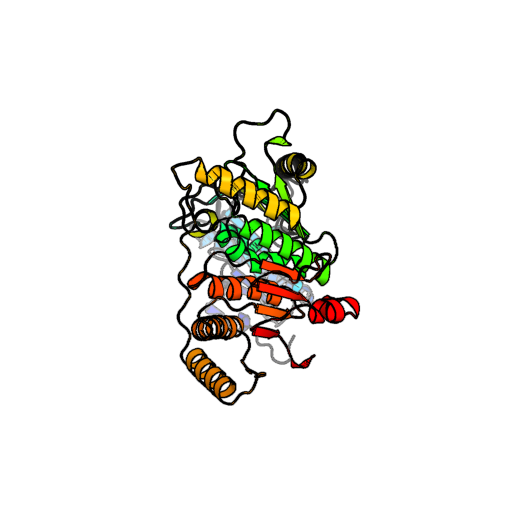7.483 -24.653 1.00 94.62 391 LYS A C 1
ATOM 3061 O O . LYS A 1 391 ? 24.104 -7.261 -24.214 1.00 94.62 391 LYS A O 1
ATOM 3066 N N . ARG A 1 392 ? 21.944 -6.687 -24.384 1.00 94.69 392 ARG A N 1
ATOM 3067 C CA . ARG A 1 392 ? 21.982 -5.512 -23.504 1.00 94.69 392 ARG A CA 1
ATOM 3068 C C . ARG A 1 392 ? 20.589 -5.231 -22.953 1.00 94.69 392 ARG A C 1
ATOM 3070 O O . ARG A 1 392 ? 19.597 -5.688 -23.516 1.00 94.69 392 ARG A O 1
ATOM 3077 N N . ARG A 1 393 ? 20.512 -4.424 -21.895 1.00 94.56 393 ARG A N 1
ATOM 3078 C CA . ARG A 1 393 ? 19.240 -3.897 -21.390 1.00 94.56 393 ARG A CA 1
ATOM 3079 C C . ARG A 1 393 ? 18.473 -3.202 -22.525 1.00 94.56 393 ARG A C 1
ATOM 3081 O O . ARG A 1 393 ? 19.061 -2.427 -23.285 1.00 94.56 393 ARG A O 1
ATOM 3088 N N . SER A 1 394 ? 17.175 -3.489 -22.629 1.00 95.50 394 SER A N 1
ATOM 3089 C CA . SER A 1 394 ? 16.266 -2.724 -23.489 1.00 95.50 394 SER A CA 1
ATOM 3090 C C . SER A 1 394 ? 15.938 -1.395 -22.818 1.00 95.50 394 SER A C 1
ATOM 3092 O O . SER A 1 394 ? 15.606 -1.391 -21.635 1.00 95.50 394 SER A O 1
ATOM 3094 N N . ARG A 1 395 ? 15.962 -0.295 -23.570 1.00 97.12 395 ARG A N 1
ATOM 3095 C CA . ARG A 1 395 ? 15.371 0.968 -23.131 1.00 97.12 395 ARG A CA 1
ATOM 3096 C C . ARG A 1 395 ? 13.862 0.921 -23.352 1.00 97.12 395 ARG A C 1
ATOM 3098 O O . ARG A 1 395 ? 13.409 0.767 -24.489 1.00 97.12 395 ARG A O 1
ATOM 3105 N N . VAL A 1 396 ? 13.099 1.014 -22.272 1.00 98.00 396 VAL A N 1
ATOM 3106 C CA . VAL A 1 396 ? 11.661 0.738 -22.234 1.00 98.00 396 VAL A CA 1
ATOM 3107 C C . VAL A 1 396 ? 10.876 2.011 -21.954 1.00 98.00 396 VAL A C 1
ATOM 3109 O O . VAL A 1 396 ? 11.192 2.742 -21.021 1.00 98.00 396 VAL A O 1
ATOM 3112 N N . LEU A 1 397 ? 9.814 2.231 -22.726 1.00 97.88 397 LEU A N 1
ATOM 3113 C CA . LEU A 1 397 ? 8.783 3.225 -22.440 1.00 97.88 397 LEU A CA 1
ATOM 3114 C C . LEU A 1 397 ? 7.483 2.512 -22.056 1.00 97.88 397 LEU A C 1
ATOM 3116 O O . LEU A 1 397 ? 6.924 1.780 -22.872 1.00 97.88 397 LEU A O 1
ATOM 3120 N N . LEU A 1 398 ? 6.990 2.730 -20.840 1.00 97.19 398 LEU A N 1
ATOM 3121 C CA . LEU A 1 398 ? 5.629 2.370 -20.446 1.00 97.19 398 LEU A CA 1
ATOM 3122 C C . LEU A 1 398 ? 4.735 3.601 -20.570 1.00 97.19 398 LEU A C 1
ATOM 3124 O O . LEU A 1 398 ? 5.037 4.637 -19.982 1.00 97.19 398 LEU A O 1
ATOM 3128 N N . VAL A 1 399 ? 3.615 3.462 -21.274 1.00 95.81 399 VAL A N 1
ATOM 3129 C CA . VAL A 1 399 ? 2.598 4.504 -21.398 1.00 95.81 399 VAL A CA 1
ATOM 3130 C C . VAL A 1 399 ? 1.252 3.970 -20.918 1.00 95.81 399 VAL A C 1
ATOM 3132 O O . VAL A 1 399 ? 0.774 2.948 -21.414 1.00 95.81 399 VAL A O 1
ATOM 3135 N N . ALA A 1 400 ? 0.631 4.656 -19.959 1.00 93.62 400 ALA A N 1
ATOM 3136 C CA . ALA A 1 400 ? -0.702 4.307 -19.466 1.00 93.62 400 ALA A CA 1
ATOM 3137 C C . ALA A 1 400 ? -1.506 5.543 -19.033 1.00 93.62 400 ALA A C 1
ATOM 3139 O O . ALA A 1 400 ? -0.959 6.622 -18.805 1.00 93.62 400 ALA A O 1
ATOM 3140 N N . HIS A 1 401 ? -2.827 5.381 -18.930 1.00 90.56 401 HIS A N 1
ATOM 3141 C CA . HIS A 1 401 ? -3.747 6.434 -18.482 1.00 90.56 401 HIS A CA 1
ATOM 3142 C C . HIS A 1 401 ? -4.040 6.420 -16.975 1.00 90.56 401 HIS A C 1
ATOM 3144 O O . HIS A 1 401 ? -4.568 7.407 -16.474 1.00 90.56 401 HIS A O 1
ATOM 3150 N N . ARG A 1 402 ? -3.761 5.311 -16.274 1.00 88.56 402 ARG A N 1
ATOM 3151 C CA . ARG A 1 402 ? -4.135 5.099 -14.864 1.00 88.56 402 ARG A CA 1
ATOM 3152 C C . ARG A 1 402 ? -2.910 4.946 -13.969 1.00 88.56 402 ARG A C 1
ATOM 3154 O O . ARG A 1 402 ? -1.997 4.189 -14.302 1.00 88.56 402 ARG A O 1
ATOM 3161 N N . ALA A 1 403 ? -2.955 5.568 -12.800 1.00 86.94 403 ALA A N 1
ATOM 3162 C CA . ALA A 1 403 ? -1.952 5.548 -11.747 1.00 86.94 403 ALA A CA 1
ATOM 3163 C C . ALA A 1 403 ? -1.551 4.136 -11.354 1.00 86.94 403 ALA A C 1
ATOM 3165 O O . ALA A 1 403 ? -0.364 3.824 -11.307 1.00 86.94 403 ALA A O 1
ATOM 3166 N N . GLU A 1 404 ? -2.532 3.266 -11.106 1.00 87.31 404 GLU A N 1
ATOM 3167 C CA . GLU A 1 404 ? -2.243 1.902 -10.659 1.00 87.31 404 GLU A CA 1
ATOM 3168 C C . GLU A 1 404 ? -1.426 1.138 -11.699 1.00 87.31 404 GLU A C 1
ATOM 3170 O O . GLU A 1 404 ? -0.506 0.417 -11.334 1.00 87.31 404 GLU A O 1
ATOM 3175 N N . ILE A 1 405 ? -1.710 1.354 -12.987 1.00 90.25 405 ILE A N 1
ATOM 3176 C CA . ILE A 1 405 ? -0.987 0.715 -14.089 1.00 90.25 405 ILE A CA 1
ATOM 3177 C C . ILE A 1 405 ? 0.435 1.268 -14.182 1.00 90.25 405 ILE A C 1
ATOM 3179 O O . ILE A 1 405 ? 1.374 0.494 -14.340 1.00 90.25 405 ILE A O 1
ATOM 3183 N N . LEU A 1 406 ? 0.619 2.587 -14.062 1.00 94.06 406 LEU A N 1
ATOM 3184 C CA . LEU A 1 406 ? 1.952 3.204 -14.082 1.00 94.06 406 LEU A CA 1
ATOM 3185 C C . LEU A 1 406 ? 2.822 2.675 -12.935 1.00 94.06 406 LEU A C 1
ATOM 3187 O O . LEU A 1 406 ? 3.979 2.318 -13.139 1.00 94.06 406 LEU A O 1
ATOM 3191 N N . VAL A 1 407 ? 2.246 2.578 -11.740 1.00 92.31 407 VAL A N 1
ATOM 3192 C CA . VAL A 1 407 ? 2.942 2.203 -10.506 1.00 92.31 407 VAL A CA 1
ATOM 3193 C C . VAL A 1 407 ? 3.156 0.682 -10.409 1.00 92.31 407 VAL A C 1
ATOM 3195 O O . VAL A 1 407 ? 4.221 0.223 -9.999 1.00 92.31 407 VAL A O 1
ATOM 3198 N N . GLU A 1 408 ? 2.199 -0.141 -10.844 1.00 92.00 408 GLU A N 1
ATOM 3199 C CA . GLU A 1 408 ? 2.383 -1.595 -10.997 1.00 92.00 408 GLU A CA 1
ATOM 3200 C C . GLU A 1 408 ? 3.361 -1.931 -12.133 1.00 92.00 408 GLU A C 1
ATOM 3202 O O . GLU A 1 408 ? 4.194 -2.838 -12.010 1.00 92.00 408 GLU A O 1
ATOM 3207 N N . GLY A 1 409 ? 3.271 -1.185 -13.231 1.00 93.25 409 GLY A N 1
ATOM 3208 C CA . GLY A 1 409 ? 4.134 -1.291 -14.395 1.00 93.25 409 GLY A CA 1
ATOM 3209 C C . GLY A 1 409 ? 5.581 -0.963 -14.071 1.00 93.25 409 GLY A C 1
ATOM 3210 O O . GLY A 1 409 ? 6.452 -1.781 -14.358 1.00 93.25 409 GLY A O 1
ATOM 3211 N N . GLU A 1 410 ? 5.841 0.159 -13.396 1.00 94.75 410 GLU A N 1
ATOM 3212 C CA . GLU A 1 410 ? 7.173 0.500 -12.889 1.00 94.75 410 GLU A CA 1
ATOM 3213 C C . GLU A 1 410 ? 7.758 -0.651 -12.075 1.00 94.75 410 GLU A C 1
ATOM 3215 O O . GLU A 1 410 ? 8.820 -1.173 -12.417 1.00 94.75 410 GLU A O 1
ATOM 3220 N N . ARG A 1 411 ? 7.029 -1.112 -11.055 1.00 91.81 411 ARG A N 1
ATOM 3221 C CA . ARG A 1 411 ? 7.470 -2.202 -10.184 1.00 91.81 411 ARG A CA 1
ATOM 3222 C C . ARG A 1 411 ? 7.828 -3.464 -10.969 1.00 91.81 411 ARG A C 1
ATOM 3224 O O . ARG A 1 411 ? 8.891 -4.053 -10.756 1.00 91.81 411 ARG A O 1
ATOM 3231 N N . THR A 1 412 ? 6.935 -3.895 -11.855 1.00 93.12 412 THR A N 1
ATOM 3232 C CA . THR A 1 412 ? 7.057 -5.168 -12.576 1.00 93.12 412 THR A CA 1
ATOM 3233 C C . THR A 1 412 ? 8.155 -5.113 -13.634 1.00 93.12 412 THR A C 1
ATOM 3235 O O . THR A 1 412 ? 9.006 -6.002 -13.696 1.00 93.12 412 THR A O 1
ATOM 3238 N N . LEU A 1 413 ? 8.171 -4.057 -14.450 1.00 95.06 413 LEU A N 1
ATOM 3239 C CA . LEU A 1 413 ? 9.133 -3.905 -15.538 1.00 95.06 413 LEU A CA 1
ATOM 3240 C C . LEU A 1 413 ? 10.538 -3.629 -15.008 1.00 95.06 413 LEU A C 1
ATOM 3242 O O . LEU A 1 413 ? 11.501 -4.203 -15.513 1.00 95.06 413 LEU A O 1
ATOM 3246 N N . ARG A 1 414 ? 10.670 -2.836 -13.938 1.00 92.81 414 ARG A N 1
ATOM 3247 C CA . ARG A 1 414 ? 11.966 -2.613 -13.289 1.00 92.81 414 ARG A CA 1
ATOM 3248 C C . ARG A 1 414 ? 12.543 -3.912 -12.740 1.00 92.81 414 ARG A C 1
ATOM 3250 O O . ARG A 1 414 ? 13.729 -4.170 -12.920 1.00 92.81 414 ARG A O 1
ATOM 3257 N N . ARG A 1 415 ? 11.710 -4.757 -12.120 1.00 90.94 415 ARG A N 1
ATOM 3258 C CA . ARG A 1 415 ? 12.132 -6.087 -11.655 1.00 90.94 415 ARG A CA 1
ATOM 3259 C C . ARG A 1 415 ? 12.569 -6.979 -12.816 1.00 90.94 415 ARG A C 1
ATOM 3261 O O . ARG A 1 415 ? 13.610 -7.614 -12.712 1.00 90.94 415 ARG A O 1
ATOM 3268 N N . ALA A 1 416 ? 11.829 -6.982 -13.923 1.00 92.31 416 ALA A N 1
ATOM 3269 C CA . ALA A 1 416 ? 12.191 -7.750 -15.114 1.00 92.31 416 ALA A CA 1
ATOM 3270 C C . ALA A 1 416 ? 13.530 -7.315 -15.737 1.00 92.31 416 ALA A C 1
ATOM 3272 O O . ALA A 1 416 ? 14.309 -8.157 -16.177 1.00 92.31 416 ALA A O 1
ATOM 3273 N N . LEU A 1 417 ? 13.810 -6.008 -15.763 1.00 92.19 417 LEU A N 1
ATOM 3274 C CA . LEU A 1 417 ? 15.072 -5.468 -16.274 1.00 92.19 417 LEU A CA 1
ATOM 3275 C C . LEU A 1 417 ? 16.243 -5.775 -15.326 1.00 92.19 417 LEU A C 1
ATOM 3277 O O . LEU A 1 417 ? 17.289 -6.246 -15.779 1.00 92.19 417 LEU A O 1
ATOM 3281 N N . ASN A 1 418 ? 16.044 -5.569 -14.020 1.00 90.81 418 ASN A N 1
ATOM 3282 C CA . ASN A 1 418 ? 17.065 -5.781 -12.989 1.00 90.81 418 ASN A CA 1
ATOM 3283 C C . ASN A 1 418 ? 17.436 -7.251 -12.758 1.00 90.81 418 ASN A C 1
ATOM 3285 O O . ASN A 1 418 ? 18.525 -7.506 -12.257 1.00 90.81 418 ASN A O 1
ATOM 3289 N N . ASP A 1 419 ? 16.576 -8.200 -13.141 1.00 89.44 419 ASP A N 1
ATOM 3290 C CA . ASP A 1 419 ? 16.840 -9.644 -13.044 1.00 89.44 419 ASP A CA 1
ATOM 3291 C C . ASP A 1 419 ? 18.151 -10.052 -13.741 1.00 89.44 419 ASP A C 1
ATOM 3293 O O . ASP A 1 419 ? 18.896 -10.892 -13.244 1.00 89.44 419 ASP A O 1
ATOM 3297 N N . LYS A 1 420 ? 18.464 -9.412 -14.877 1.00 88.31 420 LYS A N 1
ATOM 3298 C CA . LYS A 1 420 ? 19.667 -9.704 -15.673 1.00 88.31 420 LYS A CA 1
ATOM 3299 C C . LYS A 1 420 ? 20.611 -8.518 -15.833 1.00 88.31 420 LYS A C 1
ATOM 3301 O O . LYS A 1 420 ? 21.817 -8.715 -15.970 1.00 88.31 420 LYS A O 1
ATOM 3306 N N . TRP A 1 421 ? 20.081 -7.298 -15.817 1.00 90.56 421 TRP A N 1
ATOM 3307 C CA . TRP A 1 421 ? 20.863 -6.069 -15.894 1.00 90.56 421 TRP A CA 1
ATOM 3308 C C . TRP A 1 421 ? 20.531 -5.206 -14.671 1.00 90.56 421 TRP A C 1
ATOM 3310 O O . TRP A 1 421 ? 19.572 -4.435 -14.744 1.00 90.56 421 TRP A O 1
ATOM 3320 N N . PRO A 1 422 ? 21.290 -5.315 -13.564 1.00 88.00 422 PRO A N 1
ATOM 3321 C CA . PRO A 1 422 ? 21.083 -4.534 -12.340 1.00 88.00 422 PRO A CA 1
ATOM 3322 C C . PRO A 1 422 ? 21.283 -3.033 -12.552 1.00 88.00 422 PRO A C 1
ATOM 3324 O O . PRO A 1 422 ? 21.976 -2.633 -13.483 1.00 88.00 422 PRO A O 1
ATOM 3327 N N . ASP A 1 423 ? 20.726 -2.208 -11.668 1.00 85.81 423 ASP A N 1
ATOM 3328 C CA . ASP A 1 423 ? 20.853 -0.743 -11.704 1.00 85.81 423 ASP A CA 1
ATOM 3329 C C . ASP A 1 423 ? 20.150 -0.102 -12.915 1.00 85.81 423 ASP A C 1
ATOM 3331 O O . ASP A 1 423 ? 20.721 0.673 -13.682 1.00 85.81 423 ASP A O 1
ATOM 3335 N N . THR A 1 424 ? 18.886 -0.476 -13.138 1.00 91.19 424 THR A N 1
ATOM 3336 C CA . THR A 1 424 ? 18.008 0.192 -14.116 1.00 91.19 424 THR A CA 1
ATOM 3337 C C . THR A 1 424 ? 17.703 1.623 -13.679 1.00 91.19 424 THR A C 1
ATOM 3339 O O . THR A 1 424 ? 17.067 1.814 -12.635 1.00 91.19 424 THR A O 1
ATOM 3342 N N . ALA A 1 425 ? 18.098 2.602 -14.503 1.00 92.25 425 ALA A N 1
ATOM 3343 C CA . ALA A 1 425 ? 17.767 4.009 -14.307 1.00 92.25 425 ALA A CA 1
ATOM 3344 C C . ALA A 1 425 ? 16.286 4.256 -14.636 1.00 92.25 425 ALA A C 1
ATOM 3346 O O . ALA A 1 425 ? 15.848 4.061 -15.772 1.00 92.25 425 ALA A O 1
ATOM 3347 N N . LEU A 1 426 ? 15.514 4.663 -13.630 1.00 95.00 426 LEU A N 1
ATOM 3348 C CA . LEU A 1 426 ? 14.085 4.955 -13.733 1.00 95.00 426 LEU A CA 1
ATOM 3349 C C . LEU A 1 426 ? 13.880 6.463 -13.885 1.00 95.00 426 LEU A C 1
ATOM 3351 O O . LEU A 1 426 ? 14.405 7.226 -13.078 1.00 95.00 426 LEU A O 1
ATOM 3355 N N . THR A 1 427 ? 13.079 6.883 -14.862 1.00 95.69 427 THR A N 1
ATOM 3356 C CA . THR A 1 427 ? 12.613 8.273 -14.964 1.00 95.69 427 THR A CA 1
ATOM 3357 C C . THR A 1 427 ? 11.111 8.343 -15.225 1.00 95.69 427 THR A C 1
ATOM 3359 O O . THR A 1 427 ? 10.487 7.383 -15.692 1.00 95.69 427 THR A O 1
ATOM 3362 N N . TRP A 1 428 ? 10.522 9.492 -14.905 1.00 96.00 428 TRP A N 1
ATOM 3363 C CA . TRP A 1 428 ? 9.086 9.729 -14.991 1.00 96.00 428 TRP A CA 1
ATOM 3364 C C . TRP A 1 428 ? 8.787 10.860 -15.983 1.00 96.00 428 TRP A C 1
ATOM 3366 O O . TRP A 1 428 ? 9.479 11.879 -16.031 1.00 96.00 428 TRP A O 1
ATOM 3376 N N . TYR A 1 429 ? 7.734 10.671 -16.777 1.00 96.31 429 TYR A N 1
ATOM 3377 C CA . TYR A 1 429 ? 7.170 11.675 -17.676 1.00 96.31 429 TYR A CA 1
ATOM 3378 C C . TYR A 1 429 ? 5.673 11.842 -17.386 1.00 96.31 429 TYR A C 1
ATOM 3380 O O . TYR A 1 429 ? 4.806 11.379 -18.130 1.00 96.31 429 TYR A O 1
ATOM 3388 N N . LEU A 1 430 ? 5.358 12.452 -16.248 1.00 94.81 430 LEU A N 1
ATOM 3389 C CA . LEU A 1 430 ? 3.995 12.749 -15.804 1.00 94.81 430 LEU A CA 1
ATOM 3390 C C . LEU A 1 430 ? 4.018 13.866 -14.752 1.00 94.81 430 LEU A C 1
ATOM 3392 O O . LEU A 1 430 ? 5.085 14.232 -14.266 1.00 94.81 430 LEU A O 1
ATOM 3396 N N . GLY A 1 431 ? 2.865 14.445 -14.422 1.00 90.31 431 GLY A N 1
ATOM 3397 C CA . GLY A 1 431 ? 2.788 15.535 -13.453 1.00 90.31 431 GLY A CA 1
ATOM 3398 C C . GLY A 1 431 ? 3.684 16.715 -13.853 1.00 90.31 431 GLY A C 1
ATOM 3399 O O . GLY A 1 431 ? 3.601 17.244 -14.966 1.00 90.31 431 GLY A O 1
ATOM 3400 N N . SER A 1 432 ? 4.572 17.123 -12.955 1.00 89.69 432 SER A N 1
ATOM 3401 C CA . SER A 1 432 ? 5.626 18.117 -13.172 1.00 89.69 432 SER A CA 1
ATOM 3402 C C . SER A 1 432 ? 6.899 17.546 -13.817 1.00 89.69 432 SER A C 1
ATOM 3404 O O . SER A 1 432 ? 7.591 18.276 -14.523 1.00 89.69 432 SER A O 1
ATOM 3406 N N . ASP A 1 433 ? 7.132 16.239 -13.719 1.00 91.50 433 ASP A N 1
ATOM 3407 C CA . ASP A 1 433 ? 8.329 15.545 -14.213 1.00 91.50 433 ASP A CA 1
ATOM 3408 C C . ASP A 1 433 ? 8.301 15.268 -15.722 1.00 91.50 433 ASP A C 1
ATOM 3410 O O . ASP A 1 433 ? 7.335 14.714 -16.250 1.00 91.50 433 ASP A O 1
ATOM 3414 N N . SER A 1 434 ? 9.356 15.647 -16.442 1.00 94.44 434 SER A N 1
ATOM 3415 C CA . SER A 1 434 ? 9.416 15.568 -17.912 1.00 94.44 434 SER A CA 1
ATOM 3416 C C . SER A 1 434 ? 10.667 14.838 -18.413 1.00 94.44 434 SER A C 1
ATOM 3418 O O . SER A 1 434 ? 11.202 15.184 -19.466 1.00 94.44 434 SER A O 1
ATOM 3420 N N . ASP A 1 435 ? 11.158 13.843 -17.669 1.00 94.25 435 ASP A N 1
ATOM 3421 C CA . ASP A 1 435 ? 12.423 13.178 -17.979 1.00 94.25 435 ASP A CA 1
ATOM 3422 C C . ASP A 1 435 ? 12.231 11.861 -18.746 1.00 94.25 435 ASP A C 1
ATOM 3424 O O . ASP A 1 435 ? 11.775 10.844 -18.219 1.00 94.25 435 ASP A O 1
ATOM 3428 N N . LEU A 1 436 ? 12.640 11.875 -20.014 1.00 96.44 436 LEU A N 1
ATOM 3429 C CA . LEU A 1 436 ? 12.617 10.713 -20.901 1.00 96.44 436 LEU A CA 1
ATOM 3430 C C . LEU A 1 436 ? 13.954 9.965 -20.956 1.00 96.44 436 LEU A C 1
ATOM 3432 O O . LEU A 1 436 ? 14.036 8.984 -21.680 1.00 96.44 436 LEU A O 1
ATOM 3436 N N . ARG A 1 437 ? 15.011 10.381 -20.247 1.00 94.75 437 ARG A N 1
ATOM 3437 C CA . ARG A 1 437 ? 16.390 9.880 -20.443 1.00 94.75 437 ARG A CA 1
ATOM 3438 C C . ARG A 1 437 ? 16.668 8.500 -19.838 1.00 94.75 437 ARG A C 1
ATOM 3440 O O . ARG A 1 437 ? 17.660 7.890 -20.227 1.00 94.75 437 ARG A O 1
ATOM 3447 N N . GLY A 1 438 ? 15.818 8.014 -18.933 1.00 94.44 438 GLY A N 1
ATOM 3448 C CA . GLY A 1 438 ? 16.006 6.745 -18.232 1.00 94.44 438 GLY A CA 1
ATOM 3449 C C . GLY A 1 438 ? 16.042 5.505 -19.132 1.00 94.44 438 GLY A C 1
ATOM 3450 O O . GLY A 1 438 ? 15.664 5.530 -20.310 1.00 94.44 438 GLY A O 1
ATOM 3451 N N . ASP A 1 439 ? 16.473 4.394 -18.533 1.00 96.00 439 ASP A N 1
ATOM 3452 C CA . ASP A 1 439 ? 16.389 3.057 -19.125 1.00 96.00 439 ASP A CA 1
ATOM 3453 C C . ASP A 1 439 ? 14.954 2.531 -19.105 1.00 96.00 439 ASP A C 1
ATOM 3455 O O . ASP A 1 439 ? 14.518 1.874 -20.047 1.00 96.00 439 ASP A O 1
ATOM 3459 N N . LEU A 1 440 ? 14.229 2.810 -18.022 1.00 97.44 440 LEU A N 1
ATOM 3460 C CA . LEU A 1 440 ? 12.798 2.581 -17.894 1.00 97.44 440 LEU A CA 1
ATOM 3461 C C . LEU A 1 440 ? 12.129 3.935 -17.696 1.00 97.44 440 LEU A C 1
ATOM 3463 O O . LEU A 1 440 ? 12.342 4.586 -16.676 1.00 97.44 440 LEU A O 1
ATOM 3467 N N . VAL A 1 441 ? 11.313 4.335 -18.664 1.00 97.94 441 VAL A N 1
ATOM 3468 C CA . VAL A 1 441 ? 10.525 5.561 -18.586 1.00 97.94 441 VAL A CA 1
ATOM 3469 C C . VAL A 1 441 ? 9.068 5.215 -18.375 1.00 97.94 441 VAL A C 1
ATOM 3471 O O . VAL A 1 441 ? 8.491 4.433 -19.132 1.00 97.94 441 VAL A O 1
ATOM 3474 N N . ILE A 1 442 ? 8.470 5.827 -17.361 1.00 97.75 442 ILE A N 1
ATOM 3475 C CA . ILE A 1 442 ? 7.052 5.688 -17.053 1.00 97.75 442 ILE A CA 1
ATOM 3476 C C . ILE A 1 442 ? 6.362 6.999 -17.406 1.00 97.75 442 ILE A C 1
ATOM 3478 O O . ILE A 1 442 ? 6.645 8.037 -16.808 1.00 97.75 442 ILE A O 1
ATOM 3482 N N . ALA A 1 443 ? 5.482 6.960 -18.399 1.00 96.94 443 ALA A N 1
ATOM 3483 C CA . ALA A 1 443 ? 4.844 8.141 -18.955 1.00 96.94 443 ALA A CA 1
ATOM 3484 C C . ALA A 1 443 ? 3.323 8.046 -18.861 1.00 96.94 443 ALA A C 1
ATOM 3486 O O . ALA A 1 443 ? 2.726 7.018 -19.194 1.00 96.94 443 ALA A O 1
ATOM 3487 N N . SER A 1 444 ? 2.678 9.138 -18.462 1.00 95.38 444 SER A N 1
ATOM 3488 C CA . SER A 1 444 ? 1.229 9.226 -18.585 1.00 95.38 444 SER A CA 1
ATOM 3489 C C . SER A 1 444 ? 0.846 9.609 -20.012 1.00 95.38 444 SER A C 1
ATOM 3491 O O . SER A 1 444 ? 1.477 10.466 -20.639 1.00 95.38 444 SER A O 1
ATOM 3493 N N . VAL A 1 445 ? -0.225 9.011 -20.539 1.00 93.19 445 VAL A N 1
ATOM 3494 C CA . VAL A 1 445 ? -0.740 9.408 -21.862 1.00 93.19 445 VAL A CA 1
ATOM 3495 C C . VAL A 1 445 ? -1.156 10.886 -21.856 1.00 93.19 445 VAL A C 1
ATOM 3497 O O . VAL A 1 445 ? -0.904 11.608 -22.819 1.00 93.19 445 VAL A O 1
ATOM 3500 N N . GLN A 1 446 ? -1.743 11.366 -20.751 1.00 90.56 446 GLN A N 1
ATOM 3501 C CA . GLN A 1 446 ? -2.248 12.739 -20.635 1.00 90.56 446 GLN A CA 1
ATOM 3502 C C . GLN A 1 446 ? -1.151 13.801 -20.799 1.00 90.56 446 GLN A C 1
ATOM 3504 O O . GLN A 1 446 ? -1.414 14.881 -21.340 1.00 90.56 446 GLN A O 1
ATOM 3509 N N . LYS A 1 447 ? 0.068 13.525 -20.319 1.00 94.31 447 LYS A N 1
ATOM 3510 C CA . LYS A 1 447 ? 1.207 14.430 -20.483 1.00 94.31 447 LYS A CA 1
ATOM 3511 C C . LYS A 1 447 ? 1.940 14.182 -21.797 1.00 94.31 447 LYS A C 1
ATOM 3513 O O . LYS A 1 447 ? 2.234 15.141 -22.507 1.00 94.31 447 LYS A O 1
ATOM 3518 N N . LEU A 1 448 ? 2.204 12.919 -22.139 1.00 94.69 448 LEU A N 1
ATOM 3519 C CA . LEU A 1 448 ? 3.020 12.555 -23.300 1.00 94.69 448 LEU A CA 1
ATOM 3520 C C . LEU A 1 448 ? 2.384 12.961 -24.638 1.00 94.69 448 LEU A C 1
ATOM 3522 O O . LEU A 1 448 ? 3.100 13.355 -25.552 1.00 94.69 448 LEU A O 1
ATOM 3526 N N . CYS A 1 449 ? 1.053 12.918 -24.754 1.00 93.19 449 CYS A N 1
ATOM 3527 C CA . CYS A 1 449 ? 0.349 13.276 -25.990 1.00 93.19 449 CYS A CA 1
ATOM 3528 C C . CYS A 1 449 ? 0.212 14.789 -26.240 1.00 93.19 449 CYS A C 1
ATOM 3530 O O . CYS A 1 449 ? -0.354 15.183 -27.262 1.00 93.19 449 CYS A O 1
ATOM 3532 N N . ARG A 1 450 ? 0.705 15.650 -25.340 1.00 94.94 450 ARG A N 1
ATOM 3533 C CA . ARG A 1 450 ? 0.751 17.103 -25.577 1.00 94.94 450 ARG A CA 1
ATOM 3534 C C . ARG A 1 450 ? 1.772 17.427 -26.677 1.00 94.94 450 ARG A C 1
ATOM 3536 O O . ARG A 1 450 ? 2.731 16.669 -26.826 1.00 94.94 450 ARG A O 1
ATOM 3543 N N . PRO A 1 451 ? 1.621 18.533 -27.430 1.00 95.69 451 PRO A N 1
ATOM 3544 C CA . PRO A 1 451 ? 2.555 18.890 -28.500 1.00 95.69 451 PRO A CA 1
ATOM 3545 C C . PRO A 1 451 ? 4.023 18.887 -28.057 1.00 95.69 451 PRO A C 1
ATOM 3547 O O . PRO A 1 451 ? 4.863 18.300 -28.734 1.00 95.69 451 PRO A O 1
ATOM 3550 N N . GLU A 1 452 ? 4.316 19.452 -26.885 1.00 95.19 452 GLU A N 1
ATOM 3551 C CA . GLU A 1 452 ? 5.665 19.505 -26.316 1.00 95.19 452 GLU A CA 1
ATOM 3552 C C . GLU A 1 452 ? 6.178 18.110 -25.930 1.00 95.19 452 GLU A C 1
ATOM 3554 O O . GLU A 1 452 ? 7.366 17.820 -26.059 1.00 95.19 452 GLU A O 1
ATOM 3559 N N . GLY A 1 453 ? 5.281 17.228 -25.475 1.00 95.31 453 GLY A N 1
ATOM 3560 C CA . GLY A 1 453 ? 5.618 15.850 -25.123 1.00 95.31 453 GLY A CA 1
ATOM 3561 C C . GLY A 1 453 ? 5.911 14.976 -26.331 1.00 95.31 453 GLY A C 1
ATOM 3562 O O . GLY A 1 453 ? 6.877 14.216 -26.309 1.00 95.31 453 GLY A O 1
ATOM 3563 N N . LEU A 1 454 ? 5.153 15.135 -27.416 1.00 95.12 454 LEU A N 1
ATOM 3564 C CA . LEU A 1 454 ? 5.424 14.461 -28.686 1.00 95.12 454 LEU A CA 1
ATOM 3565 C C . LEU A 1 454 ? 6.713 14.974 -29.336 1.00 95.12 454 LEU A C 1
ATOM 3567 O O . LEU A 1 454 ? 7.484 14.181 -29.882 1.00 95.12 454 LEU A O 1
ATOM 3571 N N . GLU A 1 455 ? 6.969 16.28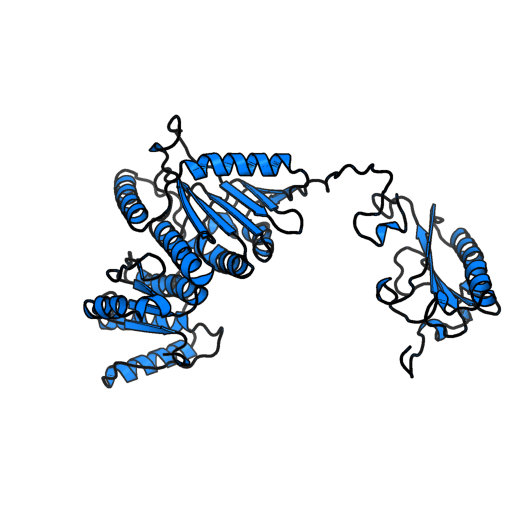2 -29.258 1.00 96.12 455 GLU A N 1
ATOM 3572 C CA . GLU A 1 455 ? 8.226 16.867 -29.722 1.00 96.12 455 GLU A CA 1
ATOM 3573 C C . GLU A 1 455 ? 9.410 16.314 -28.926 1.00 96.12 455 GLU A C 1
ATOM 3575 O O . GLU A 1 455 ? 10.395 15.874 -29.521 1.00 96.12 455 GLU A O 1
ATOM 3580 N N . GLU A 1 456 ? 9.316 16.275 -27.597 1.00 95.56 456 GLU A N 1
ATOM 3581 C CA . GLU A 1 456 ? 10.380 15.714 -26.771 1.00 95.56 456 GLU A CA 1
ATOM 3582 C C . GLU A 1 456 ? 10.570 14.221 -27.052 1.00 95.56 456 GLU A C 1
ATOM 3584 O O . GLU A 1 456 ? 11.691 13.802 -27.325 1.00 95.56 456 GLU A O 1
ATOM 3589 N N . LEU A 1 457 ? 9.494 13.430 -27.103 1.00 96.31 457 LEU A N 1
ATOM 3590 C CA . LEU A 1 457 ? 9.543 12.003 -27.433 1.00 96.31 457 LEU A CA 1
ATOM 3591 C C . LEU A 1 457 ? 10.261 11.739 -28.763 1.00 96.31 457 LEU A C 1
ATOM 3593 O O . LEU A 1 457 ? 11.011 10.770 -28.862 1.00 96.31 457 LEU A O 1
ATOM 3597 N N . SER A 1 458 ? 10.095 12.612 -29.763 1.00 95.44 458 SER A N 1
ATOM 3598 C CA . SER A 1 458 ? 10.757 12.475 -31.069 1.00 95.44 458 SER A CA 1
ATOM 3599 C C . SER A 1 458 ? 12.292 12.552 -31.010 1.00 95.44 458 SER A C 1
ATOM 3601 O O . SER A 1 458 ? 12.966 12.079 -31.926 1.00 95.44 458 SER A O 1
ATOM 3603 N N . LYS A 1 459 ? 12.852 13.106 -29.926 1.00 96.06 459 LYS A N 1
ATOM 3604 C CA . LYS A 1 459 ? 14.300 13.205 -29.680 1.00 96.06 459 LYS A CA 1
ATOM 3605 C C . LYS A 1 459 ? 14.877 11.939 -29.034 1.00 96.06 459 LYS A C 1
ATOM 3607 O O . LYS A 1 459 ? 16.096 11.816 -28.922 1.00 96.06 459 LYS A O 1
ATOM 3612 N N . HIS A 1 460 ? 14.027 10.997 -28.614 1.00 96.00 460 HIS A N 1
ATOM 3613 C CA . HIS A 1 460 ? 14.411 9.788 -27.883 1.00 96.00 460 HIS A CA 1
ATOM 3614 C C . HIS A 1 460 ? 14.066 8.518 -28.669 1.00 96.00 460 HIS A C 1
ATOM 3616 O O . HIS A 1 460 ? 12.999 8.394 -29.259 1.00 96.00 460 HIS A O 1
ATOM 3622 N N . CYS A 1 461 ? 14.954 7.523 -28.618 1.00 94.50 461 CYS A N 1
ATOM 3623 C CA . CYS A 1 461 ? 14.706 6.193 -29.181 1.00 94.50 461 CYS A CA 1
ATOM 3624 C C . CYS A 1 461 ? 14.496 5.162 -28.068 1.00 94.50 461 CYS A C 1
ATOM 3626 O O . CYS A 1 461 ? 15.332 5.050 -27.171 1.00 94.50 461 CYS A O 1
ATOM 3628 N N . PHE A 1 462 ? 13.426 4.375 -28.158 1.00 97.00 462 PHE A N 1
ATOM 3629 C CA . PHE A 1 462 ? 13.143 3.265 -27.247 1.00 97.00 462 PHE A CA 1
ATOM 3630 C C . PHE A 1 462 ? 13.252 1.934 -27.987 1.00 97.00 462 PHE A C 1
ATOM 3632 O O . PHE A 1 462 ? 12.810 1.815 -29.130 1.00 97.00 462 PHE A O 1
ATOM 3639 N N . ASP A 1 463 ? 13.833 0.932 -27.329 1.00 96.31 463 ASP A N 1
ATOM 3640 C CA . ASP A 1 463 ? 13.929 -0.429 -27.862 1.00 96.31 463 ASP A CA 1
ATOM 3641 C C . ASP A 1 463 ? 12.592 -1.166 -27.750 1.00 96.31 463 ASP A C 1
ATOM 3643 O O . ASP A 1 463 ? 12.296 -2.053 -28.550 1.00 96.31 463 ASP A O 1
ATOM 3647 N N . TYR A 1 464 ? 11.798 -0.813 -26.738 1.00 96.50 464 TYR A N 1
ATOM 3648 C CA . TYR A 1 464 ? 10.523 -1.448 -26.448 1.00 96.50 464 TYR A CA 1
ATOM 3649 C C . TYR A 1 464 ? 9.530 -0.426 -25.891 1.00 96.50 464 TYR A C 1
ATOM 3651 O O . TYR A 1 464 ? 9.869 0.350 -25.001 1.00 96.50 464 TYR A O 1
ATOM 3659 N N . ALA A 1 465 ? 8.292 -0.445 -26.383 1.00 96.00 465 ALA A N 1
ATOM 3660 C CA . ALA A 1 465 ? 7.209 0.373 -25.849 1.00 96.00 465 ALA A CA 1
ATOM 3661 C C . ALA A 1 465 ? 6.045 -0.521 -25.412 1.00 96.00 465 ALA A C 1
ATOM 3663 O O . ALA A 1 465 ? 5.596 -1.382 -26.171 1.00 96.00 465 ALA A O 1
ATOM 3664 N N . VAL A 1 466 ? 5.563 -0.311 -24.191 1.00 95.44 466 VAL A N 1
ATOM 3665 C CA . VAL A 1 466 ? 4.371 -0.956 -23.638 1.00 95.44 466 VAL A CA 1
ATOM 3666 C C . VAL A 1 466 ? 3.299 0.113 -23.518 1.00 95.44 466 VAL A C 1
ATOM 3668 O O . VAL A 1 466 ? 3.490 1.100 -22.817 1.00 95.44 466 VAL A O 1
ATOM 3671 N N . ILE A 1 467 ? 2.184 -0.078 -24.215 1.00 93.25 467 ILE A N 1
ATOM 3672 C CA . ILE A 1 467 ? 1.031 0.821 -24.164 1.00 93.25 467 ILE A CA 1
ATOM 3673 C C . ILE A 1 467 ? -0.121 0.016 -23.577 1.00 93.25 467 ILE A C 1
ATOM 3675 O O . ILE A 1 467 ? -0.508 -0.998 -24.164 1.00 93.25 467 ILE A O 1
ATOM 3679 N N . ASP A 1 468 ? -0.633 0.431 -22.421 1.00 85.62 468 ASP A N 1
ATOM 3680 C CA . ASP A 1 468 ? -1.804 -0.207 -21.815 1.00 85.62 468 ASP A CA 1
ATOM 3681 C C . ASP A 1 468 ? -3.107 0.477 -22.264 1.00 85.62 468 ASP A C 1
ATOM 3683 O O . ASP A 1 468 ? -3.134 1.675 -22.538 1.00 85.62 468 ASP A O 1
ATOM 3687 N N . GLU A 1 469 ? -4.185 -0.304 -22.351 1.00 75.19 469 GLU A N 1
ATOM 3688 C CA . GLU A 1 469 ? -5.528 0.110 -22.785 1.00 75.19 469 GLU A CA 1
ATOM 3689 C C . GLU A 1 469 ? -5.582 0.823 -24.153 1.00 75.19 469 GLU A C 1
ATOM 3691 O O . GLU A 1 469 ? -6.252 1.835 -24.351 1.00 75.19 469 GLU A O 1
ATOM 3696 N N . VAL A 1 470 ? -4.936 0.207 -25.150 1.00 70.44 470 VAL A N 1
ATOM 3697 C CA . VAL A 1 470 ? -4.815 0.677 -26.551 1.00 70.44 470 VAL A CA 1
ATOM 3698 C C . VAL A 1 470 ? -6.151 0.902 -27.281 1.00 70.44 470 VAL A C 1
ATOM 3700 O O . VAL A 1 470 ? -6.162 1.409 -28.395 1.00 70.44 470 VAL A O 1
ATOM 3703 N N . HIS A 1 471 ? -7.290 0.530 -26.692 1.00 63.72 471 HIS A N 1
ATOM 3704 C CA . HIS A 1 471 ? -8.611 0.790 -27.271 1.00 63.72 471 HIS A CA 1
ATOM 3705 C C . HIS A 1 471 ? -9.015 2.277 -27.212 1.00 63.72 471 HIS A C 1
ATOM 3707 O O . HIS A 1 471 ? -9.994 2.668 -27.845 1.00 63.72 471 HIS A O 1
ATOM 3713 N N . HIS A 1 472 ? -8.247 3.090 -26.481 1.00 52.19 472 HIS A N 1
ATOM 3714 C CA . HIS A 1 472 ? -8.341 4.550 -26.444 1.00 52.19 472 HIS A CA 1
ATOM 3715 C C . HIS A 1 472 ? -7.221 5.270 -27.225 1.00 52.19 472 HIS A C 1
ATOM 3717 O O . HIS A 1 472 ? -7.201 6.501 -27.216 1.00 52.19 472 HIS A O 1
ATOM 3723 N N . ALA A 1 473 ? -6.299 4.529 -27.860 1.00 48.56 473 ALA A N 1
ATOM 3724 C CA . ALA A 1 473 ? -5.063 5.048 -28.461 1.00 48.56 473 ALA A CA 1
ATOM 3725 C C . ALA A 1 473 ? -5.138 5.293 -29.976 1.00 48.56 473 ALA A C 1
ATOM 3727 O O . ALA A 1 473 ? -5.894 4.574 -30.672 1.00 48.56 473 ALA A O 1
#

Foldseek 3Di:
DPPDDDFPVLVDDPVQWLDADDFWTKHADPDAPAVLKIKIFTNDFAQEPVRDDPVNNVRSVVVLVSSLVSQQPPDPVGFPDWDKAWAGDVVSPDPTRTYMIITHGHHVPSDPDCAQPVLCSPPPRRHPVPDPPLDDDDWPKDKAFAPDPGFQCVVCLVQLQQFAEKEWEFQAADPQLCVSCVVSPVNSLVVPHAYEAEYECWLLQHDLVVLVLLQVLQQQSCFPNNHRRYWYFYQYLVLDPPSDPDDGWTKMWTHHPVQTKIKTWRAGSHCCRRHHHGIIMIMTRDSDCPVVVVVVVVSVSRVVSTGTRDPVVSVVSVVVSVVSVVVDDDRDDDDDLDAQDDDDPVLVVVLVVVVVCVVVVDPDDDDDDDPPPCPLLSVLQNQLVLCVVVVHRFQEEEEEAHSVCLSVNCSNNLSSRCNPPNDFFEAEPGRVGNDSPTSYYRYYPVRCVPPVNVVVVVVDDGRYYHYPPVVVD

Sequence (473 aa):
MPQDFESPFLKVRSSEWIAANDLAFATFDKFPISKGHALVVSKRLISTWFDASDAEQAAMISLVREVRRFLDQRLHPRPDGYNVGFNSGIAAGQTIPHAHIHVIPRYRGDVTDPTGGIRHVIPGKGNYLRADTAATEPTKVAISTGHPSGPLWGQISHRLPGAREIDILASFVQLSGLDIIQEAIFAALREGAFARVLVGDYLYVSDPAALCRLHGWMEVAREEFGPSRFEARLVEIQSLPHRPESFHPKAWRILDESGGMLVIGSSNLSRPALKTGVEWNVVFSPAEDSLERSLASAFMSLWELATTLTSEVSERYETAARKARELRVEPESQDIIEPMPDPRPWQEKAMERLGQIRLQGYRRALAAVATGLGKTWLAGFDIRAHGETLKRRSRVLLVAHRAEILVEGERTLRRALNDKWPDTALTWYLGSDSDLRGDLVIASVQKLCRPEGLEELSKHCFDYAVIDEVHHA

pLDDT: mean 90.4, std 11.1, range [36.22, 98.75]